Protein AF-A0A7X7QX34-F1 (afdb_monomer_lite)

Secondary structure (DSSP, 8-state):
----SSSSSHHHHHHHTT----SS-PPPPPTT--EEEEEPP-SS----EEEEEEE-SS-EEEEE--TT--HHHHHHHHHHHHHHHHHHHHH-GGG--SPPEEEE-SS-TTTSS--SS-EEETTEEEE-GGGTTSHHHHHHHHHHHH----HHHHHHHHHHHTT----HHHHHHHHHSGGGGGGGG--GGGG-HHHHTTHHHHHHHHHHHHHHHHHHHH-GGGTEE-SSS-EE---HHHHHHHHHHTT-------TTTTTTTT-EEEEETTEEEEEE-SSEEEEEE--SSTTSGGGSHHHHHHHHHHHHHHHHHHHHHHHTSTTGGGS---SSEEEEEEEEEES-EEEETTTTEEEEEETTHHHHHHHHHHHHH--B---TTTHHHHHHHHHHHHHHHHHHHHTTTS--B-TTT--B-TTHHHHHHHHHHTT-SHHHHHHHSSSHHHHHHHHHHHHHHTTB-

pLDDT: mean 79.92, std 19.84, range [29.34, 98.5]

Foldseek 3Di:
DDDDDPPPPVVVVVVVVPVPPDPDDDDDDPAPDKDKDWDDDDPQAPDIAIWIWHHHPQATETEGDDPPDDPVNSSVLVVLVVVLSVLLCVVPVQLQADHAYEYEDQARRHPRHHDDAWADDARYTYYYPVCSLPLRSSLRNSCNRRVFAQSLQSLQSSCVSNVPDADLLVLLVQVLPVVSLVLQLSDPCLCPCVANPPSNVVNSRCSNQLSCQCCVPPNPVCQWDPPPHTDGNDDQVSVQVSNVVSPHPDGRDDPSRCVCGPWHWDCDPPARIWIDDQAEIERHHADCDPLDQRPHPVSVSLLVVLLVQLVVVLLVLLVLEPCSVVWPPPSYAYEYEEQVDCDAWDEDLVNNYIYGYPPNSQQCSQLNNQSVRWPQQDDVVCNVVSVLLSNQRSQQSSCVRCVPRGPQASPPPRDGDDPVVVNVVVCVVVLNHPVSLCVVQVHDVSSSHCVVVVSVVSGID

Sequence (461 aa):
MKKKLILLLIPVLILSLLCGCNKGGEPASPLNVMYEAKHQRDEISSRIFNVFKMETENAFYEIENKEDIDAVSAESIINDIENIVKKIITYKKELFVTKPTIIITQYDIKTGLDFEEAYYKNNTVVAKFEMLDTYDLTSCIIGAVSGIVDHWLLYGIAGSVMEVSTDMNQLQTYYSNPDNLHTLDFFGMRFMNEFNGEDTSYAKQTAIALYKYIEDKYGFDSVVSLDPQIQINVTKDMKNEWLKSIGVSNIYDSKYDGLFTGYRFTKKDNYDITIISSFAEYKIMMQEDEKYLLSSIENLELFLYKNKMGFEELENILKKSKFYSQFMHKDKIVYEINESVNKGAVTRPDTGIVKLFSPALEHAHIHEAVHTYFVPYLTQENRIRSKCLSEGLACFLSNQVTASYTYITDAVSNKSYTPYYNIVYILNKNNYNGQAFKNTFGNSVEFEQYFLDYYVKHGGK

Radius of gyration: 26.44 Å; chains: 1; bounding box: 65×60×77 Å

Structure (mmCIF, N/CA/C/O backbone):
data_AF-A0A7X7QX34-F1
#
_entry.id   AF-A0A7X7QX34-F1
#
loop_
_atom_site.group_PDB
_atom_site.id
_atom_site.type_symbol
_atom_site.label_atom_id
_atom_site.label_alt_id
_atom_site.label_comp_id
_atom_site.label_asym_id
_atom_site.label_entity_id
_atom_site.label_seq_id
_atom_site.pdbx_PDB_ins_code
_atom_site.Cartn_x
_atom_site.Cartn_y
_atom_site.Cartn_z
_atom_site.occupancy
_atom_site.B_iso_or_equiv
_atom_site.auth_seq_id
_atom_site.auth_comp_id
_atom_site.auth_asym_id
_atom_site.auth_atom_id
_atom_site.pdbx_PDB_model_num
ATOM 1 N N . MET A 1 1 ? -32.833 -29.540 -29.403 1.00 38.47 1 MET A N 1
ATOM 2 C CA . MET A 1 1 ? -31.536 -29.845 -28.751 1.00 38.47 1 MET A CA 1
ATOM 3 C C . MET A 1 1 ? -31.261 -28.885 -27.587 1.00 38.47 1 MET A C 1
ATOM 5 O O . MET A 1 1 ? -30.339 -28.087 -27.637 1.00 38.47 1 MET A O 1
ATOM 9 N N . LYS A 1 2 ? -32.073 -28.946 -26.527 1.00 40.25 2 LYS A N 1
ATOM 10 C CA . LYS A 1 2 ? -31.894 -28.180 -25.284 1.00 40.25 2 LYS A CA 1
ATOM 11 C C . LYS A 1 2 ? -32.218 -29.125 -24.133 1.00 40.25 2 LYS A C 1
ATOM 13 O O . LYS A 1 2 ? -33.383 -29.463 -23.977 1.00 40.25 2 LYS A O 1
ATOM 18 N N . LYS A 1 3 ? -31.184 -29.616 -23.444 1.00 37.66 3 LYS A N 1
ATOM 19 C CA . LYS A 1 3 ? -31.181 -30.327 -22.143 1.00 37.66 3 LYS A CA 1
ATOM 20 C C . LYS A 1 3 ? -29.830 -31.040 -22.021 1.00 37.66 3 LYS A C 1
ATOM 22 O O . LYS A 1 3 ? -29.743 -32.209 -22.371 1.00 37.66 3 LYS A O 1
ATOM 27 N N . LYS A 1 4 ? -28.771 -30.316 -21.630 1.00 39.84 4 LYS A N 1
ATOM 28 C CA . LYS A 1 4 ? -27.480 -30.882 -21.165 1.00 39.84 4 LYS A CA 1
ATOM 29 C C . LYS A 1 4 ? -26.500 -29.815 -20.628 1.00 39.84 4 LYS A C 1
ATOM 31 O O . LYS A 1 4 ? -25.302 -29.934 -20.826 1.00 39.84 4 LYS A O 1
ATOM 36 N N . LEU A 1 5 ? -26.995 -28.775 -19.946 1.00 39.81 5 LEU A N 1
ATOM 37 C CA . LEU A 1 5 ? -26.126 -27.731 -19.366 1.00 39.81 5 LEU A CA 1
ATOM 38 C C . LEU A 1 5 ? -26.422 -27.388 -17.894 1.00 39.81 5 LEU A C 1
ATOM 40 O O . LEU A 1 5 ? -26.027 -26.332 -17.427 1.00 39.81 5 LEU A O 1
ATOM 44 N N . ILE A 1 6 ? -27.123 -28.262 -17.160 1.00 45.53 6 ILE A N 1
ATOM 45 C CA . ILE A 1 6 ? -27.480 -28.019 -15.744 1.00 45.53 6 ILE A CA 1
ATOM 46 C C . ILE A 1 6 ? -26.762 -28.984 -14.777 1.00 45.53 6 ILE A C 1
ATOM 48 O O . ILE A 1 6 ? -26.765 -28.763 -13.575 1.00 45.53 6 ILE A O 1
ATOM 52 N N . LEU A 1 7 ? -26.052 -30.012 -15.263 1.00 39.66 7 LEU A N 1
ATOM 53 C CA . LEU A 1 7 ? -25.443 -31.023 -14.379 1.00 39.66 7 LEU A CA 1
ATOM 54 C C . LEU A 1 7 ? -23.960 -30.807 -14.015 1.00 39.66 7 LEU A C 1
ATOM 56 O O . LEU A 1 7 ? -23.421 -31.597 -13.250 1.00 39.66 7 LEU A O 1
ATOM 60 N N . LEU A 1 8 ? -23.300 -29.763 -14.527 1.00 40.06 8 LEU A N 1
ATOM 61 C CA . LEU A 1 8 ? -21.870 -29.501 -14.268 1.00 40.06 8 LEU A CA 1
ATOM 62 C C . LEU A 1 8 ? -21.602 -28.337 -13.297 1.00 40.06 8 LEU A C 1
ATOM 64 O O . LEU A 1 8 ? -20.471 -28.170 -12.859 1.00 40.06 8 LEU A O 1
ATOM 68 N N . LEU A 1 9 ? -22.632 -27.578 -12.909 1.00 40.50 9 LEU A N 1
ATOM 69 C CA . LEU A 1 9 ? -22.509 -26.440 -11.982 1.00 40.50 9 LEU A CA 1
ATOM 70 C C . LEU A 1 9 ? -22.699 -26.817 -10.503 1.00 40.50 9 LEU A C 1
ATOM 72 O O . LEU A 1 9 ? -22.316 -26.055 -9.624 1.00 40.50 9 LEU A O 1
ATOM 76 N N . ILE A 1 10 ? -23.236 -28.004 -10.216 1.00 46.34 10 ILE A N 1
ATOM 77 C CA . ILE A 1 10 ? -23.514 -28.459 -8.844 1.00 46.34 10 ILE A CA 1
ATOM 78 C C . ILE A 1 10 ? -22.271 -29.064 -8.153 1.00 46.34 10 ILE A C 1
ATOM 80 O O . ILE A 1 10 ? -22.064 -28.767 -6.979 1.00 46.34 10 ILE A O 1
ATOM 84 N N . PRO A 1 11 ? -21.374 -29.822 -8.825 1.00 42.78 11 PRO A N 1
ATOM 85 C CA . PRO A 1 11 ? -20.165 -30.330 -8.166 1.00 42.78 11 PRO A CA 1
ATOM 86 C C . PRO A 1 11 ? -19.138 -29.231 -7.855 1.00 42.78 11 PRO A C 1
ATOM 88 O O . PRO A 1 11 ? -18.420 -29.333 -6.867 1.00 42.78 11 PRO A O 1
ATOM 91 N N . VAL A 1 12 ? -19.081 -28.166 -8.666 1.00 44.03 12 VAL A N 1
ATOM 92 C CA . VAL A 1 12 ? -18.116 -27.065 -8.488 1.00 44.03 12 VAL A CA 1
ATOM 93 C C . VAL A 1 12 ? -18.532 -26.133 -7.345 1.00 44.03 12 VAL A C 1
ATOM 95 O O . VAL A 1 12 ? -17.670 -25.719 -6.578 1.00 44.03 12 VAL A O 1
ATOM 98 N N . LEU A 1 13 ? -19.837 -25.895 -7.147 1.00 39.81 13 LEU A N 1
ATOM 99 C CA . LEU A 1 13 ? -20.329 -25.141 -5.986 1.00 39.81 13 LEU A CA 1
ATOM 100 C C . LEU A 1 13 ? -20.187 -25.918 -4.665 1.00 39.81 13 LEU A C 1
ATOM 102 O O . LEU A 1 13 ? -19.945 -25.319 -3.621 1.00 39.81 13 LEU A O 1
ATOM 106 N N . ILE A 1 14 ? -20.314 -27.250 -4.700 1.00 43.47 14 ILE A N 1
ATOM 107 C CA . ILE A 1 14 ? -20.160 -28.095 -3.506 1.00 43.47 14 ILE A CA 1
ATOM 108 C C . ILE A 1 14 ? -18.676 -28.265 -3.132 1.00 43.47 14 ILE A C 1
ATOM 110 O O . ILE A 1 14 ? -18.364 -28.333 -1.947 1.00 43.47 14 ILE A O 1
ATOM 114 N N . LEU A 1 15 ? -17.742 -28.246 -4.095 1.00 37.12 15 LEU A N 1
ATOM 115 C CA . LEU A 1 15 ? -16.306 -28.244 -3.780 1.00 37.12 15 LEU A CA 1
ATOM 116 C C . LEU A 1 15 ? -15.788 -26.889 -3.266 1.00 37.12 15 LEU A C 1
ATOM 118 O O . LEU A 1 15 ? -14.889 -26.885 -2.429 1.00 37.12 15 LEU A O 1
ATOM 122 N N . SER A 1 16 ? -16.363 -25.752 -3.676 1.00 39.91 16 SER A N 1
ATOM 123 C CA . SER A 1 16 ? -16.007 -24.442 -3.096 1.00 39.91 16 SER A CA 1
ATOM 124 C C . SER A 1 16 ? -16.563 -24.220 -1.684 1.00 39.91 16 SER A C 1
ATOM 126 O O . SER A 1 16 ? -16.083 -23.342 -0.979 1.00 39.91 16 SER A O 1
ATOM 128 N N . LEU A 1 17 ? -17.542 -25.025 -1.254 1.00 36.62 17 LEU A N 1
ATOM 129 C CA . LEU A 1 17 ? -18.106 -25.000 0.104 1.00 36.62 17 LEU A CA 1
ATOM 130 C C . LEU A 1 17 ? -17.448 -26.014 1.062 1.00 36.62 17 LEU A C 1
ATOM 132 O O . LEU A 1 17 ? -17.790 -26.037 2.240 1.00 36.62 17 LEU A O 1
ATOM 136 N N . LEU A 1 18 ? -16.516 -26.852 0.585 1.00 33.69 18 LEU A N 1
ATOM 137 C CA . LEU A 1 18 ? -15.912 -27.938 1.375 1.00 33.69 18 LEU A CA 1
ATOM 138 C C . LEU A 1 18 ? -14.374 -27.918 1.438 1.00 33.69 18 LEU A C 1
ATOM 140 O O . LEU A 1 18 ? -13.784 -28.773 2.098 1.00 33.69 18 LEU A O 1
ATOM 144 N N . CYS A 1 19 ? -13.704 -26.919 0.857 1.00 33.16 19 CYS A N 1
ATOM 145 C CA . CYS A 1 19 ? -12.294 -26.636 1.160 1.00 33.16 19 CYS A CA 1
ATOM 146 C C . CYS A 1 19 ? -12.177 -25.800 2.443 1.00 33.16 19 CYS A C 1
ATOM 148 O O . CYS A 1 19 ? -11.744 -24.655 2.438 1.00 33.16 19 CYS A O 1
ATOM 150 N N . GLY A 1 20 ? -12.593 -26.414 3.544 1.00 30.92 20 GLY A N 1
ATOM 151 C CA . GLY A 1 20 ? -12.465 -25.920 4.907 1.00 30.92 20 GLY A CA 1
ATOM 152 C C . GLY A 1 20 ? -12.480 -27.120 5.843 1.00 30.92 20 GLY A C 1
ATOM 153 O O . GLY A 1 20 ? -13.401 -27.292 6.634 1.00 30.92 20 GLY A O 1
ATOM 154 N N . CYS A 1 21 ? -11.504 -28.020 5.693 1.00 29.34 21 CYS A N 1
ATOM 155 C CA . CYS A 1 21 ? -11.304 -29.131 6.620 1.00 29.34 21 CYS A CA 1
ATOM 156 C C . CYS A 1 21 ? -10.822 -28.590 7.975 1.00 29.34 21 CYS A C 1
ATOM 158 O O . CYS A 1 21 ? -9.639 -28.679 8.299 1.00 29.34 21 CYS A O 1
ATOM 160 N N . ASN A 1 22 ? -11.748 -28.062 8.777 1.00 34.09 22 ASN A N 1
ATOM 161 C CA . ASN A 1 22 ? -11.534 -27.838 10.199 1.00 34.09 22 ASN A CA 1
ATOM 162 C C . ASN A 1 22 ? -11.416 -29.199 10.895 1.00 34.09 22 ASN A C 1
ATOM 164 O O . ASN A 1 22 ? -12.381 -29.953 11.034 1.00 34.09 22 ASN A O 1
ATOM 168 N N . LYS A 1 23 ? -10.202 -29.529 11.340 1.00 36.16 23 LYS A N 1
ATOM 169 C CA . LYS A 1 23 ? -9.989 -30.547 12.369 1.00 36.16 23 LYS A CA 1
ATOM 170 C C . LYS A 1 23 ? -10.391 -29.940 13.713 1.00 36.16 23 LYS A C 1
ATOM 172 O O . LYS A 1 23 ? -9.605 -29.220 14.311 1.00 36.16 23 LYS A O 1
ATOM 177 N N . GLY A 1 24 ? -11.591 -30.274 14.176 1.00 33.16 24 GLY A N 1
ATOM 178 C CA . GLY A 1 24 ? -12.101 -29.903 15.498 1.00 33.16 24 GLY A CA 1
ATOM 179 C C . GLY A 1 24 ? -13.473 -29.260 15.383 1.00 33.16 24 GLY A C 1
ATOM 180 O O . GLY A 1 24 ? -13.577 -28.067 15.138 1.00 33.16 24 GLY A O 1
ATOM 181 N N . GLY A 1 25 ? -14.527 -30.068 15.502 1.00 39.22 25 GLY A N 1
ATOM 182 C CA . GLY A 1 25 ? -15.899 -29.574 15.536 1.00 39.22 25 GLY A CA 1
ATOM 183 C C . GLY A 1 25 ? -16.165 -28.842 16.846 1.00 39.22 25 GLY A C 1
ATOM 184 O O . GLY A 1 25 ? -16.581 -29.466 17.819 1.00 39.22 25 GLY A O 1
ATOM 185 N N . GLU A 1 26 ? -15.919 -27.536 16.864 1.00 47.38 26 GLU A N 1
ATOM 186 C CA . GLU A 1 26 ? -16.597 -26.647 17.801 1.00 47.38 26 GLU A CA 1
ATOM 187 C C . GLU A 1 26 ? -18.067 -26.523 17.354 1.00 47.38 26 GLU A C 1
ATOM 189 O O . GLU A 1 26 ? -18.336 -26.398 16.152 1.00 47.38 26 GLU A O 1
ATOM 194 N N . PRO A 1 27 ? -19.047 -26.632 18.270 1.00 49.38 27 PRO A N 1
ATOM 195 C CA . PRO A 1 27 ? -20.436 -26.343 17.937 1.00 49.38 27 PRO A CA 1
ATOM 196 C C . PRO A 1 27 ? -20.546 -24.898 17.436 1.00 49.38 27 PRO A C 1
ATOM 198 O O . PRO A 1 27 ? -19.885 -24.011 17.970 1.00 49.38 27 PRO A O 1
ATOM 201 N N . ALA A 1 28 ? -21.386 -24.659 16.423 1.00 54.75 28 ALA A N 1
ATOM 202 C CA . ALA A 1 28 ? -21.699 -23.301 15.984 1.00 54.75 28 ALA A CA 1
ATOM 203 C C . ALA A 1 28 ? -22.184 -22.490 17.197 1.00 54.75 28 ALA A C 1
ATOM 205 O O . ALA A 1 28 ? -23.163 -22.877 17.844 1.00 54.75 28 ALA A O 1
ATOM 206 N N . SER A 1 29 ? -21.463 -21.420 17.537 1.00 59.16 29 SER A N 1
ATOM 207 C CA . SER A 1 29 ? -21.806 -20.592 18.690 1.00 59.16 29 SER A CA 1
ATOM 208 C C . SER A 1 29 ? -23.159 -19.916 18.460 1.00 59.16 29 SER A C 1
ATOM 210 O O . SER A 1 29 ? -23.398 -19.398 17.368 1.00 59.16 29 SER A O 1
ATOM 212 N N . PRO A 1 30 ? -24.054 -19.873 19.460 1.00 72.56 30 PRO A N 1
ATOM 213 C CA . PRO A 1 30 ? -25.232 -19.027 19.373 1.00 72.56 30 PRO A CA 1
ATOM 214 C C . PRO A 1 30 ? -24.822 -17.549 19.240 1.00 72.56 30 PRO A C 1
ATOM 216 O O . PRO A 1 30 ? -23.879 -17.096 19.892 1.00 72.56 30 PRO A O 1
ATOM 219 N N . LEU A 1 31 ? -25.532 -16.808 18.380 1.00 84.94 31 LEU A N 1
ATOM 220 C CA . LEU A 1 31 ? -25.328 -15.369 18.189 1.00 84.94 31 LEU A CA 1
ATOM 221 C C . LEU A 1 31 ? -25.527 -14.616 19.508 1.00 84.94 31 LEU A C 1
ATOM 223 O O . LEU A 1 31 ? -26.469 -14.902 20.249 1.00 84.94 31 LEU A O 1
ATOM 227 N N . ASN A 1 32 ? -24.680 -13.617 19.752 1.00 88.94 32 ASN A N 1
ATOM 228 C CA . ASN A 1 32 ? -24.682 -12.757 20.938 1.00 88.94 32 ASN A CA 1
ATOM 229 C C . ASN A 1 32 ? -24.543 -13.522 22.265 1.00 88.94 32 ASN A C 1
ATOM 231 O O . ASN A 1 32 ? -25.007 -13.059 23.304 1.00 88.94 32 ASN A O 1
ATOM 235 N N . VAL A 1 33 ? -23.926 -14.705 22.240 1.00 91.25 33 VAL A N 1
ATOM 236 C CA . VAL A 1 33 ? -23.573 -15.448 23.451 1.00 91.25 33 VAL A CA 1
ATOM 237 C C . VAL A 1 33 ? -22.061 -15.483 23.568 1.00 91.25 33 VAL A C 1
ATOM 239 O O . VAL A 1 33 ? -21.367 -15.966 22.675 1.00 91.25 33 VAL A O 1
ATOM 242 N N . MET A 1 34 ? -21.564 -14.962 24.683 1.00 93.31 34 MET A N 1
ATOM 243 C CA . MET A 1 34 ? -20.150 -14.994 25.017 1.00 93.31 34 MET A CA 1
ATOM 244 C C . MET A 1 34 ? -19.772 -16.336 25.638 1.00 93.31 34 MET A C 1
ATOM 246 O O . MET A 1 34 ? -20.504 -16.880 26.468 1.00 93.31 34 MET A O 1
ATOM 250 N N . TYR A 1 35 ? -18.608 -16.854 25.266 1.00 93.94 35 TYR A N 1
ATOM 251 C CA . TYR A 1 35 ? -18.058 -18.079 25.834 1.00 93.94 35 TYR A CA 1
ATOM 252 C C . TYR A 1 35 ? -16.533 -18.033 25.866 1.00 93.94 35 TYR A C 1
ATOM 254 O O . TYR A 1 35 ? -15.893 -17.344 25.073 1.00 93.94 35 TYR A O 1
ATOM 262 N N . GLU A 1 36 ? -15.944 -18.784 26.792 1.00 94.25 36 GLU A N 1
ATOM 263 C CA . GLU A 1 36 ? -14.497 -18.959 26.859 1.00 94.25 36 GLU A CA 1
ATOM 264 C C . GLU A 1 36 ? -14.035 -20.051 25.895 1.00 94.25 36 GLU A C 1
ATOM 266 O O . GLU A 1 36 ? -14.638 -21.123 25.791 1.00 94.25 36 GLU A O 1
ATOM 271 N N . ALA A 1 37 ? -12.925 -19.791 25.214 1.00 95.00 37 ALA A N 1
ATOM 272 C CA . ALA A 1 37 ? -12.271 -20.731 24.322 1.00 95.00 37 ALA A CA 1
ATOM 273 C C . ALA A 1 37 ? -10.750 -20.525 24.344 1.00 95.00 37 ALA A C 1
ATOM 275 O O . ALA A 1 37 ? -10.200 -19.722 25.102 1.00 95.00 37 ALA A O 1
ATOM 276 N N . LYS A 1 38 ? -10.049 -21.265 23.485 1.00 93.94 38 LYS A N 1
ATOM 277 C CA . LYS A 1 38 ? -8.634 -21.030 23.195 1.00 93.94 38 LYS A CA 1
ATOM 278 C C . LYS A 1 38 ? -8.467 -20.674 21.734 1.00 93.94 38 LYS A C 1
ATOM 280 O O . LYS A 1 38 ? -8.889 -21.441 20.870 1.00 93.94 38 LYS A O 1
ATOM 285 N N . HIS A 1 39 ? -7.789 -19.567 21.473 1.00 93.62 39 HIS A N 1
ATOM 286 C CA . HIS A 1 39 ? -7.254 -19.298 20.152 1.00 93.62 39 HIS A CA 1
ATOM 287 C C . HIS A 1 39 ? -6.170 -20.341 19.843 1.00 93.62 39 HIS A C 1
ATOM 289 O O . HIS A 1 39 ? -5.301 -20.611 20.679 1.00 93.62 39 HIS A O 1
ATOM 295 N N . GLN A 1 40 ? -6.253 -20.974 18.674 1.00 92.50 40 GLN A N 1
ATOM 296 C CA . GLN A 1 40 ? -5.312 -22.006 18.234 1.00 92.50 40 GLN A CA 1
ATOM 297 C C . GLN A 1 40 ? -4.311 -21.422 17.243 1.00 92.50 40 GLN A C 1
ATOM 299 O O . GLN A 1 40 ? -4.581 -20.417 16.602 1.00 92.50 40 GLN A O 1
ATOM 304 N N . ARG A 1 41 ? -3.173 -22.099 17.068 1.00 90.75 41 ARG A N 1
ATOM 305 C CA . ARG A 1 41 ? -2.251 -21.754 15.981 1.00 90.75 41 ARG A CA 1
ATOM 306 C C . ARG A 1 41 ? -2.920 -21.974 14.633 1.00 90.75 41 ARG A C 1
ATOM 308 O O . ARG A 1 41 ? -3.487 -23.043 14.400 1.00 90.75 41 ARG A O 1
ATOM 315 N N . ASP A 1 42 ? -2.749 -21.016 13.738 1.00 88.38 42 ASP A N 1
ATOM 316 C CA . ASP A 1 42 ? -3.284 -21.054 12.384 1.00 88.38 42 ASP A CA 1
ATOM 317 C C . ASP A 1 42 ? -2.356 -20.310 11.398 1.00 88.38 42 ASP A C 1
ATOM 319 O O . ASP A 1 42 ? -1.163 -20.128 11.645 1.00 88.38 42 ASP A O 1
ATOM 323 N N . GLU A 1 43 ? -2.875 -19.934 10.227 1.00 84.62 43 GLU A N 1
ATOM 324 C CA . GLU A 1 43 ? -2.104 -19.243 9.184 1.00 84.62 43 GLU A CA 1
ATOM 325 C C . GLU A 1 43 ? -1.801 -17.764 9.494 1.00 84.62 43 GLU A C 1
ATOM 327 O O . GLU A 1 43 ? -1.007 -17.122 8.786 1.00 84.62 43 GLU A O 1
ATOM 332 N N . ILE A 1 44 ? -2.456 -17.188 10.502 1.00 84.88 44 ILE A N 1
ATOM 333 C CA . ILE A 1 44 ? -2.298 -15.788 10.910 1.00 84.88 44 ILE A CA 1
ATOM 334 C C . ILE A 1 44 ? -1.655 -15.655 12.297 1.00 84.88 44 ILE A C 1
ATOM 336 O O . ILE A 1 44 ? -1.012 -14.641 12.555 1.00 84.88 44 ILE A O 1
ATOM 340 N N . SER A 1 45 ? -1.746 -16.689 13.132 1.00 89.81 45 SER A N 1
ATOM 341 C CA . SER A 1 45 ? -1.319 -16.710 14.526 1.00 89.81 45 SER A CA 1
ATOM 342 C C . SER A 1 45 ? -0.372 -17.869 14.825 1.00 89.81 45 SER A C 1
ATOM 344 O O . SER A 1 45 ? -0.643 -19.035 14.530 1.00 89.81 45 SER A O 1
ATOM 346 N N . SER A 1 46 ? 0.744 -17.562 15.486 1.00 91.00 46 SER A N 1
ATOM 347 C CA . SER A 1 46 ? 1.685 -18.564 16.007 1.00 91.00 46 SER A CA 1
ATOM 348 C C . SER A 1 46 ? 1.471 -18.856 17.501 1.00 91.00 46 SER A C 1
ATOM 350 O O . SER A 1 46 ? 2.091 -19.776 18.062 1.00 91.00 46 SER A O 1
ATOM 352 N N . ARG A 1 47 ? 0.584 -18.098 18.157 1.00 91.50 47 ARG A N 1
ATOM 353 C CA . ARG A 1 47 ? 0.320 -18.161 19.597 1.00 91.50 47 ARG A CA 1
ATOM 354 C C . ARG A 1 47 ? -0.904 -19.013 19.915 1.00 91.50 47 ARG A C 1
ATOM 356 O O . ARG A 1 47 ? -1.796 -19.205 19.100 1.00 91.50 47 ARG A O 1
ATOM 363 N N . ILE A 1 48 ? -0.926 -19.524 21.143 1.00 92.94 48 ILE A N 1
ATOM 364 C CA . ILE A 1 48 ? -2.101 -20.140 21.763 1.00 92.94 48 ILE A CA 1
ATOM 365 C C . ILE A 1 48 ? -2.380 -19.329 23.020 1.00 92.94 48 ILE A C 1
ATOM 367 O O . ILE A 1 48 ? -1.483 -19.180 23.849 1.00 92.94 48 ILE A O 1
ATOM 371 N N . PHE A 1 49 ? -3.594 -18.811 23.160 1.00 94.81 49 PHE A N 1
ATOM 372 C CA . PHE A 1 49 ? -4.004 -18.009 24.311 1.00 94.81 49 PHE A CA 1
ATOM 373 C C . PHE A 1 49 ? -5.498 -18.197 24.585 1.00 94.81 49 PHE A C 1
ATOM 375 O O . PHE A 1 49 ? -6.257 -18.625 23.712 1.00 94.81 49 PHE A O 1
ATOM 382 N N . ASN A 1 50 ? -5.904 -17.958 25.831 1.00 95.81 50 ASN A N 1
ATOM 383 C CA . ASN A 1 50 ? -7.309 -18.027 26.221 1.00 95.81 50 ASN A CA 1
ATOM 384 C C . ASN A 1 50 ? -8.031 -16.787 25.692 1.00 95.81 50 ASN A C 1
ATOM 386 O O . ASN A 1 50 ? -7.465 -15.696 25.708 1.00 95.81 50 ASN A O 1
ATOM 390 N N . VAL A 1 51 ? -9.271 -16.952 25.245 1.00 97.00 51 VAL A N 1
ATOM 391 C CA . VAL A 1 51 ? -10.076 -15.862 24.685 1.00 97.00 51 VAL A CA 1
ATOM 392 C C . VAL A 1 51 ? -11.525 -15.957 25.141 1.00 97.00 51 VAL A C 1
ATOM 394 O O . VAL A 1 51 ? -12.056 -17.057 25.303 1.00 97.00 51 VAL A O 1
ATOM 397 N N . PHE A 1 52 ? -12.177 -14.809 25.280 1.00 97.56 52 PHE A N 1
ATOM 398 C CA . PHE A 1 52 ? -13.628 -14.705 25.195 1.00 97.56 52 PHE A CA 1
ATOM 399 C C . PHE A 1 52 ? -14.016 -14.563 23.727 1.00 97.56 52 PHE A C 1
ATOM 401 O O . PHE A 1 52 ? -13.485 -13.698 23.029 1.00 97.56 52 PHE A O 1
ATOM 408 N N . LYS A 1 53 ? -14.926 -15.412 23.251 1.00 96.75 53 LYS A N 1
ATOM 409 C CA . LYS A 1 53 ? -15.464 -15.351 21.893 1.00 96.75 53 LYS A CA 1
ATOM 410 C C . LYS A 1 53 ? -16.922 -14.926 21.904 1.00 96.75 53 LYS A C 1
ATOM 412 O O . LYS A 1 53 ? -17.687 -15.345 22.772 1.00 96.75 53 LYS A O 1
ATOM 417 N N . MET A 1 54 ? -17.308 -14.139 20.907 1.00 96.19 54 MET A N 1
ATOM 418 C CA . MET A 1 54 ? -18.700 -13.800 20.614 1.00 96.19 54 MET A CA 1
ATOM 419 C C . MET A 1 54 ? -18.872 -13.636 19.105 1.00 96.19 54 MET A C 1
ATOM 421 O O . MET A 1 54 ? -18.000 -13.103 18.425 1.00 96.19 54 MET A O 1
ATOM 425 N N . GLU A 1 55 ? -20.007 -14.075 18.573 1.00 96.50 55 GLU A N 1
ATOM 426 C CA . GLU A 1 55 ? -20.412 -13.774 17.201 1.00 96.50 55 GLU A CA 1
ATOM 427 C C . GLU A 1 55 ? -21.657 -12.885 17.228 1.00 96.50 55 GLU A C 1
ATOM 429 O O . GLU A 1 55 ? -22.652 -13.240 17.861 1.00 96.50 55 GLU A O 1
ATOM 434 N N . THR A 1 56 ? -21.620 -11.751 16.531 1.00 95.62 56 THR A N 1
ATOM 435 C CA . THR A 1 56 ? -22.788 -10.885 16.298 1.00 95.62 56 THR A CA 1
ATOM 436 C C . THR A 1 56 ? -23.278 -11.057 14.861 1.00 95.62 56 THR A C 1
ATOM 438 O O . THR A 1 56 ? -22.744 -11.862 14.098 1.00 95.62 56 THR A O 1
ATOM 441 N N . GLU A 1 57 ? -24.294 -10.303 14.440 1.00 93.94 57 GLU A N 1
ATOM 442 C CA . GLU A 1 57 ? -24.658 -10.241 13.017 1.00 93.94 57 GLU A CA 1
ATOM 443 C C . GLU A 1 57 ? -23.496 -9.706 12.160 1.00 93.94 57 GLU A C 1
ATOM 445 O O . GLU A 1 57 ? -23.270 -10.192 11.050 1.00 93.94 57 GLU A O 1
ATOM 450 N N . ASN A 1 58 ? -22.711 -8.774 12.710 1.00 96.19 58 ASN A N 1
ATOM 451 C CA . ASN A 1 58 ? -21.777 -7.959 11.946 1.00 96.19 58 ASN A CA 1
ATOM 452 C C . ASN A 1 58 ? -20.311 -8.376 12.077 1.00 96.19 58 ASN A C 1
ATOM 454 O O . ASN A 1 58 ? -19.535 -7.992 11.211 1.00 96.19 58 ASN A O 1
ATOM 458 N N . ALA A 1 59 ? -19.903 -9.157 13.083 1.00 97.50 59 ALA A N 1
ATOM 459 C CA . ALA A 1 59 ? -18.515 -9.615 13.205 1.00 97.50 59 ALA A CA 1
ATOM 460 C C . ALA A 1 59 ? -18.351 -10.861 14.095 1.00 97.50 59 ALA A C 1
ATOM 462 O O . ALA A 1 59 ? -19.269 -11.286 14.801 1.00 97.50 59 ALA A O 1
ATOM 463 N N . PHE A 1 60 ? -17.159 -11.455 14.027 1.00 97.50 60 PHE A N 1
ATOM 464 C CA . PHE A 1 60 ? -16.652 -12.423 14.999 1.00 97.50 60 PHE A CA 1
ATOM 465 C C . PHE A 1 60 ? -15.644 -11.728 15.909 1.00 97.50 60 PHE A C 1
ATOM 467 O O . PHE A 1 60 ? -14.763 -11.029 15.416 1.00 97.50 60 PHE A O 1
ATOM 474 N N . TYR A 1 61 ? -15.736 -11.948 17.213 1.00 98.12 61 TYR A N 1
ATOM 475 C CA . TYR A 1 61 ? -14.887 -11.299 18.204 1.00 98.12 61 TYR A CA 1
ATOM 476 C C . TYR A 1 61 ? -14.094 -12.324 18.997 1.00 98.12 61 TYR A C 1
ATOM 478 O O . TYR A 1 61 ? -14.653 -13.329 19.438 1.00 98.12 61 TYR A O 1
ATOM 486 N N . GLU A 1 62 ? -12.817 -12.032 19.225 1.00 97.31 62 GLU A N 1
ATOM 487 C CA . GLU A 1 62 ? -11.955 -12.766 20.147 1.00 97.31 62 GLU A CA 1
ATOM 488 C C . GLU A 1 62 ? -11.198 -11.772 21.039 1.00 97.31 62 GLU A C 1
ATOM 490 O O . GLU A 1 62 ? -10.373 -11.002 20.557 1.00 97.31 62 GLU A O 1
ATOM 495 N N . ILE A 1 63 ? -11.469 -11.779 22.343 1.00 97.88 63 ILE A N 1
ATOM 496 C CA . ILE A 1 63 ? -10.802 -10.912 23.325 1.00 97.88 63 ILE A CA 1
ATOM 497 C C . ILE A 1 63 ? -9.886 -11.778 24.186 1.00 97.88 63 ILE A C 1
ATOM 499 O O . ILE A 1 63 ? -10.370 -12.697 24.845 1.00 97.88 63 ILE A O 1
ATOM 503 N N . GLU A 1 64 ? -8.576 -11.521 24.188 1.00 96.56 64 GLU A N 1
ATOM 504 C CA . GLU A 1 64 ? -7.620 -12.259 25.021 1.00 96.56 64 GLU A CA 1
ATOM 505 C C . GLU A 1 64 ? -8.006 -12.158 26.503 1.00 96.56 64 GLU A C 1
ATOM 507 O O . GLU A 1 64 ? -8.133 -11.074 27.070 1.00 96.56 64 GLU A O 1
ATOM 512 N N . ASN A 1 65 ? -8.188 -13.317 27.134 1.00 93.75 65 ASN A N 1
ATOM 513 C CA . ASN A 1 65 ? -8.461 -13.429 28.559 1.00 93.75 65 ASN A CA 1
ATOM 514 C C . ASN A 1 65 ? -7.131 -13.274 29.315 1.00 93.75 65 ASN A C 1
ATOM 516 O O . ASN A 1 65 ? -6.343 -14.223 29.414 1.00 93.75 65 ASN A O 1
ATOM 520 N N . LYS A 1 66 ? -6.878 -12.052 29.796 1.00 90.00 66 LYS A N 1
ATOM 521 C CA . LYS A 1 66 ? -5.754 -11.689 30.670 1.00 90.00 66 LYS A CA 1
ATOM 522 C C . LYS A 1 66 ? -6.256 -11.312 32.067 1.00 90.00 66 LYS A C 1
ATOM 524 O O . LYS A 1 66 ? -7.446 -11.108 32.255 1.00 90.00 66 LYS A O 1
ATOM 529 N N . GLU A 1 67 ? -5.338 -11.192 33.026 1.00 84.75 67 GLU A N 1
ATOM 530 C CA . GLU A 1 67 ? -5.633 -11.058 34.467 1.00 84.75 67 GLU A CA 1
ATOM 531 C C . GLU A 1 67 ? -6.665 -9.963 34.816 1.00 84.75 67 GLU A C 1
ATOM 533 O O . GLU A 1 67 ? -7.481 -10.171 35.710 1.00 84.75 67 GLU A O 1
ATOM 538 N N . ASP A 1 68 ? -6.696 -8.863 34.055 1.00 87.00 68 ASP A N 1
ATOM 539 C CA . ASP A 1 68 ? -7.598 -7.719 34.271 1.00 87.00 68 ASP A CA 1
ATOM 540 C C . ASP A 1 68 ? -8.844 -7.695 33.361 1.00 87.00 68 ASP A C 1
ATOM 542 O O . ASP A 1 68 ? -9.573 -6.705 33.344 1.00 87.00 68 ASP A O 1
ATOM 546 N N . ILE A 1 69 ? -9.079 -8.737 32.558 1.00 93.12 69 ILE A N 1
ATOM 547 C CA . ILE A 1 69 ? -10.207 -8.805 31.620 1.00 93.12 69 ILE A CA 1
ATOM 548 C C . ILE A 1 69 ? -11.092 -9.987 31.994 1.00 93.12 69 ILE A C 1
ATOM 550 O O . ILE A 1 69 ? -10.771 -11.140 31.716 1.00 93.12 69 ILE A O 1
ATOM 554 N N . ASP A 1 70 ? -12.233 -9.684 32.605 1.00 93.38 70 ASP A N 1
ATOM 555 C CA . ASP A 1 70 ? -13.303 -10.646 32.837 1.00 93.38 70 ASP A CA 1
ATOM 556 C C . ASP A 1 70 ? -14.326 -10.645 31.689 1.00 93.38 70 ASP A C 1
ATOM 558 O O . ASP A 1 70 ? -14.243 -9.863 30.738 1.00 93.38 70 ASP A O 1
ATOM 562 N N . ALA A 1 71 ? -15.316 -11.536 31.776 1.00 92.94 71 ALA A N 1
ATOM 563 C CA . ALA A 1 71 ? -16.363 -11.656 30.766 1.00 92.94 71 ALA A CA 1
ATOM 564 C C . ALA A 1 71 ? -17.146 -10.339 30.584 1.00 92.94 71 ALA A C 1
ATOM 566 O O . ALA A 1 71 ? -17.419 -9.935 29.460 1.00 92.94 71 ALA A O 1
ATOM 567 N N . VAL A 1 72 ? -17.464 -9.631 31.673 1.00 94.44 72 VAL A N 1
ATOM 568 C CA . VAL A 1 72 ? -18.215 -8.363 31.613 1.00 94.44 72 VAL A CA 1
ATOM 569 C C . VAL A 1 72 ? -17.411 -7.289 30.877 1.00 94.44 72 VAL A C 1
ATOM 571 O O . VAL A 1 72 ? -17.947 -6.585 30.022 1.00 94.44 72 VAL A O 1
ATOM 574 N N . SER A 1 73 ? -16.113 -7.193 31.163 1.00 95.31 73 SER A N 1
ATOM 575 C CA . SER A 1 73 ? -15.201 -6.269 30.488 1.00 95.31 73 SER A CA 1
ATOM 576 C C . SER A 1 73 ? -15.043 -6.627 29.011 1.00 95.31 73 SER A C 1
ATOM 578 O O . SER A 1 73 ? -15.107 -5.745 28.155 1.00 95.31 73 SER A O 1
ATOM 580 N N . ALA A 1 74 ? -14.908 -7.917 28.687 1.00 96.56 74 ALA A N 1
ATOM 581 C CA . ALA A 1 74 ? -14.841 -8.385 27.307 1.00 96.56 74 ALA A CA 1
ATOM 582 C C . ALA A 1 74 ? -16.125 -8.066 26.521 1.00 96.56 74 ALA A C 1
ATOM 584 O O . ALA A 1 74 ? -16.045 -7.607 25.383 1.00 96.56 74 ALA A O 1
ATOM 585 N N . GLU A 1 75 ? -17.302 -8.244 27.125 1.00 96.00 75 GLU A N 1
ATOM 586 C CA . GLU A 1 75 ? -18.585 -7.879 26.517 1.00 96.00 75 GLU A CA 1
ATOM 587 C C . GLU A 1 75 ? -18.703 -6.368 26.279 1.00 96.00 75 GLU A C 1
ATOM 589 O O . GLU A 1 75 ? -19.172 -5.956 25.218 1.00 96.00 75 GLU A O 1
ATOM 594 N N . SER A 1 76 ? -18.233 -5.532 27.213 1.00 95.94 76 SER A N 1
ATOM 595 C CA . SER A 1 76 ? -18.172 -4.077 27.009 1.00 95.94 76 SER A CA 1
ATOM 596 C C . SER A 1 76 ? -17.301 -3.718 25.804 1.00 95.94 76 SER A C 1
ATOM 598 O O . SER A 1 76 ? -17.760 -3.004 24.918 1.00 95.94 76 SER A O 1
ATOM 600 N N . ILE A 1 77 ? -16.091 -4.283 25.722 1.00 96.94 77 ILE A N 1
ATOM 601 C CA . ILE A 1 77 ? -15.167 -4.066 24.598 1.00 96.94 77 ILE A CA 1
ATOM 602 C C . ILE A 1 77 ? -15.813 -4.488 23.272 1.00 96.94 77 ILE A C 1
ATOM 604 O O . ILE A 1 77 ? -15.746 -3.759 22.284 1.00 96.94 77 ILE A O 1
ATOM 608 N N . ILE A 1 78 ? -16.469 -5.653 23.239 1.00 97.12 78 ILE A N 1
ATOM 609 C CA . ILE A 1 78 ? -17.174 -6.132 22.044 1.00 97.12 78 ILE A CA 1
ATOM 610 C C . ILE A 1 78 ? -18.278 -5.154 21.635 1.00 97.12 78 ILE A C 1
ATOM 612 O O . ILE A 1 78 ? -18.388 -4.831 20.453 1.00 97.12 78 ILE A O 1
ATOM 616 N N . ASN A 1 79 ? -19.069 -4.654 22.585 1.00 96.00 79 ASN A N 1
ATOM 617 C CA . ASN A 1 79 ? -20.132 -3.689 22.306 1.00 96.00 79 ASN A CA 1
ATOM 618 C C . ASN A 1 79 ? -19.588 -2.370 21.740 1.00 96.00 79 ASN A C 1
ATOM 620 O O . ASN A 1 79 ? -20.179 -1.823 20.804 1.00 96.00 79 ASN A O 1
ATOM 624 N N . ASP A 1 80 ? -18.461 -1.881 22.255 1.00 95.81 80 ASP A N 1
ATOM 625 C CA . ASP A 1 80 ? -17.813 -0.666 21.757 1.00 95.81 80 ASP A CA 1
ATOM 626 C C . ASP A 1 80 ? -17.334 -0.847 20.308 1.00 95.81 80 ASP A C 1
ATOM 628 O O . ASP A 1 80 ? -17.643 -0.028 19.437 1.00 95.81 80 ASP A O 1
ATOM 632 N N . ILE A 1 81 ? -16.692 -1.978 20.000 1.00 97.12 81 ILE A N 1
ATOM 633 C CA . ILE A 1 81 ? -16.248 -2.293 18.634 1.00 97.12 81 ILE A CA 1
ATOM 634 C C . ILE A 1 81 ? -17.444 -2.533 17.697 1.00 97.12 81 ILE A C 1
ATOM 636 O O . ILE A 1 81 ? -17.454 -2.058 16.562 1.00 97.12 81 ILE A O 1
ATOM 640 N N . GLU A 1 82 ? -18.480 -3.244 18.139 1.00 96.50 82 GLU A N 1
ATOM 641 C CA . GLU A 1 82 ? -19.718 -3.457 17.376 1.00 96.50 82 GLU A CA 1
ATOM 642 C C . GLU A 1 82 ? -20.397 -2.123 17.027 1.00 96.50 82 GLU A C 1
ATOM 644 O O . GLU A 1 82 ? -20.932 -1.967 15.928 1.00 96.50 82 GLU A O 1
ATOM 649 N N . ASN A 1 83 ? -20.333 -1.123 17.911 1.00 95.94 83 ASN A N 1
ATOM 650 C CA . ASN A 1 83 ? -20.806 0.223 17.600 1.00 95.94 83 ASN A CA 1
ATOM 651 C C . ASN A 1 83 ? -19.979 0.885 16.487 1.00 95.94 83 ASN A C 1
ATOM 653 O O . ASN A 1 83 ? -20.565 1.538 15.621 1.00 95.94 83 ASN A O 1
ATOM 657 N N . ILE A 1 84 ? -18.656 0.685 16.447 1.00 96.12 84 ILE A N 1
ATOM 658 C CA . ILE A 1 84 ? -17.806 1.144 15.331 1.00 96.12 84 ILE A CA 1
ATOM 659 C C . ILE A 1 84 ? -18.235 0.464 14.023 1.00 96.12 84 ILE A C 1
ATOM 661 O O . ILE A 1 84 ? -18.472 1.145 13.024 1.00 96.12 84 ILE A O 1
ATOM 665 N N . VAL A 1 85 ? -18.424 -0.860 14.026 1.00 97.00 85 VAL A N 1
ATOM 666 C CA . VAL A 1 85 ? -18.865 -1.610 12.833 1.00 97.00 85 VAL A CA 1
ATOM 667 C C . VAL A 1 85 ? -20.226 -1.104 12.335 1.00 97.00 85 VAL A C 1
ATOM 669 O O . VAL A 1 85 ? -20.399 -0.848 11.141 1.00 97.00 85 VAL A O 1
ATOM 672 N N . LYS A 1 86 ? -21.182 -0.863 13.240 1.00 96.75 86 LYS A N 1
ATOM 673 C CA . LYS A 1 86 ? -22.489 -0.274 12.899 1.00 96.75 86 LYS A CA 1
ATOM 674 C C . LYS A 1 86 ? -22.370 1.132 12.314 1.00 96.75 86 LYS A C 1
ATOM 676 O O . LYS A 1 86 ? -23.109 1.451 11.379 1.00 96.75 86 LYS A O 1
ATOM 681 N N . LYS A 1 87 ? -21.459 1.969 12.824 1.00 96.69 87 LYS A N 1
ATOM 682 C CA . LYS A 1 87 ? -21.188 3.296 12.247 1.00 96.69 87 LYS A CA 1
ATOM 683 C C . LYS A 1 87 ? -20.656 3.182 10.819 1.00 96.69 87 LYS A C 1
ATOM 685 O O . LYS A 1 87 ? -21.154 3.895 9.958 1.00 96.69 87 LYS A O 1
ATOM 690 N N . ILE A 1 88 ? -19.744 2.246 10.539 1.00 96.25 88 ILE A N 1
ATOM 691 C CA . ILE A 1 88 ? -19.237 1.990 9.175 1.00 96.25 88 ILE A CA 1
ATOM 692 C C . ILE A 1 88 ? -20.382 1.592 8.231 1.00 96.25 88 ILE A C 1
ATOM 694 O O . ILE A 1 88 ? -20.526 2.166 7.153 1.00 96.25 88 ILE A O 1
ATOM 698 N N . ILE A 1 89 ? -21.240 0.654 8.652 1.00 96.50 89 ILE A N 1
ATOM 699 C CA . ILE A 1 89 ? -22.401 0.209 7.860 1.00 96.50 89 ILE A CA 1
ATOM 700 C C . ILE A 1 89 ? -23.380 1.366 7.611 1.00 96.50 89 ILE A C 1
ATOM 702 O O . ILE A 1 89 ? -23.920 1.495 6.513 1.00 96.50 89 ILE A O 1
ATOM 706 N N . THR A 1 90 ? -23.612 2.204 8.625 1.00 96.75 90 THR A N 1
ATOM 707 C CA . THR A 1 90 ? -24.506 3.370 8.536 1.00 96.75 90 THR A CA 1
ATOM 708 C C . THR A 1 90 ? -23.937 4.444 7.615 1.00 96.75 90 THR A C 1
ATOM 710 O O . THR A 1 90 ? -24.684 5.056 6.858 1.00 96.75 90 THR A O 1
ATOM 713 N N . TYR A 1 91 ? -22.622 4.651 7.669 1.00 95.62 91 TYR A N 1
ATOM 714 C CA . TYR A 1 91 ? -21.903 5.608 6.843 1.00 95.62 91 TYR A CA 1
ATOM 715 C C . TYR A 1 91 ? -21.998 5.250 5.353 1.00 95.62 91 TYR A C 1
ATOM 717 O O . TYR A 1 91 ? -22.402 6.083 4.543 1.00 95.62 91 TYR A O 1
ATOM 725 N N . LYS A 1 92 ? -21.692 3.996 4.985 1.00 94.06 92 LYS A N 1
ATOM 726 C CA . LYS A 1 92 ? -21.848 3.495 3.611 1.00 94.06 92 LYS A CA 1
ATOM 727 C C . LYS A 1 92 ? -21.963 1.969 3.606 1.00 94.06 92 LYS A C 1
ATOM 729 O O . LYS A 1 92 ? -20.968 1.258 3.742 1.00 94.06 92 LYS A O 1
ATOM 734 N N . LYS A 1 93 ? -23.180 1.452 3.415 1.00 94.00 93 LYS A N 1
ATOM 735 C CA . LYS A 1 93 ? -23.475 0.008 3.480 1.00 94.00 93 LYS A CA 1
ATOM 736 C C . LYS A 1 93 ? -22.664 -0.813 2.474 1.00 94.00 93 LYS A C 1
ATOM 738 O O . LYS A 1 93 ? -22.315 -1.953 2.761 1.00 94.00 93 LYS A O 1
ATOM 743 N N . GLU A 1 94 ? -22.354 -0.243 1.314 1.00 92.50 94 GLU A N 1
ATOM 744 C CA . GLU A 1 94 ? -21.587 -0.883 0.243 1.00 92.50 94 GLU A CA 1
ATOM 745 C C . GLU A 1 94 ? -20.142 -1.212 0.648 1.00 92.50 94 GLU A C 1
ATOM 747 O O . GLU A 1 94 ? -19.522 -2.071 0.025 1.00 92.50 94 GLU A O 1
ATOM 752 N N . LEU A 1 95 ? -19.611 -0.585 1.706 1.00 93.12 95 LEU A N 1
ATOM 753 C CA . LEU A 1 95 ? -18.314 -0.955 2.275 1.00 93.12 95 LEU A CA 1
ATOM 754 C C . LEU A 1 95 ? -18.352 -2.317 2.976 1.00 93.12 95 LEU A C 1
ATOM 756 O O . LEU A 1 95 ? -17.307 -2.933 3.144 1.00 93.12 95 LEU A O 1
ATOM 760 N N . PHE A 1 96 ? -19.518 -2.795 3.412 1.00 94.56 96 PHE A N 1
ATOM 761 C CA . PHE A 1 96 ? -19.630 -4.039 4.167 1.00 94.56 96 PHE A CA 1
ATOM 762 C C . PHE A 1 96 ? -19.809 -5.236 3.224 1.00 94.56 96 PHE A C 1
ATOM 764 O O . PHE A 1 96 ? -20.919 -5.707 2.975 1.00 94.56 96 PHE A O 1
ATOM 771 N N . VAL A 1 97 ? -18.693 -5.718 2.673 1.00 92.75 97 VAL A N 1
ATOM 772 C CA . VAL A 1 97 ? -18.647 -6.846 1.727 1.00 92.75 97 VAL A CA 1
ATOM 773 C C . VAL A 1 97 ? -18.406 -8.170 2.450 1.00 92.75 97 VAL A C 1
ATOM 775 O O . VAL A 1 97 ? -18.945 -9.205 2.057 1.00 92.75 97 VAL A O 1
ATOM 778 N N . THR A 1 98 ? -17.605 -8.144 3.518 1.00 93.69 98 THR A N 1
ATOM 779 C CA . THR A 1 98 ? -17.196 -9.343 4.260 1.00 93.69 98 THR A CA 1
ATOM 780 C C . THR A 1 98 ? -17.399 -9.151 5.757 1.00 93.69 98 THR A C 1
ATOM 782 O O . THR A 1 98 ? -17.067 -8.102 6.301 1.00 93.69 98 THR A O 1
ATOM 785 N N . LYS A 1 99 ? -17.890 -10.192 6.439 1.00 95.62 99 LYS A N 1
ATOM 786 C CA . LYS A 1 99 ? -17.947 -10.235 7.905 1.00 95.62 99 LYS A CA 1
ATOM 787 C C . LYS A 1 99 ? -16.517 -10.378 8.466 1.00 95.62 99 LYS A C 1
ATOM 789 O O . LYS A 1 99 ? -15.847 -11.360 8.117 1.00 95.62 99 LYS A O 1
ATOM 794 N N . PRO A 1 100 ? -16.022 -9.431 9.283 1.00 97.38 100 PRO A N 1
ATOM 795 C CA . PRO A 1 100 ? -14.666 -9.467 9.800 1.00 97.38 100 PRO A CA 1
ATOM 796 C C . PRO A 1 100 ? -14.561 -10.345 11.054 1.00 97.38 100 PRO A C 1
ATOM 798 O O . PRO A 1 100 ? -15.539 -10.549 11.779 1.00 97.38 100 PRO A O 1
ATOM 801 N N . THR A 1 101 ? -13.346 -10.812 11.326 1.00 97.31 101 THR A N 1
ATOM 802 C CA . THR A 1 101 ? -12.932 -11.332 12.635 1.00 97.31 101 THR A CA 1
ATOM 803 C C . THR A 1 101 ? -12.091 -10.266 13.322 1.00 97.31 101 THR A C 1
ATOM 805 O O . THR A 1 101 ? -11.173 -9.736 12.708 1.00 97.31 101 THR A O 1
ATOM 808 N N . ILE A 1 102 ? -12.377 -9.935 14.576 1.00 98.12 102 ILE A N 1
ATOM 809 C CA . ILE A 1 102 ? -11.682 -8.890 15.328 1.00 98.12 102 ILE A CA 1
ATOM 810 C C . ILE A 1 102 ? -11.073 -9.515 16.577 1.00 98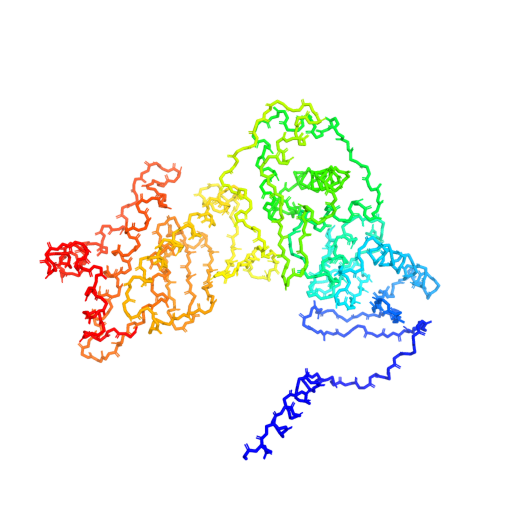.12 102 ILE A C 1
ATOM 812 O O . ILE A 1 102 ? -11.788 -10.030 17.436 1.00 98.12 102 ILE A O 1
ATOM 816 N N . ILE A 1 103 ? -9.746 -9.471 16.657 1.00 97.38 103 ILE A N 1
ATOM 817 C CA . ILE A 1 103 ? -8.957 -10.048 17.740 1.00 97.38 103 ILE A CA 1
ATOM 818 C C . ILE A 1 103 ? -8.328 -8.916 18.553 1.00 97.38 103 ILE A C 1
ATOM 820 O O . ILE A 1 103 ? -7.517 -8.149 18.030 1.00 97.38 103 ILE A O 1
ATOM 824 N N . ILE A 1 104 ? -8.669 -8.837 19.838 1.00 97.38 104 ILE A N 1
ATOM 825 C CA . ILE A 1 104 ? -8.060 -7.907 20.793 1.00 97.38 104 ILE A CA 1
ATOM 826 C C . ILE A 1 104 ? -7.109 -8.684 21.703 1.00 97.38 104 ILE A C 1
ATOM 828 O O . ILE A 1 104 ? -7.518 -9.623 22.383 1.00 97.38 104 ILE A O 1
ATOM 832 N N . THR A 1 105 ? -5.830 -8.317 21.694 1.00 95.62 105 THR A N 1
ATOM 833 C CA . THR A 1 105 ? -4.733 -9.082 22.316 1.00 95.62 105 THR A CA 1
ATOM 834 C C . THR A 1 105 ? -3.680 -8.147 22.905 1.00 95.62 105 THR A C 1
ATOM 836 O O . THR A 1 105 ? -3.498 -7.028 22.438 1.00 95.62 105 THR A O 1
ATOM 839 N N . GLN A 1 106 ? -2.953 -8.589 23.927 1.00 92.81 106 GLN A N 1
ATOM 840 C CA . GLN A 1 106 ? -1.853 -7.833 24.527 1.00 92.81 106 GLN A CA 1
ATOM 841 C C . GLN A 1 106 ? -0.616 -7.806 23.621 1.00 92.81 106 GLN A C 1
ATOM 843 O O . GLN A 1 106 ? 0.047 -6.779 23.502 1.00 92.81 106 GLN A O 1
ATOM 848 N N . TYR A 1 107 ? -0.312 -8.939 22.988 1.00 93.31 107 TYR A N 1
ATOM 849 C CA . TYR A 1 107 ? 0.864 -9.114 22.135 1.00 93.31 107 TYR A CA 1
ATOM 850 C C . TYR A 1 107 ? 0.464 -9.499 20.718 1.00 93.31 107 TYR A C 1
ATOM 852 O O . TYR A 1 107 ? -0.629 -10.016 20.477 1.00 93.31 107 TYR A O 1
ATOM 860 N N . ASP A 1 108 ? 1.368 -9.288 19.775 1.00 92.00 108 ASP A N 1
ATOM 861 C CA . ASP A 1 108 ? 1.163 -9.639 18.380 1.00 92.00 108 ASP A CA 1
ATOM 862 C C . ASP A 1 108 ? 0.902 -11.146 18.248 1.00 92.00 108 ASP A C 1
ATOM 864 O O . ASP A 1 108 ? 1.626 -11.969 18.819 1.00 92.00 108 ASP A O 1
ATOM 868 N N . ILE A 1 109 ? -0.146 -11.535 17.515 1.00 91.75 109 ILE A N 1
ATOM 869 C CA . ILE A 1 109 ? -0.558 -12.947 17.415 1.00 91.75 109 ILE A CA 1
ATOM 870 C C . ILE A 1 109 ? 0.470 -13.817 16.675 1.00 91.75 109 ILE A C 1
ATOM 872 O O . ILE A 1 109 ? 0.509 -15.035 16.864 1.00 91.75 109 ILE A O 1
ATOM 876 N N . LYS A 1 110 ? 1.341 -13.207 15.863 1.00 88.19 110 LYS A N 1
ATOM 877 C CA . LYS A 1 110 ? 2.317 -13.902 15.023 1.00 88.19 110 LYS A CA 1
ATOM 878 C C . LYS A 1 110 ? 3.690 -14.038 15.680 1.00 88.19 110 LYS A C 1
ATOM 880 O O . LYS A 1 110 ? 4.348 -15.059 15.487 1.00 88.19 110 LYS A O 1
ATOM 885 N N . THR A 1 111 ? 4.131 -13.053 16.447 1.00 87.19 111 THR A N 1
ATOM 886 C CA . THR A 1 111 ? 5.482 -12.991 17.027 1.00 87.19 111 THR A CA 1
ATOM 887 C C . THR A 1 111 ? 5.483 -13.159 18.544 1.00 87.19 111 THR A C 1
ATOM 889 O O . THR A 1 111 ? 6.483 -13.606 19.100 1.00 87.19 111 THR A O 1
ATOM 892 N N . GLY A 1 112 ? 4.375 -12.841 19.222 1.00 89.38 112 GLY A N 1
ATOM 893 C CA . GLY A 1 112 ? 4.320 -12.774 20.686 1.00 89.38 112 GLY A CA 1
ATOM 894 C C . GLY A 1 112 ? 5.099 -11.617 21.289 1.00 89.38 112 GLY A C 1
ATOM 895 O O . GLY A 1 112 ? 5.329 -11.623 22.495 1.00 89.38 112 GLY A O 1
ATOM 896 N N . LEU A 1 113 ? 5.487 -10.645 20.466 1.00 90.38 113 LEU A N 1
ATOM 897 C CA . LEU A 1 113 ? 6.115 -9.408 20.899 1.00 90.38 113 LEU A CA 1
ATOM 898 C C . LEU A 1 113 ? 5.089 -8.282 20.975 1.00 90.38 113 LEU A C 1
ATOM 900 O O . LEU A 1 113 ? 3.948 -8.404 20.524 1.00 90.38 113 LEU A O 1
ATOM 904 N N . ASP A 1 114 ? 5.511 -7.181 21.578 1.00 89.75 114 ASP A N 1
ATOM 905 C CA . ASP A 1 114 ? 4.739 -5.952 21.568 1.00 89.75 114 ASP A CA 1
ATOM 906 C C . ASP A 1 114 ? 4.651 -5.371 20.144 1.00 89.75 114 ASP A C 1
ATOM 908 O O . ASP A 1 114 ? 5.573 -5.547 19.347 1.00 89.75 114 ASP A O 1
ATOM 912 N N . PHE A 1 115 ? 3.539 -4.714 19.808 1.00 87.75 115 PHE A N 1
ATOM 913 C CA . PHE A 1 115 ? 3.321 -4.120 18.483 1.00 87.75 115 PHE A CA 1
ATOM 914 C C . PHE A 1 115 ? 2.632 -2.757 18.578 1.00 87.75 115 PHE A C 1
ATOM 916 O O . PHE A 1 115 ? 1.775 -2.544 19.432 1.00 87.75 115 PHE A O 1
ATOM 923 N N . GLU A 1 116 ? 3.027 -1.818 17.726 1.00 83.94 116 GLU A N 1
ATOM 924 C CA . GLU A 1 116 ? 2.679 -0.400 17.904 1.00 83.94 116 GLU A CA 1
ATOM 925 C C . GLU A 1 116 ? 1.366 0.014 17.238 1.00 83.94 116 GLU A C 1
ATOM 927 O O . GLU A 1 116 ? 0.752 0.986 17.662 1.00 83.94 116 GLU A O 1
ATOM 932 N N . GLU A 1 117 ? 0.919 -0.717 16.215 1.00 86.69 117 GLU A N 1
ATOM 933 C CA . GLU A 1 117 ? -0.224 -0.327 15.387 1.00 86.69 117 GLU A CA 1
ATOM 934 C C . GLU A 1 117 ? -1.164 -1.512 15.161 1.00 86.69 117 GLU A C 1
ATOM 936 O O . GLU A 1 117 ? -0.720 -2.645 14.953 1.00 86.69 117 GLU A O 1
ATOM 941 N N . ALA A 1 118 ? -2.472 -1.249 15.165 1.00 92.81 118 ALA A N 1
ATOM 942 C CA . ALA A 1 118 ? -3.450 -2.228 14.713 1.00 92.81 118 ALA A CA 1
ATOM 943 C C . ALA A 1 118 ? -3.161 -2.616 13.256 1.00 92.81 118 ALA A C 1
ATOM 945 O O . ALA A 1 118 ? -2.687 -1.806 12.459 1.00 92.81 118 ALA A O 1
ATOM 946 N N . TYR A 1 119 ? -3.461 -3.859 12.896 1.00 91.50 119 TYR A N 1
ATOM 947 C CA . TYR A 1 119 ? -3.318 -4.325 11.524 1.00 91.50 119 TYR A CA 1
ATOM 948 C C . TYR A 1 119 ? -4.452 -5.264 11.147 1.00 91.50 119 TYR A C 1
ATOM 950 O O . TYR A 1 119 ? -5.163 -5.802 11.996 1.00 91.50 119 TYR A O 1
ATOM 958 N N . TYR A 1 120 ? -4.603 -5.505 9.849 1.00 91.88 120 TYR A N 1
ATOM 959 C CA . TYR A 1 120 ? -5.506 -6.529 9.356 1.00 91.88 120 TYR A CA 1
ATOM 960 C C . TYR A 1 120 ? -4.827 -7.406 8.306 1.00 91.88 120 TYR A C 1
ATOM 962 O O . TYR A 1 120 ? -3.931 -6.987 7.571 1.00 91.88 120 TYR A O 1
ATOM 970 N N . LYS A 1 121 ? -5.260 -8.662 8.243 1.00 88.94 121 LYS A N 1
ATOM 971 C CA . LYS A 1 121 ? -4.872 -9.630 7.221 1.00 88.94 121 LYS A CA 1
ATOM 972 C C . LYS A 1 121 ? -6.135 -10.319 6.730 1.00 88.94 121 LYS A C 1
ATOM 974 O O . LYS A 1 121 ? -6.827 -10.984 7.497 1.00 88.94 121 LYS A O 1
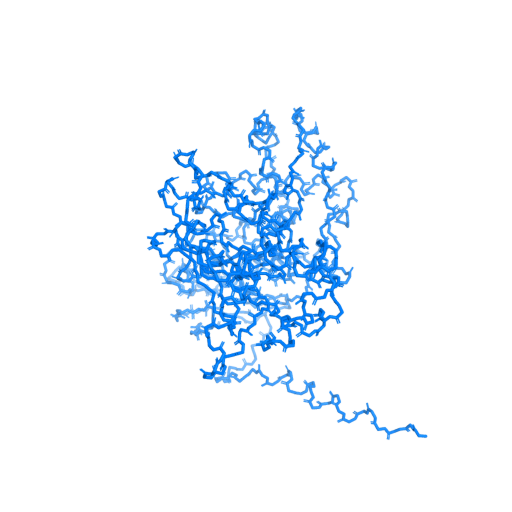ATOM 979 N N . ASN A 1 122 ? -6.419 -10.177 5.437 1.00 88.31 122 ASN A N 1
ATOM 980 C CA . ASN A 1 122 ? -7.696 -10.581 4.843 1.00 88.31 122 ASN A CA 1
ATOM 981 C C . ASN A 1 122 ? -8.862 -9.881 5.564 1.00 88.31 122 ASN A C 1
ATOM 983 O O . ASN A 1 122 ? -8.879 -8.660 5.625 1.00 88.31 122 ASN A O 1
ATOM 987 N N . ASN A 1 123 ? -9.804 -10.631 6.127 1.00 93.50 123 ASN A N 1
ATOM 988 C CA . ASN A 1 123 ? -10.911 -10.104 6.921 1.00 93.50 123 ASN A CA 1
ATOM 989 C C . ASN A 1 123 ? -10.644 -10.157 8.440 1.00 93.50 123 ASN A C 1
ATOM 991 O O . ASN A 1 123 ? -11.578 -9.970 9.214 1.00 93.50 123 ASN A O 1
ATOM 995 N N . THR A 1 124 ? -9.418 -10.459 8.887 1.00 95.56 124 THR A N 1
ATOM 996 C CA . THR A 1 124 ? -9.084 -10.513 10.320 1.00 95.56 124 THR A CA 1
ATOM 997 C C . THR A 1 124 ? -8.324 -9.270 10.758 1.00 95.56 124 THR A C 1
ATOM 999 O O . THR A 1 124 ? -7.263 -8.983 10.210 1.00 95.56 124 THR A O 1
ATOM 1002 N N . VAL A 1 125 ? -8.849 -8.567 11.755 1.00 97.06 125 VAL A N 1
ATOM 1003 C CA . VAL A 1 125 ? -8.252 -7.406 12.419 1.00 97.06 125 VAL A CA 1
ATOM 1004 C C . VAL A 1 125 ? -7.601 -7.855 13.722 1.00 97.06 125 VAL A C 1
ATOM 1006 O O . VAL A 1 125 ? -8.177 -8.654 14.458 1.00 97.06 125 VAL A O 1
ATOM 1009 N N . VAL A 1 126 ? -6.421 -7.322 14.015 1.00 95.88 126 VAL A N 1
ATOM 1010 C CA . VAL A 1 126 ? -5.685 -7.549 15.258 1.00 95.88 126 VAL A CA 1
ATOM 1011 C C . VAL A 1 126 ? -5.321 -6.195 15.853 1.00 95.88 126 VAL A C 1
ATOM 1013 O O . VAL A 1 126 ? -4.715 -5.361 15.180 1.00 95.88 126 VAL A O 1
ATOM 1016 N N . ALA A 1 127 ? -5.686 -5.974 17.112 1.00 96.44 127 ALA A N 1
ATOM 1017 C CA . ALA A 1 127 ? -5.401 -4.732 17.821 1.00 96.44 127 ALA A CA 1
ATOM 1018 C C . ALA A 1 127 ? -5.126 -4.976 19.308 1.00 96.44 127 ALA A C 1
ATOM 1020 O O . ALA A 1 127 ? -5.473 -6.023 19.861 1.00 96.44 127 ALA A O 1
ATOM 1021 N N . LYS A 1 128 ? -4.502 -3.992 19.961 1.00 94.81 128 LYS A N 1
ATOM 1022 C CA . LYS A 1 128 ? -4.345 -3.976 21.416 1.00 94.81 128 LYS A CA 1
ATOM 1023 C C . LYS A 1 128 ? -5.547 -3.362 22.116 1.00 94.81 128 LYS A C 1
ATOM 1025 O O . LYS A 1 128 ? -6.273 -2.555 21.544 1.00 94.81 128 LYS A O 1
ATOM 1030 N N . PHE A 1 129 ? -5.673 -3.668 23.404 1.00 93.25 129 PHE A N 1
ATOM 1031 C CA . PHE A 1 129 ? -6.636 -3.026 24.304 1.00 93.25 129 PHE A CA 1
ATOM 1032 C C . PHE A 1 129 ? -6.509 -1.492 24.329 1.00 93.25 129 PHE A C 1
ATOM 1034 O O . PHE A 1 129 ? -7.505 -0.794 24.448 1.00 93.25 129 PHE A O 1
ATOM 1041 N N . GLU A 1 130 ? -5.301 -0.956 24.166 1.00 92.00 130 GLU A N 1
ATOM 1042 C CA . GLU A 1 130 ? -5.033 0.493 24.148 1.00 92.00 130 GLU A CA 1
ATOM 1043 C C . GLU A 1 130 ? -5.490 1.181 22.848 1.00 92.00 130 GLU A C 1
ATOM 1045 O O . GLU A 1 130 ? -5.496 2.405 22.764 1.00 92.00 130 GLU A O 1
ATOM 1050 N N . MET A 1 131 ? -5.869 0.407 21.825 1.00 92.62 131 MET A N 1
ATOM 1051 C CA . MET A 1 131 ? -6.198 0.904 20.484 1.00 92.62 131 MET A CA 1
ATOM 1052 C C . MET A 1 131 ? -7.708 0.983 20.218 1.00 92.62 131 MET A C 1
ATOM 1054 O O . MET A 1 131 ? -8.109 1.275 19.096 1.00 92.62 131 MET A O 1
ATOM 1058 N N . LEU A 1 132 ? -8.557 0.700 21.212 1.00 89.50 132 LEU A N 1
ATOM 1059 C CA . LEU A 1 132 ? -10.008 0.577 21.012 1.00 89.50 132 LEU A CA 1
ATOM 1060 C C . LEU A 1 132 ? -10.670 1.871 20.518 1.00 89.50 132 LEU A C 1
ATOM 1062 O O . LEU A 1 132 ? -11.573 1.817 19.688 1.00 89.50 132 LEU A O 1
ATOM 1066 N N . ASP A 1 133 ? -10.160 3.021 20.958 1.00 82.50 133 ASP A N 1
ATOM 1067 C CA . ASP A 1 133 ? -10.700 4.339 20.605 1.00 82.50 133 ASP A CA 1
ATOM 1068 C C . ASP A 1 133 ? -9.909 5.037 19.487 1.00 82.50 133 ASP A C 1
ATOM 1070 O O . ASP A 1 133 ? -10.085 6.233 19.239 1.00 82.50 133 ASP A O 1
ATOM 1074 N N . THR A 1 134 ? -9.008 4.324 18.804 1.00 87.00 134 THR A N 1
ATOM 1075 C CA . THR A 1 134 ? -8.171 4.924 17.760 1.00 87.00 134 THR A CA 1
ATOM 1076 C C . THR A 1 134 ? -8.797 4.776 16.377 1.00 87.00 134 THR A C 1
ATOM 1078 O O . THR A 1 134 ? -9.456 3.789 16.029 1.00 87.00 134 THR A O 1
ATOM 1081 N N . TYR A 1 135 ? -8.539 5.763 15.518 1.00 88.50 135 TYR A N 1
ATOM 1082 C CA . TYR A 1 135 ? -8.899 5.659 14.107 1.00 88.50 135 TYR A CA 1
ATOM 1083 C C . TYR A 1 135 ? -8.046 4.607 13.367 1.00 88.50 135 TYR A C 1
ATOM 1085 O O . TYR A 1 135 ? -8.442 4.183 12.285 1.00 88.50 135 TYR A O 1
ATOM 1093 N N . ASP A 1 136 ? -6.929 4.137 13.947 1.00 90.12 136 ASP A N 1
ATOM 1094 C CA . ASP A 1 136 ? -6.146 3.002 13.430 1.00 90.12 136 ASP A CA 1
ATOM 1095 C C . ASP A 1 136 ? -6.936 1.684 13.504 1.00 90.12 136 ASP A C 1
ATOM 1097 O O . ASP A 1 136 ? -6.962 0.923 12.536 1.00 90.12 136 ASP A O 1
ATOM 1101 N N . LEU A 1 137 ? -7.642 1.416 14.612 1.00 95.38 137 LEU A N 1
ATOM 1102 C CA . LEU A 1 137 ? -8.536 0.255 14.685 1.00 95.38 137 LEU A CA 1
ATOM 1103 C C . LEU A 1 137 ? -9.661 0.381 13.652 1.00 95.38 137 LEU A C 1
ATOM 1105 O O . LEU A 1 137 ? -9.946 -0.563 12.913 1.00 95.38 137 LEU A O 1
ATOM 1109 N N . THR A 1 138 ? -10.276 1.562 13.567 1.00 96.75 138 THR A N 1
ATOM 1110 C CA . THR A 1 138 ? -11.377 1.808 12.626 1.00 96.75 138 THR A CA 1
ATOM 1111 C C . THR A 1 138 ? -10.929 1.626 11.171 1.00 96.75 138 THR A C 1
ATOM 1113 O O . THR A 1 138 ? -11.636 0.982 10.396 1.00 96.75 138 THR A O 1
ATOM 1116 N N . SER A 1 139 ? -9.742 2.117 10.795 1.00 96.75 139 SER A N 1
ATOM 1117 C CA . SER A 1 139 ? -9.194 1.953 9.442 1.00 96.75 139 SER A CA 1
ATOM 1118 C C . SER A 1 139 ? -8.922 0.480 9.109 1.00 96.75 139 SER A C 1
ATOM 1120 O O . SER A 1 139 ? -9.235 0.033 8.001 1.00 96.75 139 SER A O 1
ATOM 1122 N N . CYS A 1 140 ? -8.444 -0.309 10.079 1.00 96.50 140 CYS A N 1
ATOM 1123 C CA . CYS A 1 140 ? -8.261 -1.752 9.922 1.00 96.50 140 CYS A CA 1
ATOM 1124 C C . CYS A 1 140 ? -9.590 -2.498 9.748 1.00 96.50 140 CYS A C 1
ATOM 1126 O O . CYS A 1 140 ? -9.683 -3.385 8.897 1.00 96.50 140 CYS A O 1
ATOM 1128 N N . ILE A 1 141 ? -10.630 -2.124 10.502 1.00 97.62 141 ILE A N 1
ATOM 1129 C CA . ILE A 1 141 ? -11.978 -2.686 10.333 1.00 97.62 141 ILE A CA 1
ATOM 1130 C C . ILE A 1 141 ? -12.511 -2.357 8.936 1.00 97.62 141 ILE A C 1
ATOM 1132 O O . ILE A 1 141 ? -12.975 -3.264 8.249 1.00 97.62 141 ILE A O 1
ATOM 1136 N N . ILE A 1 142 ? -12.386 -1.106 8.472 1.00 96.94 142 ILE A N 1
ATOM 1137 C CA . ILE A 1 142 ? -12.797 -0.708 7.114 1.00 96.94 142 ILE A CA 1
ATOM 1138 C C . ILE A 1 142 ? -12.083 -1.561 6.059 1.00 96.94 142 ILE A C 1
ATOM 1140 O O . ILE A 1 142 ? -12.736 -2.067 5.145 1.00 96.94 142 ILE A O 1
ATOM 1144 N N . GLY A 1 143 ? -10.771 -1.774 6.192 1.00 95.69 143 GLY A N 1
ATOM 1145 C CA . GLY A 1 143 ? -10.005 -2.630 5.281 1.00 95.69 143 GLY A CA 1
ATOM 1146 C C . GLY A 1 143 ? -10.520 -4.071 5.259 1.00 95.69 143 GLY A C 1
ATOM 1147 O O . GLY A 1 143 ? -10.779 -4.625 4.187 1.00 95.69 143 GLY A O 1
ATOM 1148 N N . ALA A 1 144 ? -10.758 -4.647 6.439 1.00 96.12 144 ALA A N 1
ATOM 1149 C CA . ALA A 1 144 ? -11.242 -6.016 6.596 1.00 96.12 144 ALA A CA 1
ATOM 1150 C C . ALA A 1 144 ? -12.659 -6.244 6.036 1.00 96.12 144 ALA A C 1
ATOM 1152 O O . ALA A 1 144 ? -12.940 -7.340 5.544 1.00 96.12 144 ALA A O 1
ATOM 1153 N N . VAL A 1 145 ? -13.543 -5.239 6.092 1.00 95.69 145 VAL A N 1
ATOM 1154 C CA . VAL A 1 145 ? -14.926 -5.369 5.595 1.00 95.69 145 VAL A CA 1
ATOM 1155 C C . VAL A 1 145 ? -15.082 -5.024 4.116 1.00 95.69 145 VAL A C 1
ATOM 1157 O O . VAL A 1 145 ? -15.929 -5.629 3.458 1.00 95.69 145 VAL A O 1
ATOM 1160 N N . SER A 1 146 ? -14.272 -4.099 3.586 1.00 93.44 146 SER A N 1
ATOM 1161 C CA . SER A 1 146 ? -14.455 -3.526 2.238 1.00 93.44 146 SER A CA 1
ATOM 1162 C C . SER A 1 146 ? -13.525 -4.085 1.168 1.00 93.44 146 SER A C 1
ATOM 1164 O O . SER A 1 146 ? -13.850 -4.033 -0.017 1.00 93.44 146 SER A O 1
ATOM 1166 N N . GLY A 1 147 ? -12.356 -4.604 1.554 1.00 88.94 147 GLY A N 1
ATOM 1167 C CA . GLY A 1 147 ? -11.311 -4.991 0.606 1.00 88.94 147 GLY A CA 1
ATOM 1168 C C . GLY A 1 147 ? -10.539 -3.815 -0.010 1.00 88.94 147 GLY A C 1
ATOM 1169 O O . GLY A 1 147 ? -9.712 -4.047 -0.897 1.00 88.94 147 GLY A O 1
ATOM 1170 N N . ILE A 1 148 ? -10.770 -2.578 0.450 1.00 92.81 148 ILE A N 1
ATOM 1171 C CA . ILE A 1 148 ? -9.921 -1.418 0.143 1.00 92.81 148 ILE A CA 1
ATOM 1172 C C . ILE A 1 148 ? -8.523 -1.658 0.722 1.00 92.81 148 ILE A C 1
ATOM 1174 O O . ILE A 1 148 ? -8.384 -2.113 1.855 1.00 92.81 148 ILE A O 1
ATOM 1178 N N . VAL A 1 149 ? -7.484 -1.329 -0.050 1.00 91.44 149 VAL A N 1
ATOM 1179 C CA . VAL A 1 149 ? -6.080 -1.535 0.355 1.00 91.44 149 VAL A CA 1
ATOM 1180 C C . VAL A 1 149 ? -5.247 -0.259 0.418 1.00 91.44 149 VAL A C 1
ATOM 1182 O O . VAL A 1 149 ? -4.159 -0.263 0.990 1.00 91.44 149 VAL A O 1
ATOM 1185 N N . ASP A 1 150 ? -5.749 0.836 -0.147 1.00 94.25 150 ASP A N 1
ATOM 1186 C CA . ASP A 1 150 ? -5.087 2.133 -0.126 1.00 94.25 150 ASP A CA 1
ATOM 1187 C C . ASP A 1 150 ? -5.211 2.773 1.263 1.00 94.25 150 ASP A C 1
ATOM 1189 O O . ASP A 1 150 ? -6.295 3.179 1.681 1.00 94.25 150 ASP A O 1
ATOM 1193 N N . HIS A 1 151 ? -4.085 2.877 1.975 1.00 94.25 151 HIS A N 1
ATOM 1194 C CA . HIS A 1 151 ? -4.030 3.348 3.364 1.00 94.25 151 HIS A CA 1
ATOM 1195 C C . HIS A 1 151 ? -4.690 4.716 3.545 1.00 94.25 151 HIS A C 1
ATOM 1197 O O . HIS A 1 151 ? -5.492 4.894 4.457 1.00 94.25 151 HIS A O 1
ATOM 1203 N N . TRP A 1 152 ? -4.413 5.669 2.652 1.00 95.88 152 TRP A N 1
ATOM 1204 C CA . TRP A 1 152 ? -4.995 7.008 2.737 1.00 95.88 152 TRP A CA 1
ATOM 1205 C C . TRP A 1 152 ? -6.533 6.979 2.661 1.00 95.88 152 TRP A C 1
ATOM 1207 O O . TRP A 1 152 ? -7.194 7.743 3.356 1.00 95.88 152 TRP A O 1
ATOM 1217 N N . LEU A 1 153 ? -7.116 6.070 1.873 1.00 96.31 153 LEU A N 1
ATOM 1218 C CA . LEU A 1 153 ? -8.566 5.937 1.765 1.00 96.31 153 LEU A CA 1
ATOM 1219 C C . LEU A 1 153 ? -9.149 5.292 3.029 1.00 96.31 153 LEU A C 1
ATOM 1221 O O . LEU A 1 153 ? -10.165 5.758 3.538 1.00 96.31 153 LEU A O 1
ATOM 1225 N N . LEU A 1 154 ? -8.477 4.271 3.573 1.00 96.44 154 LEU A N 1
ATOM 1226 C CA . LEU A 1 154 ? -8.859 3.647 4.845 1.00 96.44 154 LEU A CA 1
ATOM 1227 C C . LEU A 1 154 ? -8.866 4.666 5.990 1.00 96.44 154 LEU A C 1
ATOM 1229 O O . LEU A 1 154 ? -9.837 4.742 6.739 1.00 96.44 154 LEU A O 1
ATOM 1233 N N . TYR A 1 155 ? -7.809 5.473 6.098 1.00 97.12 155 TYR A N 1
ATOM 1234 C CA . TYR A 1 155 ? -7.703 6.533 7.099 1.00 97.12 155 TYR A CA 1
ATOM 1235 C C . TYR A 1 155 ? -8.701 7.668 6.864 1.00 97.12 155 TYR A C 1
ATOM 1237 O O . TYR A 1 155 ? -9.301 8.147 7.822 1.00 97.12 155 TYR A O 1
ATOM 1245 N N . GLY A 1 156 ? -8.925 8.059 5.608 1.00 97.31 156 GLY A N 1
ATOM 1246 C CA . GLY A 1 156 ? -9.928 9.052 5.230 1.00 97.31 156 GLY A CA 1
ATOM 1247 C C . GLY A 1 156 ? -11.336 8.666 5.685 1.00 97.31 156 GLY A C 1
ATOM 1248 O O . GLY A 1 156 ? -11.970 9.405 6.437 1.00 97.31 156 GLY A O 1
ATOM 1249 N N . ILE A 1 157 ? -11.781 7.461 5.308 1.00 97.19 157 ILE A N 1
ATOM 1250 C CA . ILE A 1 157 ? -13.086 6.918 5.709 1.00 97.19 157 ILE A CA 1
ATOM 1251 C C . ILE A 1 157 ? -13.161 6.773 7.233 1.00 97.19 157 ILE A C 1
ATOM 1253 O O . ILE A 1 157 ? -14.165 7.159 7.828 1.00 97.19 157 ILE A O 1
ATOM 1257 N N . ALA A 1 158 ? -12.109 6.257 7.881 1.00 97.25 158 ALA A N 1
ATOM 1258 C CA . ALA A 1 158 ? -12.070 6.118 9.337 1.00 97.25 158 ALA A CA 1
ATOM 1259 C C . ALA A 1 158 ? -12.261 7.467 10.042 1.00 97.25 158 ALA A C 1
ATOM 1261 O O . ALA A 1 158 ? -13.036 7.557 10.992 1.00 97.25 158 ALA A O 1
ATOM 1262 N N . GLY A 1 159 ? -11.602 8.518 9.545 1.00 96.44 159 GLY A N 1
ATOM 1263 C CA . GLY A 1 159 ? -11.749 9.880 10.045 1.00 96.44 159 GLY A CA 1
ATOM 1264 C C . GLY A 1 159 ? -13.177 10.409 9.923 1.00 96.44 159 GLY A C 1
ATOM 1265 O O . GLY A 1 159 ? -13.691 10.961 10.893 1.00 96.44 159 GLY A O 1
ATOM 1266 N N . SER A 1 160 ? -13.843 10.192 8.782 1.00 95.50 160 SER A N 1
ATOM 1267 C CA . SER A 1 160 ? -15.252 10.575 8.600 1.00 95.50 160 SER A CA 1
ATOM 1268 C C . SER A 1 160 ? -16.204 9.765 9.493 1.00 95.50 160 SER A C 1
ATOM 1270 O O . SER A 1 160 ? -17.074 10.349 10.133 1.00 95.50 160 SER A O 1
ATOM 1272 N N . VAL A 1 161 ? -16.020 8.443 9.606 1.00 95.44 161 VAL A N 1
ATOM 1273 C CA . VAL A 1 161 ? -16.839 7.549 10.457 1.00 95.44 161 VAL A CA 1
ATOM 1274 C C . VAL A 1 161 ? -16.735 7.909 11.943 1.00 95.44 161 VAL A C 1
ATOM 1276 O O . VAL A 1 161 ? -17.715 7.802 12.684 1.00 95.44 161 VAL A O 1
ATOM 1279 N N . MET A 1 162 ? -15.544 8.314 12.382 1.00 93.81 162 MET A N 1
ATOM 1280 C CA . MET A 1 162 ? -15.251 8.664 13.773 1.00 93.81 162 MET A CA 1
ATOM 1281 C C . MET A 1 162 ? -15.383 10.164 14.064 1.00 93.81 162 MET A C 1
ATOM 1283 O O . MET A 1 162 ? -15.146 10.571 15.197 1.00 93.81 162 MET A O 1
ATOM 1287 N N . GLU A 1 163 ? -15.759 10.975 13.070 1.00 93.19 163 GLU A N 1
ATOM 1288 C CA . GLU A 1 163 ? -15.877 12.437 13.174 1.00 93.19 163 GLU A CA 1
ATOM 1289 C C . GLU A 1 163 ? -14.595 13.116 13.705 1.00 93.19 163 GLU A C 1
ATOM 1291 O O . GLU A 1 163 ? -14.638 14.073 14.480 1.00 93.19 163 GLU A O 1
ATOM 1296 N N . VAL A 1 164 ? -13.427 12.623 13.280 1.00 93.06 164 VAL A N 1
ATOM 1297 C CA . VAL A 1 164 ? -12.121 13.132 13.721 1.00 93.06 164 VAL A CA 1
ATOM 1298 C C . VAL A 1 164 ? -11.876 14.529 13.153 1.00 93.06 164 VAL A C 1
ATOM 1300 O O . VAL A 1 164 ? -11.916 14.747 11.939 1.00 93.06 164 VAL A O 1
ATOM 1303 N N . SER A 1 165 ? -11.557 15.482 14.028 1.00 88.69 165 SER A N 1
ATOM 1304 C CA . SER A 1 165 ? -11.074 16.803 13.633 1.00 88.69 165 SER A CA 1
ATOM 1305 C C . SER A 1 165 ? -9.557 16.791 13.426 1.00 88.69 165 SER A C 1
ATOM 1307 O O . SER A 1 165 ? -8.808 16.147 14.156 1.00 88.69 165 SER A O 1
ATOM 1309 N N . THR A 1 166 ? -9.097 17.515 12.409 1.00 93.31 166 THR A N 1
ATOM 1310 C CA . THR A 1 166 ? -7.675 17.676 12.069 1.00 93.31 166 THR A CA 1
ATOM 1311 C C . THR A 1 166 ? -7.272 19.141 12.217 1.00 93.31 166 THR A C 1
ATOM 1313 O O . THR A 1 166 ? -8.076 20.042 11.959 1.00 93.31 166 THR A O 1
ATOM 1316 N N . ASP A 1 167 ? -6.036 19.401 12.651 1.00 94.69 167 ASP A N 1
ATOM 1317 C CA . ASP A 1 167 ? -5.532 20.768 12.805 1.00 94.69 167 ASP A CA 1
ATOM 1318 C C . ASP A 1 167 ? -5.111 21.340 11.442 1.00 94.69 167 ASP A C 1
ATOM 1320 O O . ASP A 1 167 ? -4.006 21.112 10.942 1.00 94.69 167 ASP A O 1
ATOM 1324 N N . MET A 1 168 ? -6.012 22.113 10.829 1.00 96.19 168 MET A N 1
ATOM 1325 C CA . MET A 1 168 ? -5.760 22.754 9.535 1.00 96.19 168 MET A CA 1
ATOM 1326 C C . MET A 1 168 ? -4.574 23.726 9.564 1.00 96.19 168 MET A C 1
ATOM 1328 O O . MET A 1 168 ? -3.901 23.865 8.546 1.00 96.19 168 MET A O 1
ATOM 1332 N N . ASN A 1 169 ? -4.283 24.376 10.697 1.00 97.25 169 ASN A N 1
ATOM 1333 C CA . ASN A 1 169 ? -3.145 25.297 10.797 1.00 97.25 169 ASN A CA 1
ATOM 1334 C C . ASN A 1 169 ? -1.823 24.523 10.821 1.00 97.25 169 ASN A C 1
ATOM 1336 O O . ASN A 1 169 ? -0.828 24.963 10.233 1.00 97.25 169 ASN A O 1
ATOM 1340 N N . GLN A 1 170 ? -1.816 23.355 11.469 1.00 96.81 170 GLN A N 1
ATOM 1341 C CA . GLN A 1 170 ? -0.665 22.461 11.453 1.00 96.81 170 GLN A CA 1
ATOM 1342 C C . GLN A 1 170 ? -0.395 21.959 10.027 1.00 96.81 170 GLN A C 1
ATOM 1344 O O . GLN A 1 170 ? 0.737 22.050 9.551 1.00 96.81 170 GLN A O 1
ATOM 1349 N N . LEU A 1 171 ? -1.433 21.511 9.310 1.00 97.62 171 LEU A N 1
ATOM 1350 C CA . LEU A 1 171 ? -1.304 21.063 7.919 1.00 97.62 171 LEU A CA 1
ATOM 1351 C C . LEU A 1 171 ? -0.911 22.202 6.968 1.00 97.62 171 LEU A C 1
ATOM 1353 O O . LEU A 1 171 ? -0.047 22.008 6.116 1.00 97.62 171 LEU A O 1
ATOM 1357 N N . GLN A 1 172 ? -1.471 23.404 7.133 1.00 98.31 172 GLN A N 1
ATOM 1358 C CA . GLN A 1 172 ? -1.053 24.584 6.371 1.00 98.31 172 GLN A CA 1
ATOM 1359 C C . GLN A 1 172 ? 0.443 24.855 6.558 1.00 98.31 172 GLN A C 1
ATOM 1361 O O . GLN A 1 172 ? 1.163 25.078 5.583 1.00 98.31 172 GLN A O 1
ATOM 1366 N N . THR A 1 173 ? 0.916 24.827 7.806 1.00 97.81 173 THR A N 1
ATOM 1367 C CA . THR A 1 173 ? 2.332 25.032 8.132 1.00 97.81 173 THR A CA 1
ATOM 1368 C C . THR A 1 173 ? 3.201 23.958 7.485 1.00 97.81 173 THR A C 1
ATOM 1370 O O . THR A 1 173 ? 4.186 24.285 6.825 1.00 97.81 173 THR A O 1
ATOM 1373 N N . TYR A 1 174 ? 2.799 22.691 7.600 1.00 97.19 174 TYR A N 1
ATOM 1374 C CA . TYR A 1 174 ? 3.509 21.555 7.019 1.00 97.19 174 TYR A CA 1
ATOM 1375 C C . TYR A 1 174 ? 3.640 21.679 5.493 1.00 97.19 174 TYR A C 1
ATOM 1377 O O . TYR A 1 174 ? 4.748 21.611 4.968 1.00 97.19 174 TYR A O 1
ATOM 1385 N N . TYR A 1 175 ? 2.545 21.954 4.780 1.00 97.88 175 TYR A N 1
ATOM 1386 C CA . TYR A 1 175 ? 2.527 22.056 3.314 1.00 97.88 175 TYR A CA 1
ATOM 1387 C C . TYR A 1 175 ? 3.014 23.400 2.755 1.00 97.88 175 TYR A C 1
ATOM 1389 O O . TYR A 1 175 ? 3.205 23.547 1.543 1.00 97.88 175 TYR A O 1
ATOM 1397 N N . SER A 1 176 ? 3.267 24.387 3.618 1.00 97.62 176 SER A N 1
ATOM 1398 C CA . SER A 1 176 ? 3.984 25.605 3.225 1.00 97.62 176 SER A CA 1
ATOM 1399 C C . SER A 1 176 ? 5.441 25.313 2.850 1.00 97.62 176 SER A C 1
ATOM 1401 O O . SER A 1 176 ? 6.027 26.070 2.076 1.00 97.62 176 SER A O 1
ATOM 1403 N N . ASN A 1 177 ? 6.005 24.194 3.321 1.00 96.25 177 ASN A N 1
ATOM 1404 C CA . ASN A 1 177 ? 7.247 23.648 2.789 1.00 96.25 177 ASN A CA 1
ATOM 1405 C C . ASN A 1 177 ? 6.961 22.824 1.512 1.00 96.25 177 ASN A C 1
ATOM 1407 O O . ASN A 1 177 ? 6.273 21.805 1.604 1.00 96.25 177 ASN A O 1
ATOM 1411 N N . PRO A 1 178 ? 7.478 23.212 0.330 1.00 94.19 178 PRO A N 1
ATOM 1412 C CA . PRO A 1 178 ? 7.256 22.461 -0.907 1.00 94.19 178 PRO A CA 1
ATOM 1413 C C . PRO A 1 178 ? 7.805 21.031 -0.856 1.00 94.19 178 PRO A C 1
ATOM 1415 O O . PRO A 1 178 ? 7.233 20.156 -1.504 1.00 94.19 178 PRO A O 1
ATOM 1418 N N . ASP A 1 179 ? 8.844 20.773 -0.055 1.00 91.38 179 ASP A N 1
ATOM 1419 C CA . ASP A 1 179 ? 9.406 19.429 0.088 1.00 91.38 179 ASP A CA 1
ATOM 1420 C C . ASP A 1 179 ? 8.385 18.462 0.692 1.00 91.38 179 ASP A C 1
ATOM 1422 O O . ASP A 1 179 ? 8.404 17.287 0.367 1.00 91.38 179 ASP A O 1
ATOM 1426 N N . ASN A 1 180 ? 7.409 18.948 1.466 1.00 94.75 180 ASN A N 1
ATOM 1427 C CA . ASN A 1 180 ? 6.388 18.127 2.118 1.00 94.75 180 ASN A CA 1
ATOM 1428 C C . ASN A 1 180 ? 5.210 17.745 1.203 1.00 94.75 180 ASN A C 1
ATOM 1430 O O . ASN A 1 180 ? 4.385 16.912 1.573 1.00 94.75 180 ASN A O 1
ATOM 1434 N N . LEU A 1 181 ? 5.122 18.303 -0.012 1.00 94.75 181 LEU A N 1
ATOM 1435 C CA . LEU A 1 181 ? 4.030 17.999 -0.949 1.00 94.75 181 LEU A CA 1
ATOM 1436 C C . LEU A 1 181 ? 3.996 16.530 -1.387 1.00 94.75 181 LEU A C 1
ATOM 1438 O O . LEU A 1 181 ? 2.933 16.032 -1.748 1.00 94.75 181 LEU A O 1
ATOM 1442 N N . HIS A 1 182 ? 5.131 15.835 -1.340 1.00 90.19 182 HIS A N 1
ATOM 1443 C CA . HIS A 1 182 ? 5.242 14.411 -1.660 1.00 90.19 182 HIS A CA 1
ATOM 1444 C C . HIS A 1 182 ? 4.366 13.509 -0.764 1.00 90.19 182 HIS A C 1
ATOM 1446 O O . HIS A 1 182 ? 3.918 12.457 -1.209 1.00 90.19 182 HIS A O 1
ATOM 1452 N N . THR A 1 183 ? 3.994 13.941 0.449 1.00 93.00 183 THR A N 1
ATOM 1453 C CA . THR A 1 183 ? 3.031 13.222 1.308 1.00 93.00 183 THR A CA 1
ATOM 1454 C C . THR A 1 183 ? 1.653 13.067 0.645 1.00 93.00 183 THR A C 1
ATOM 1456 O O . THR A 1 183 ? 0.941 12.094 0.905 1.00 93.00 183 THR A O 1
ATOM 1459 N N . LEU A 1 184 ? 1.298 13.959 -0.290 1.00 95.38 184 LEU A N 1
ATOM 1460 C CA . LEU A 1 184 ? 0.076 13.854 -1.092 1.00 95.38 184 LEU A CA 1
ATOM 1461 C C . LEU A 1 184 ? 0.136 12.765 -2.167 1.00 95.38 184 LEU A C 1
ATOM 1463 O O . LEU A 1 184 ? -0.899 12.472 -2.758 1.00 95.38 184 LEU A O 1
ATOM 1467 N N . ASP A 1 185 ? 1.285 12.130 -2.411 1.00 93.25 185 ASP A N 1
ATOM 1468 C CA . ASP A 1 185 ? 1.373 10.956 -3.292 1.00 93.25 185 ASP A CA 1
ATOM 1469 C C . ASP A 1 185 ? 0.711 9.721 -2.672 1.00 93.25 185 ASP A C 1
ATOM 1471 O O . ASP A 1 185 ? 0.389 8.770 -3.383 1.00 93.25 185 ASP A O 1
ATOM 1475 N N . PHE A 1 186 ? 0.454 9.756 -1.358 1.00 94.00 186 PHE A N 1
ATOM 1476 C CA . PHE A 1 186 ? -0.240 8.705 -0.616 1.00 94.00 186 PHE A CA 1
ATOM 1477 C C . PHE A 1 186 ? 0.367 7.309 -0.787 1.00 94.00 186 PHE A C 1
ATOM 1479 O O . PHE A 1 186 ? -0.326 6.289 -0.743 1.00 94.00 186 PHE A O 1
ATOM 1486 N N . PHE A 1 187 ? 1.689 7.257 -0.933 1.00 94.75 187 PHE A N 1
ATOM 1487 C CA . PHE A 1 187 ? 2.427 6.009 -0.980 1.00 94.75 187 PHE A CA 1
ATOM 1488 C C . PHE A 1 187 ? 2.306 5.247 0.346 1.00 94.75 187 PHE A C 1
ATOM 1490 O O . PHE A 1 187 ? 2.518 5.810 1.418 1.00 94.75 187 PHE A O 1
ATOM 1497 N N . GLY A 1 188 ? 1.968 3.954 0.286 1.00 93.12 188 GLY A N 1
ATOM 1498 C CA . GLY A 1 188 ? 1.548 3.184 1.463 1.00 93.12 188 GLY A CA 1
ATOM 1499 C C . GLY A 1 188 ? 2.563 3.141 2.609 1.00 93.12 188 GLY A C 1
ATOM 1500 O O . GLY A 1 188 ? 2.158 3.210 3.763 1.00 93.12 188 GLY A O 1
ATOM 1501 N N . MET A 1 189 ? 3.871 3.119 2.323 1.00 92.62 189 MET A N 1
ATOM 1502 C CA . MET A 1 189 ? 4.898 3.131 3.379 1.00 92.62 189 MET A CA 1
ATOM 1503 C C . MET A 1 189 ? 4.935 4.429 4.190 1.00 92.62 189 MET A C 1
ATOM 1505 O O . MET A 1 189 ? 5.392 4.407 5.327 1.00 92.62 189 MET A O 1
ATOM 1509 N N . ARG A 1 190 ? 4.393 5.537 3.666 1.00 93.62 190 ARG A N 1
ATOM 1510 C CA . ARG A 1 190 ? 4.266 6.800 4.415 1.00 93.62 190 ARG A CA 1
ATOM 1511 C C . ARG A 1 190 ? 3.284 6.693 5.586 1.00 93.62 190 ARG A C 1
ATOM 1513 O O . ARG A 1 190 ? 3.289 7.538 6.472 1.00 93.62 190 ARG A O 1
ATOM 1520 N N . PHE A 1 191 ? 2.453 5.651 5.606 1.00 93.56 191 PHE A N 1
ATOM 1521 C CA . PHE A 1 191 ? 1.507 5.360 6.684 1.00 93.56 191 PHE A CA 1
ATOM 1522 C C . PHE A 1 191 ? 2.048 4.349 7.707 1.00 93.56 191 PHE A C 1
ATOM 1524 O O . PHE A 1 191 ? 1.297 3.942 8.587 1.00 93.56 191 PHE A O 1
ATOM 1531 N N . MET A 1 192 ? 3.314 3.934 7.593 1.00 90.25 192 MET A N 1
ATOM 1532 C CA . MET A 1 192 ? 3.928 2.915 8.447 1.00 90.25 192 MET A CA 1
ATOM 1533 C C . MET A 1 192 ? 4.997 3.556 9.342 1.00 90.25 192 MET A C 1
ATOM 1535 O O . MET A 1 192 ? 6.033 4.002 8.839 1.00 90.25 192 MET A O 1
ATOM 1539 N N . ASN A 1 193 ? 4.768 3.561 10.662 1.00 87.62 193 ASN A N 1
ATOM 1540 C CA . ASN A 1 193 ? 5.609 4.284 11.630 1.00 87.62 193 ASN A CA 1
ATOM 1541 C C . ASN A 1 193 ? 7.099 3.907 11.554 1.00 87.62 193 ASN A C 1
ATOM 1543 O O . ASN A 1 193 ? 7.970 4.769 11.600 1.00 87.62 193 ASN A O 1
ATOM 1547 N N . GLU A 1 194 ? 7.396 2.624 11.355 1.00 83.81 194 GLU A N 1
ATOM 1548 C CA . GLU A 1 194 ? 8.770 2.104 11.283 1.00 83.81 194 GLU A CA 1
ATOM 1549 C C . GLU A 1 194 ? 9.603 2.668 10.120 1.00 83.81 194 GLU A C 1
ATOM 1551 O O . GLU A 1 194 ? 10.829 2.659 10.190 1.00 83.81 194 GLU A O 1
ATOM 1556 N N . PHE A 1 195 ? 8.951 3.136 9.049 1.00 87.62 195 PHE A N 1
ATOM 1557 C CA . PHE A 1 195 ? 9.625 3.643 7.853 1.00 87.62 195 PHE A CA 1
ATOM 1558 C C . PHE A 1 195 ? 9.567 5.163 7.749 1.00 87.62 195 PHE A C 1
ATOM 1560 O O . PHE A 1 195 ? 10.519 5.767 7.265 1.00 87.62 195 PHE A O 1
ATOM 1567 N N . ASN A 1 196 ? 8.454 5.772 8.163 1.00 88.69 196 ASN A N 1
ATOM 1568 C CA . ASN A 1 196 ? 8.207 7.200 7.967 1.00 88.69 196 ASN A CA 1
ATOM 1569 C C . ASN A 1 196 ? 8.290 8.016 9.272 1.00 88.69 196 ASN A C 1
ATOM 1571 O O . ASN A 1 196 ? 8.230 9.241 9.238 1.00 88.69 196 ASN A O 1
ATOM 1575 N N . GLY A 1 197 ? 8.424 7.361 10.431 1.00 87.31 197 GLY A N 1
ATOM 1576 C CA . GLY A 1 197 ? 8.582 8.020 11.728 1.00 87.31 197 GLY A CA 1
ATOM 1577 C C . GLY A 1 197 ? 7.485 9.050 12.008 1.00 87.31 197 GLY A C 1
ATOM 1578 O O . GLY A 1 197 ? 6.301 8.797 11.769 1.00 87.31 197 GLY A O 1
ATOM 1579 N N . GLU A 1 198 ? 7.881 10.238 12.473 1.00 84.50 198 GLU A N 1
ATOM 1580 C CA . GLU A 1 198 ? 6.964 11.332 12.830 1.00 84.50 198 GLU A CA 1
ATOM 1581 C C . GLU A 1 198 ? 6.070 11.790 11.659 1.00 84.50 198 GLU A C 1
ATOM 1583 O O . GLU A 1 198 ? 4.910 12.164 11.880 1.00 84.50 198 GLU A O 1
ATOM 1588 N N . ASP A 1 199 ? 6.549 11.683 10.412 1.00 89.19 199 ASP A N 1
ATOM 1589 C CA . ASP A 1 199 ? 5.788 12.054 9.211 1.00 89.19 199 ASP A CA 1
ATOM 1590 C C . ASP A 1 199 ? 4.583 11.137 8.956 1.00 89.19 199 ASP A C 1
ATOM 1592 O O . ASP A 1 199 ? 3.638 11.515 8.256 1.00 89.19 199 ASP A O 1
ATOM 1596 N N . THR A 1 200 ? 4.541 9.962 9.593 1.00 92.69 200 THR A N 1
ATOM 1597 C CA . THR A 1 200 ? 3.370 9.072 9.588 1.00 92.69 200 THR A CA 1
ATOM 1598 C C . THR A 1 200 ? 2.124 9.784 10.105 1.00 92.69 200 THR A C 1
ATOM 1600 O O . THR A 1 200 ? 1.026 9.616 9.565 1.00 92.69 200 THR A O 1
ATOM 1603 N N . SER A 1 201 ? 2.283 10.628 11.129 1.00 93.12 201 SER A N 1
ATOM 1604 C CA . SER A 1 201 ? 1.176 11.400 11.692 1.00 93.12 201 SER A CA 1
ATOM 1605 C C . SER A 1 201 ? 0.619 12.410 10.681 1.00 93.12 201 SER A C 1
ATOM 1607 O O . SER A 1 201 ? -0.600 12.535 10.549 1.00 93.12 201 SER A O 1
ATOM 1609 N N . TYR A 1 202 ? 1.485 13.068 9.903 1.00 95.81 202 TYR A N 1
ATOM 1610 C CA . TYR A 1 202 ? 1.082 13.993 8.844 1.00 95.81 202 TYR A CA 1
ATOM 1611 C C . TYR A 1 202 ? 0.404 13.274 7.680 1.00 95.81 202 TYR A C 1
ATOM 1613 O O . TYR A 1 202 ? -0.592 13.785 7.166 1.00 95.81 202 TYR A O 1
ATOM 1621 N N . ALA A 1 203 ? 0.865 12.079 7.297 1.00 96.06 203 ALA A N 1
ATOM 1622 C CA . ALA A 1 203 ? 0.205 11.263 6.278 1.00 96.06 203 ALA A CA 1
ATOM 1623 C C . ALA A 1 203 ? -1.231 10.891 6.693 1.00 96.06 203 ALA A C 1
ATOM 1625 O O . ALA A 1 203 ? -2.176 11.125 5.933 1.00 96.06 203 ALA A O 1
ATOM 1626 N N . LYS A 1 204 ? -1.414 10.400 7.929 1.00 95.62 204 LYS A N 1
ATOM 1627 C CA . LYS A 1 204 ? -2.729 10.052 8.501 1.00 95.62 204 LYS A CA 1
ATOM 1628 C C . LYS A 1 204 ? -3.653 11.277 8.598 1.00 95.62 204 LYS A C 1
ATOM 1630 O O . LYS A 1 204 ? -4.783 11.232 8.115 1.00 95.62 204 LYS A O 1
ATOM 1635 N N . GLN A 1 205 ? -3.170 12.398 9.140 1.00 96.19 205 GLN A N 1
ATOM 1636 C CA . GLN A 1 205 ? -3.957 13.636 9.243 1.00 96.19 205 GLN A CA 1
ATOM 1637 C C . GLN A 1 205 ? -4.321 14.226 7.875 1.00 96.19 205 GLN A C 1
ATOM 1639 O O . GLN A 1 205 ? -5.452 14.668 7.676 1.00 96.19 205 GLN A O 1
ATOM 1644 N N . THR A 1 206 ? -3.393 14.200 6.916 1.00 97.50 206 THR A N 1
ATOM 1645 C CA . THR A 1 206 ? -3.653 14.636 5.536 1.00 97.50 206 THR A CA 1
ATOM 1646 C C . THR A 1 206 ? -4.741 13.786 4.898 1.00 97.50 206 THR A C 1
ATOM 1648 O O . THR A 1 206 ? -5.658 14.337 4.295 1.00 97.50 206 THR A O 1
ATOM 1651 N N . ALA A 1 207 ? -4.665 12.460 5.039 1.00 97.62 207 ALA A N 1
ATOM 1652 C CA . ALA A 1 207 ? -5.665 11.543 4.508 1.00 97.62 207 ALA A CA 1
ATOM 1653 C C . ALA A 1 207 ? -7.069 11.864 5.042 1.00 97.62 207 ALA A C 1
ATOM 1655 O O . ALA A 1 207 ? -7.995 12.012 4.249 1.00 97.62 207 ALA A O 1
ATOM 1656 N N . ILE A 1 208 ? -7.207 12.064 6.357 1.00 97.62 208 ILE A N 1
ATOM 1657 C CA . ILE A 1 208 ? -8.472 12.448 7.004 1.00 97.62 208 ILE A CA 1
ATOM 1658 C C . ILE A 1 208 ? -8.975 13.799 6.477 1.00 97.62 208 ILE A C 1
ATOM 1660 O O . ILE A 1 208 ? -10.117 13.908 6.030 1.00 97.62 208 ILE A O 1
ATOM 1664 N N . ALA A 1 209 ? -8.124 14.826 6.497 1.00 97.88 209 ALA A N 1
ATOM 1665 C CA . ALA A 1 209 ? -8.493 16.186 6.114 1.00 97.88 209 ALA A CA 1
ATOM 1666 C C . ALA A 1 209 ? -8.902 16.302 4.639 1.00 97.88 209 ALA A C 1
ATOM 1668 O O . ALA A 1 209 ? -9.928 16.904 4.317 1.00 97.88 209 ALA A O 1
ATOM 1669 N N . LEU A 1 210 ? -8.099 15.727 3.740 1.00 97.88 210 LEU A N 1
ATOM 1670 C CA . LEU A 1 210 ? -8.338 15.780 2.303 1.00 97.88 210 LEU A CA 1
ATOM 1671 C C . LEU A 1 210 ? -9.549 14.929 1.912 1.00 97.88 210 LEU A C 1
ATOM 1673 O O . LEU A 1 210 ? -10.385 15.397 1.142 1.00 97.88 210 LEU A O 1
ATOM 1677 N N . TYR A 1 211 ? -9.679 13.715 2.461 1.00 97.75 211 TYR A N 1
ATOM 1678 C CA . TYR A 1 211 ? -10.852 12.872 2.225 1.00 97.75 211 TYR A CA 1
ATOM 1679 C C . TYR A 1 211 ? -12.131 13.605 2.624 1.00 97.75 211 TYR A C 1
ATOM 1681 O O . TYR A 1 211 ? -13.030 13.757 1.798 1.00 97.75 211 TYR A O 1
ATOM 1689 N N . LYS A 1 212 ? -12.167 14.143 3.850 1.00 96.62 212 LYS A N 1
ATOM 1690 C CA . LYS A 1 212 ? -13.318 14.882 4.363 1.00 96.62 212 LYS A CA 1
ATOM 1691 C C . LYS A 1 212 ? -13.649 16.103 3.506 1.00 96.62 212 LYS A C 1
ATOM 1693 O O . LYS A 1 212 ? -14.814 16.335 3.207 1.00 96.62 212 LYS A O 1
ATOM 1698 N N . TYR A 1 213 ? -12.644 16.863 3.065 1.00 97.56 213 TYR A N 1
ATOM 1699 C CA . TYR A 1 213 ? -12.859 17.999 2.165 1.00 97.56 213 TYR A CA 1
ATOM 1700 C C . TYR A 1 213 ? -13.534 17.583 0.854 1.00 97.56 213 TYR A C 1
ATOM 1702 O O . TYR A 1 213 ? -14.486 18.231 0.413 1.00 97.56 213 TYR A O 1
ATOM 1710 N N . ILE A 1 214 ? -13.030 16.522 0.217 1.00 97.56 214 ILE A N 1
ATOM 1711 C CA . ILE A 1 214 ? -13.570 16.044 -1.058 1.00 97.56 214 ILE A CA 1
ATOM 1712 C C . ILE A 1 214 ? -14.983 15.506 -0.841 1.00 97.56 214 ILE A C 1
ATOM 1714 O O . ILE A 1 214 ? -15.885 15.874 -1.586 1.00 97.56 214 ILE A O 1
ATOM 1718 N N . GLU A 1 215 ? -15.194 14.704 0.198 1.00 96.44 215 GLU A N 1
ATOM 1719 C CA . GLU A 1 215 ? -16.505 14.171 0.553 1.00 96.44 215 GLU A CA 1
ATOM 1720 C C . GLU A 1 215 ? -17.532 15.283 0.819 1.00 96.44 215 GLU A C 1
ATOM 1722 O O . GLU A 1 215 ? -18.601 15.278 0.210 1.00 96.44 215 GLU A O 1
ATOM 1727 N N . ASP A 1 216 ? -17.213 16.261 1.671 1.00 95.81 216 ASP A N 1
ATOM 1728 C CA . ASP A 1 216 ? -18.136 17.339 2.047 1.00 95.81 216 ASP A CA 1
ATOM 1729 C C . ASP A 1 216 ? -18.510 18.217 0.834 1.00 95.81 216 ASP A C 1
ATOM 1731 O O . ASP A 1 216 ? -19.617 18.758 0.760 1.00 95.81 216 ASP A O 1
ATOM 1735 N N . LYS A 1 217 ? -17.596 18.371 -0.135 1.00 97.19 217 LYS A N 1
ATOM 1736 C CA . LYS A 1 217 ? -17.779 19.239 -1.310 1.00 97.19 217 LYS A CA 1
ATOM 1737 C C . LYS A 1 217 ? -18.390 18.526 -2.518 1.00 97.19 217 LYS A C 1
ATOM 1739 O O . LYS A 1 217 ? -19.172 19.135 -3.249 1.00 97.19 217 LYS A O 1
ATOM 1744 N N . TYR A 1 218 ? -18.004 17.277 -2.759 1.00 96.06 218 TYR A N 1
ATOM 1745 C CA . TYR A 1 218 ? -18.283 16.536 -3.993 1.00 96.06 218 TYR A CA 1
ATOM 1746 C C . TYR A 1 218 ? -19.041 15.219 -3.764 1.00 96.06 218 TYR A C 1
ATOM 1748 O O . TYR A 1 218 ? -19.592 14.661 -4.715 1.00 96.06 218 TYR A O 1
ATOM 1756 N N . GLY A 1 219 ? -19.132 14.760 -2.515 1.00 94.56 219 GLY A N 1
ATOM 1757 C CA . GLY A 1 219 ? -19.769 13.508 -2.119 1.00 94.56 219 GLY A CA 1
ATOM 1758 C C . GLY A 1 219 ? -18.824 12.304 -2.140 1.00 94.56 219 GLY A C 1
ATOM 1759 O O . GLY A 1 219 ? -17.774 12.311 -2.772 1.00 94.56 219 GLY A O 1
ATOM 1760 N N . PHE A 1 220 ? -19.225 11.225 -1.465 1.00 92.69 220 PHE A N 1
ATOM 1761 C CA . PHE A 1 220 ? -18.447 9.982 -1.362 1.00 92.69 220 PHE A CA 1
ATOM 1762 C C . PHE A 1 220 ? -18.014 9.414 -2.727 1.00 92.69 220 PHE A C 1
ATOM 1764 O O . PHE A 1 220 ? -16.857 9.037 -2.913 1.00 92.69 220 PHE A O 1
ATOM 1771 N N . ASP A 1 221 ? -18.927 9.385 -3.704 1.00 91.94 221 ASP A N 1
ATOM 1772 C CA . ASP A 1 221 ? -18.686 8.726 -4.996 1.00 91.94 221 ASP A CA 1
ATOM 1773 C C . ASP A 1 221 ? -17.630 9.471 -5.855 1.00 91.94 221 ASP A C 1
ATOM 1775 O O . ASP A 1 221 ? -17.060 8.899 -6.789 1.00 91.94 221 ASP A O 1
ATOM 1779 N N . SER A 1 222 ? -17.305 10.733 -5.527 1.00 90.50 222 SER A N 1
ATOM 1780 C CA . SER A 1 222 ? -16.187 11.454 -6.153 1.00 90.50 222 SER A CA 1
ATOM 1781 C C . SER A 1 222 ? -14.824 11.049 -5.593 1.00 90.50 222 SER A C 1
ATOM 1783 O O . SER A 1 222 ? -13.801 11.389 -6.181 1.00 90.50 222 SER A O 1
ATOM 1785 N N . VAL A 1 223 ? -14.794 10.373 -4.443 1.00 91.31 223 VAL A N 1
ATOM 1786 C CA . VAL A 1 223 ? -13.570 9.836 -3.851 1.00 91.31 223 VAL A CA 1
ATOM 1787 C C . VAL A 1 223 ? -13.326 8.427 -4.367 1.00 91.31 223 VAL A C 1
ATOM 1789 O O . VAL A 1 223 ? -12.229 8.120 -4.839 1.00 91.31 223 VAL A O 1
ATOM 1792 N N . VAL A 1 224 ? -14.352 7.576 -4.287 1.00 91.12 224 VAL A N 1
ATOM 1793 C CA . VAL A 1 224 ? -14.243 6.157 -4.613 1.00 91.12 224 VAL A CA 1
ATOM 1794 C C . VAL A 1 224 ? -15.531 5.609 -5.229 1.00 91.12 224 VAL A C 1
ATOM 1796 O O . VAL A 1 224 ? -16.628 5.864 -4.740 1.00 91.12 224 VAL A O 1
ATOM 1799 N N . SER A 1 225 ? -15.391 4.805 -6.284 1.00 89.06 225 SER A N 1
ATOM 1800 C CA . SER A 1 225 ? -16.448 3.912 -6.778 1.00 89.06 225 SER A CA 1
ATOM 1801 C C . SER A 1 225 ? -16.176 2.486 -6.306 1.00 89.06 225 SER A C 1
ATOM 1803 O O . SER A 1 225 ? -15.029 2.052 -6.350 1.00 89.06 225 SER A O 1
ATOM 1805 N N . LEU A 1 226 ? -17.206 1.758 -5.865 1.00 85.19 226 LEU A N 1
ATOM 1806 C CA . LEU A 1 226 ? -17.075 0.401 -5.306 1.00 85.19 226 LEU A CA 1
ATOM 1807 C C . LEU A 1 226 ? -17.529 -0.718 -6.271 1.00 85.19 226 LEU A C 1
ATOM 1809 O O . LEU A 1 226 ? -17.157 -1.872 -6.071 1.00 85.19 226 LEU A O 1
ATOM 1813 N N . ASP A 1 227 ? -18.295 -0.400 -7.322 1.00 76.44 227 ASP A N 1
ATOM 1814 C CA . ASP A 1 227 ? -18.897 -1.361 -8.270 1.00 76.44 227 ASP A CA 1
ATOM 1815 C C . ASP A 1 227 ? -18.508 -0.999 -9.721 1.00 76.44 227 ASP A C 1
ATOM 1817 O O . ASP A 1 227 ? -18.612 0.176 -10.096 1.00 76.44 227 ASP A O 1
ATOM 1821 N N . PRO A 1 228 ? -18.036 -1.946 -10.564 1.00 73.12 228 PRO A N 1
ATOM 1822 C CA . PRO A 1 228 ? -17.787 -3.377 -10.303 1.00 73.12 228 PRO A CA 1
ATOM 1823 C C . PRO A 1 228 ? -16.451 -3.683 -9.626 1.00 73.12 228 PRO A C 1
ATOM 1825 O O . PRO A 1 228 ? -16.179 -4.837 -9.296 1.00 73.12 228 PRO A O 1
ATOM 1828 N N . GLN A 1 229 ? -15.596 -2.675 -9.463 1.00 79.31 229 GLN A N 1
ATOM 1829 C CA . GLN A 1 229 ? -14.304 -2.763 -8.789 1.00 79.31 229 GLN A CA 1
ATOM 1830 C C . GLN A 1 229 ? -14.018 -1.433 -8.095 1.00 79.31 229 GLN A C 1
ATOM 1832 O O . GLN A 1 229 ? -14.486 -0.389 -8.550 1.00 79.31 229 GLN A O 1
ATOM 1837 N N . ILE A 1 230 ? -13.208 -1.481 -7.036 1.00 85.00 230 ILE A N 1
ATOM 1838 C CA . ILE A 1 230 ? -12.779 -0.290 -6.303 1.00 85.00 230 ILE A CA 1
ATOM 1839 C C . ILE A 1 230 ? -11.934 0.598 -7.226 1.00 85.00 230 ILE A C 1
ATOM 1841 O O . ILE A 1 230 ? -10.895 0.165 -7.727 1.00 85.00 230 ILE A O 1
ATOM 1845 N N . GLN A 1 231 ? -12.380 1.834 -7.445 1.00 87.81 231 GLN A N 1
ATOM 1846 C CA . GLN A 1 231 ? -11.683 2.850 -8.235 1.00 87.81 231 GLN A CA 1
ATOM 1847 C C . GLN A 1 231 ? -11.564 4.137 -7.434 1.00 87.81 231 GLN A C 1
ATOM 1849 O O . GLN A 1 231 ? -12.565 4.650 -6.941 1.00 87.81 231 GLN A O 1
ATOM 1854 N N . ILE A 1 232 ? -10.346 4.663 -7.330 1.00 89.44 232 ILE A N 1
ATOM 1855 C CA . ILE A 1 232 ? -10.071 5.950 -6.695 1.00 89.44 232 ILE A CA 1
ATOM 1856 C C . ILE A 1 232 ? -10.197 7.051 -7.745 1.00 89.44 232 ILE A C 1
ATOM 1858 O O . ILE A 1 232 ? -9.512 7.018 -8.765 1.00 89.44 232 ILE A O 1
ATOM 1862 N N . ASN A 1 233 ? -11.052 8.032 -7.466 1.00 89.06 233 ASN A N 1
ATOM 1863 C CA . ASN A 1 233 ? -11.445 9.086 -8.405 1.00 89.06 233 ASN A CA 1
ATOM 1864 C C . ASN A 1 233 ? -10.826 10.458 -8.074 1.00 89.06 233 ASN A C 1
ATOM 1866 O O . ASN A 1 233 ? -11.100 11.444 -8.759 1.00 89.06 233 ASN A O 1
ATOM 1870 N N . VAL A 1 234 ? -9.990 10.534 -7.033 1.00 91.06 234 VAL A N 1
ATOM 1871 C CA . VAL A 1 234 ? -9.341 11.780 -6.602 1.00 91.06 234 VAL A CA 1
ATOM 1872 C C . VAL A 1 234 ? -8.333 12.257 -7.643 1.00 91.06 234 VAL A C 1
ATOM 1874 O O . VAL A 1 234 ? -7.484 11.495 -8.097 1.00 91.06 234 VAL A O 1
ATOM 1877 N N . THR A 1 235 ? -8.397 13.544 -7.980 1.00 92.25 235 THR A N 1
ATOM 1878 C CA . THR A 1 235 ? -7.519 14.176 -8.973 1.00 92.25 235 THR A CA 1
ATOM 1879 C C . THR A 1 235 ? -6.520 15.141 -8.332 1.00 92.25 235 THR A C 1
ATOM 1881 O O . THR A 1 235 ? -6.747 15.664 -7.235 1.00 92.25 235 THR A O 1
ATOM 1884 N N . LYS A 1 236 ? -5.440 15.471 -9.057 1.00 94.69 236 LYS A N 1
ATOM 1885 C CA . LYS A 1 236 ? -4.531 16.574 -8.691 1.00 94.69 236 LYS A CA 1
ATOM 1886 C C . LYS A 1 236 ? -5.262 17.890 -8.440 1.00 94.69 236 LYS A C 1
ATOM 1888 O O . LYS A 1 236 ? -4.880 18.633 -7.539 1.00 94.69 236 LYS A O 1
ATOM 1893 N N . ASP A 1 237 ? -6.297 18.187 -9.221 1.00 96.12 237 ASP A N 1
ATOM 1894 C CA . ASP A 1 237 ? -7.058 19.430 -9.082 1.00 96.12 237 ASP A CA 1
ATOM 1895 C C . ASP A 1 237 ? -7.771 19.486 -7.730 1.00 96.12 237 ASP A C 1
ATOM 1897 O O . ASP A 1 237 ? -7.672 20.495 -7.038 1.00 96.12 237 ASP A O 1
ATOM 1901 N N . MET A 1 238 ? -8.384 18.383 -7.290 1.00 97.12 238 MET A N 1
ATOM 1902 C CA . MET A 1 238 ? -9.002 18.299 -5.962 1.00 97.12 238 MET A CA 1
ATOM 1903 C C . MET A 1 238 ? -7.976 18.500 -4.837 1.00 97.12 238 MET A C 1
ATOM 1905 O O . MET A 1 238 ? -8.244 19.241 -3.890 1.00 97.12 238 MET A O 1
ATOM 1909 N N . LYS A 1 239 ? -6.779 17.906 -4.957 1.00 97.38 239 LYS A N 1
ATOM 1910 C CA . LYS A 1 239 ? -5.678 18.097 -3.993 1.00 97.38 239 LYS A CA 1
ATOM 1911 C C . LYS A 1 239 ? -5.218 19.556 -3.939 1.00 97.38 239 LYS A C 1
ATOM 1913 O O . LYS A 1 239 ? -5.072 20.125 -2.861 1.00 97.38 239 LYS A O 1
ATOM 1918 N N . ASN A 1 240 ? -5.037 20.184 -5.099 1.00 98.19 24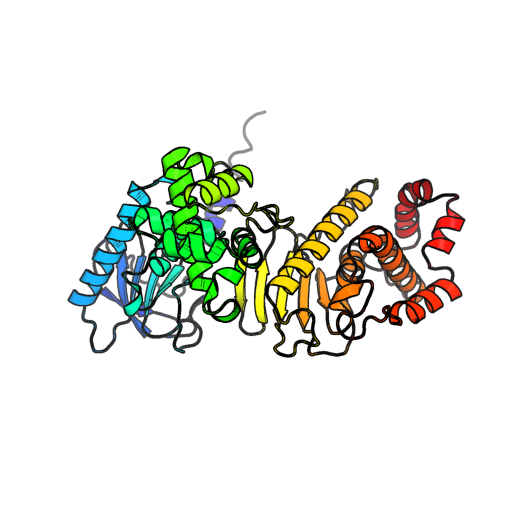0 ASN A N 1
ATOM 1919 C CA . ASN A 1 240 ? -4.635 21.586 -5.204 1.00 98.19 240 ASN A CA 1
ATOM 1920 C C . ASN A 1 240 ? -5.720 22.558 -4.718 1.00 98.19 240 ASN A C 1
ATOM 1922 O O . ASN A 1 240 ? -5.408 23.597 -4.138 1.00 98.19 240 ASN A O 1
ATOM 1926 N N . GLU A 1 241 ? -6.997 22.252 -4.936 1.00 98.12 241 GLU A N 1
ATOM 1927 C CA . GLU A 1 241 ? -8.105 23.019 -4.367 1.00 98.12 241 GLU A CA 1
ATOM 1928 C C . GLU A 1 241 ? -8.148 22.926 -2.844 1.00 98.12 241 GLU A C 1
ATOM 1930 O O . GLU A 1 241 ? -8.349 23.943 -2.177 1.00 98.12 241 GLU A O 1
ATOM 1935 N N . TRP A 1 242 ? -7.920 21.733 -2.296 1.00 98.19 242 TRP A N 1
ATOM 1936 C CA . TRP A 1 242 ? -7.816 21.540 -0.857 1.00 98.19 242 TRP A CA 1
ATOM 1937 C C . TRP A 1 242 ? -6.632 22.318 -0.267 1.00 98.19 242 TRP A C 1
ATOM 1939 O O . TRP A 1 242 ? -6.840 23.087 0.671 1.00 98.19 242 TRP A O 1
ATOM 1949 N N . LEU A 1 243 ? -5.433 22.229 -0.861 1.00 98.50 243 LEU A N 1
ATOM 1950 C CA . LEU A 1 243 ? -4.261 23.016 -0.444 1.00 98.50 243 LEU A CA 1
ATOM 1951 C C . LEU A 1 243 ? -4.574 24.520 -0.393 1.00 98.50 243 LEU A C 1
ATOM 1953 O O . LEU A 1 243 ? -4.300 25.189 0.603 1.00 98.50 243 LEU A O 1
ATOM 1957 N N . LYS A 1 244 ? -5.236 25.050 -1.429 1.00 98.25 244 LYS A N 1
ATOM 1958 C CA . LYS A 1 244 ? -5.692 26.449 -1.446 1.00 98.25 244 LYS A CA 1
ATOM 1959 C C . LYS A 1 244 ? -6.698 26.743 -0.335 1.00 98.25 244 LYS A C 1
ATOM 1961 O O . LYS A 1 244 ? -6.642 27.819 0.254 1.00 98.25 244 LYS A O 1
ATOM 1966 N N . SER A 1 245 ? -7.609 25.813 -0.044 1.00 98.06 245 SER A N 1
ATOM 1967 C CA . SER A 1 245 ? -8.629 25.989 0.997 1.00 98.06 245 SER A CA 1
ATOM 1968 C C . SER A 1 245 ? -8.045 26.091 2.408 1.00 98.06 245 SER A C 1
ATOM 1970 O O . SER A 1 245 ? -8.604 26.804 3.237 1.00 98.06 245 SER A O 1
ATOM 1972 N N . ILE A 1 246 ? -6.892 25.458 2.653 1.00 97.75 246 ILE A N 1
ATOM 1973 C CA . ILE A 1 246 ? -6.140 25.574 3.911 1.00 97.75 246 ILE A CA 1
ATOM 1974 C C . ILE A 1 246 ? -5.084 26.691 3.870 1.00 97.75 246 ILE A C 1
ATOM 1976 O O . ILE A 1 246 ? -4.284 26.817 4.786 1.00 97.75 246 ILE A O 1
ATOM 1980 N N . GLY A 1 247 ? -5.060 27.518 2.818 1.00 97.75 247 GLY A N 1
ATOM 1981 C CA . GLY A 1 247 ? -4.168 28.674 2.711 1.00 97.75 247 GLY A CA 1
ATOM 1982 C C . GLY A 1 247 ? -2.729 28.357 2.294 1.00 97.75 247 GLY A C 1
ATOM 1983 O O . GLY A 1 247 ? -1.833 29.147 2.592 1.00 97.75 247 GLY A O 1
ATOM 1984 N N . VAL A 1 248 ? -2.491 27.232 1.613 1.00 98.25 248 VAL A N 1
ATOM 1985 C CA . VAL A 1 248 ? -1.191 26.881 1.019 1.00 98.25 248 VAL A CA 1
ATOM 1986 C C . VAL A 1 248 ? -1.121 27.400 -0.420 1.00 98.25 248 VAL A C 1
ATOM 1988 O O . VAL A 1 248 ? -2.038 27.197 -1.216 1.00 98.25 248 VAL A O 1
ATOM 1991 N N . SER A 1 2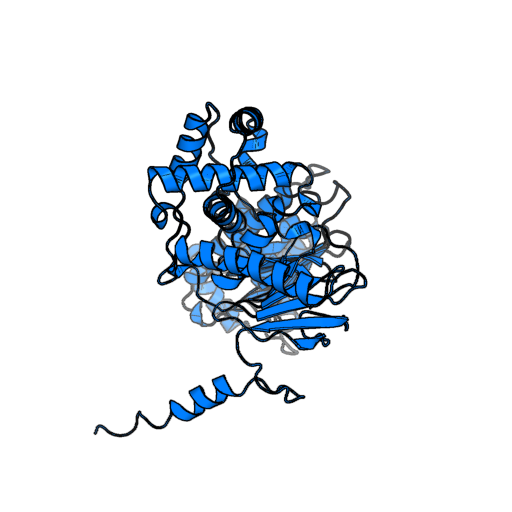49 ? -0.023 28.080 -0.763 1.00 96.19 249 SER A N 1
ATOM 1992 C CA . SER A 1 249 ? 0.219 28.639 -2.103 1.00 96.19 249 SER A CA 1
ATOM 1993 C C . SER A 1 249 ? 1.003 27.712 -3.036 1.00 96.19 249 SER A C 1
ATOM 1995 O O . SER A 1 249 ? 0.974 27.918 -4.252 1.00 96.19 249 SER A O 1
ATOM 1997 N N . ASN A 1 250 ? 1.704 26.714 -2.488 1.00 96.50 250 ASN A N 1
ATOM 1998 C CA . ASN A 1 250 ? 2.448 25.734 -3.273 1.00 96.50 250 ASN A CA 1
ATOM 1999 C C . ASN A 1 250 ? 1.494 24.869 -4.112 1.00 96.50 250 ASN A C 1
ATOM 2001 O O . ASN A 1 250 ? 0.367 24.590 -3.704 1.00 96.50 250 ASN A O 1
ATOM 2005 N N . ILE A 1 251 ? 1.958 24.437 -5.286 1.00 96.25 251 ILE A N 1
ATOM 2006 C CA . ILE A 1 251 ? 1.180 23.619 -6.222 1.00 96.25 251 ILE A CA 1
ATOM 2007 C C . ILE A 1 251 ? 1.710 22.188 -6.184 1.00 96.25 251 ILE A C 1
ATOM 2009 O O . ILE A 1 251 ? 2.897 21.954 -6.405 1.00 96.25 251 ILE A O 1
ATOM 2013 N N . TYR A 1 252 ? 0.814 21.238 -5.946 1.00 96.94 252 TYR A N 1
ATOM 2014 C CA . TYR A 1 252 ? 1.079 19.815 -6.078 1.00 96.94 252 TYR A CA 1
ATOM 2015 C C . TYR A 1 252 ? 1.047 19.400 -7.554 1.00 96.94 252 TYR A C 1
ATOM 2017 O O . TYR A 1 252 ? 0.002 19.464 -8.207 1.00 96.94 252 TYR A O 1
ATOM 2025 N N . ASP A 1 253 ? 2.192 18.948 -8.066 1.00 94.88 253 ASP A N 1
ATOM 2026 C CA . ASP A 1 253 ? 2.332 18.386 -9.413 1.00 94.88 253 ASP A CA 1
ATOM 2027 C C . ASP A 1 253 ? 3.292 17.184 -9.433 1.00 94.88 253 ASP A C 1
ATOM 2029 O O . ASP A 1 253 ? 4.230 17.098 -10.225 1.00 94.88 253 ASP A O 1
ATOM 2033 N N . SER A 1 254 ? 3.086 16.234 -8.518 1.00 92.19 254 SER A N 1
ATOM 2034 C CA . SER A 1 254 ? 3.916 15.028 -8.486 1.00 92.19 254 SER A CA 1
ATOM 2035 C C . SER A 1 254 ? 3.656 14.138 -9.700 1.00 92.19 254 SER A C 1
ATOM 2037 O O . SER A 1 254 ? 2.521 13.951 -10.147 1.00 92.19 254 SER A O 1
ATOM 2039 N N . LYS A 1 255 ? 4.719 13.528 -10.225 1.00 88.12 255 LYS A N 1
ATOM 2040 C CA . LYS A 1 255 ? 4.631 12.484 -11.259 1.00 88.12 255 LYS A CA 1
ATOM 2041 C C . LYS A 1 255 ? 4.172 11.128 -10.704 1.00 88.12 255 LYS A C 1
ATOM 2043 O O . LYS A 1 255 ? 3.912 10.225 -11.494 1.00 88.12 255 LYS A O 1
ATOM 2048 N N . TYR A 1 256 ? 4.114 10.975 -9.378 1.00 90.62 256 TYR A N 1
ATOM 2049 C CA . TYR A 1 256 ? 3.694 9.742 -8.706 1.00 90.62 256 TYR A CA 1
ATOM 2050 C C . TYR A 1 256 ? 2.206 9.736 -8.326 1.00 90.62 256 TYR A C 1
ATOM 2052 O O . TYR A 1 256 ? 1.717 8.719 -7.837 1.00 90.62 256 TYR A O 1
ATOM 2060 N N . ASP A 1 257 ? 1.475 10.827 -8.580 1.00 90.81 257 ASP A N 1
ATOM 2061 C CA . ASP A 1 257 ? 0.046 10.934 -8.273 1.00 90.81 257 ASP A CA 1
ATOM 2062 C C . ASP A 1 257 ? -0.762 9.764 -8.858 1.00 90.81 257 ASP A C 1
ATOM 2064 O O . ASP A 1 257 ? -0.734 9.518 -10.065 1.00 90.81 257 ASP A O 1
ATOM 2068 N N . GLY A 1 258 ? -1.447 9.013 -7.990 1.00 88.44 258 GLY A N 1
ATOM 2069 C CA . GLY A 1 258 ? -2.259 7.846 -8.359 1.00 88.44 258 GLY A CA 1
ATOM 2070 C C . GLY A 1 258 ? -1.476 6.650 -8.923 1.00 88.44 258 GLY A C 1
ATOM 2071 O O . GLY A 1 258 ? -2.056 5.601 -9.198 1.00 88.44 258 GLY A O 1
ATOM 2072 N N . LEU A 1 259 ? -0.154 6.760 -9.084 1.00 90.44 259 LEU A N 1
ATOM 2073 C CA . LEU A 1 259 ? 0.663 5.749 -9.756 1.00 90.44 259 LEU A CA 1
ATOM 2074 C C . LEU A 1 259 ? 0.702 4.419 -8.993 1.00 90.44 259 LEU A C 1
ATOM 2076 O O . LEU A 1 259 ? 0.759 3.348 -9.604 1.00 90.44 259 LEU A O 1
ATOM 2080 N N . PHE A 1 260 ? 0.696 4.503 -7.662 1.00 92.19 260 PHE A N 1
ATOM 2081 C CA . PHE A 1 260 ? 0.776 3.362 -6.750 1.00 92.19 260 PHE A CA 1
ATOM 2082 C C . PHE A 1 260 ? -0.582 2.972 -6.157 1.00 92.19 260 PHE A C 1
ATOM 2084 O O . PHE A 1 260 ? -0.636 2.159 -5.235 1.00 92.19 260 PHE A O 1
ATOM 2091 N N . THR A 1 261 ? -1.680 3.521 -6.684 1.00 90.88 261 THR A N 1
ATOM 2092 C CA . THR A 1 261 ? -3.030 3.149 -6.255 1.00 90.88 261 THR A CA 1
ATOM 2093 C C . THR A 1 261 ? -3.260 1.644 -6.403 1.00 90.88 261 THR A C 1
ATOM 2095 O O . THR A 1 261 ? -2.905 1.034 -7.415 1.00 90.88 261 THR A O 1
ATOM 2098 N N . GLY A 1 262 ? -3.842 1.032 -5.371 1.00 90.00 262 GLY A N 1
ATOM 2099 C CA . GLY A 1 262 ? -4.110 -0.404 -5.306 1.00 90.00 262 GLY A CA 1
ATOM 2100 C C . GLY A 1 262 ? -2.895 -1.273 -4.959 1.00 90.00 262 GLY A C 1
ATOM 2101 O O . GLY A 1 262 ? -3.028 -2.500 -4.888 1.00 90.00 262 GLY A O 1
ATOM 2102 N N . TYR A 1 263 ? -1.715 -0.685 -4.725 1.00 93.62 263 TYR A N 1
ATOM 2103 C CA . TYR A 1 263 ? -0.566 -1.433 -4.214 1.00 93.62 263 TYR A CA 1
ATOM 2104 C C . TYR A 1 263 ? -0.830 -1.856 -2.766 1.00 93.62 263 TYR A C 1
ATOM 2106 O O . TYR A 1 263 ? -1.270 -1.061 -1.938 1.00 93.62 263 TYR A O 1
ATOM 2114 N N . ARG A 1 264 ? -0.526 -3.115 -2.439 1.00 92.12 264 ARG A N 1
ATOM 2115 C CA . ARG A 1 264 ? -0.644 -3.647 -1.073 1.00 92.12 264 ARG A CA 1
ATOM 2116 C C . ARG A 1 264 ? 0.722 -3.721 -0.417 1.00 92.12 264 ARG A C 1
ATOM 2118 O O . ARG A 1 264 ? 1.662 -4.226 -1.025 1.00 92.12 264 ARG A O 1
ATOM 2125 N N . PHE A 1 265 ? 0.800 -3.297 0.835 1.00 91.81 265 PHE A N 1
ATOM 2126 C CA . PHE A 1 265 ? 2.027 -3.250 1.625 1.00 91.81 265 PHE A CA 1
ATOM 2127 C C . PHE A 1 265 ? 1.872 -4.211 2.801 1.00 91.81 265 PHE A C 1
ATOM 2129 O O . PHE A 1 265 ? 0.882 -4.157 3.522 1.00 91.81 265 PHE A O 1
ATOM 2136 N N . THR A 1 266 ? 2.798 -5.156 2.949 1.00 86.56 266 THR A N 1
ATOM 2137 C CA . THR A 1 266 ? 2.724 -6.204 3.978 1.00 86.56 266 THR A CA 1
ATOM 2138 C C . THR A 1 266 ? 4.107 -6.517 4.529 1.00 86.56 266 THR A C 1
ATOM 2140 O O . THR A 1 266 ? 5.072 -6.552 3.770 1.00 86.56 266 THR A O 1
ATOM 2143 N N . LYS A 1 267 ? 4.209 -6.818 5.824 1.00 78.25 267 LYS A N 1
ATOM 2144 C CA . LYS A 1 267 ? 5.460 -7.268 6.453 1.00 78.25 267 LYS A CA 1
ATOM 2145 C C . LYS A 1 267 ? 5.560 -8.801 6.395 1.00 78.25 267 LYS A C 1
ATOM 2147 O O . LYS A 1 267 ? 4.574 -9.501 6.650 1.00 78.25 267 LYS A O 1
ATOM 2152 N N . LYS A 1 268 ? 6.728 -9.356 6.050 1.00 70.50 268 LYS A N 1
ATOM 2153 C CA . LYS A 1 268 ? 6.997 -10.814 6.047 1.00 70.50 268 LYS A CA 1
ATOM 2154 C C . LYS A 1 268 ? 8.289 -11.095 6.814 1.00 70.50 268 LYS A C 1
ATOM 2156 O O . LYS A 1 268 ? 9.211 -10.311 6.744 1.00 70.50 268 LYS A O 1
ATOM 2161 N N . ASP A 1 269 ? 8.411 -12.254 7.458 1.00 66.19 269 ASP A N 1
ATOM 2162 C CA . ASP A 1 269 ? 9.470 -12.502 8.464 1.00 66.19 269 ASP A CA 1
ATOM 2163 C C . ASP A 1 269 ? 10.923 -12.428 7.952 1.00 66.19 269 ASP A C 1
ATOM 2165 O O . ASP A 1 269 ? 11.848 -12.380 8.751 1.00 66.19 269 ASP A O 1
ATOM 2169 N N . ASN A 1 270 ? 11.138 -12.424 6.632 1.00 80.31 270 ASN A N 1
ATOM 2170 C CA . ASN A 1 270 ? 12.471 -12.404 6.017 1.00 80.31 270 ASN A CA 1
ATOM 2171 C C . ASN A 1 270 ? 12.753 -11.135 5.189 1.00 80.31 270 ASN A C 1
ATOM 2173 O O . ASN A 1 270 ? 13.775 -11.083 4.506 1.00 80.31 270 ASN A O 1
ATOM 2177 N N . TYR A 1 271 ? 11.830 -10.169 5.172 1.00 87.62 271 TYR A N 1
ATOM 2178 C CA . TYR A 1 271 ? 11.922 -8.937 4.386 1.00 87.62 271 TYR A CA 1
ATOM 2179 C C . TYR A 1 271 ? 11.258 -7.799 5.154 1.00 87.62 271 TYR A C 1
ATOM 2181 O O . TYR A 1 271 ? 10.159 -7.991 5.668 1.00 87.62 271 TYR A O 1
ATOM 2189 N N . ASP A 1 272 ? 11.856 -6.614 5.148 1.00 90.50 272 ASP A N 1
ATOM 2190 C CA . ASP A 1 272 ? 11.287 -5.463 5.857 1.00 90.50 272 ASP A CA 1
ATOM 2191 C C . ASP A 1 272 ? 9.921 -5.096 5.273 1.00 90.50 272 ASP A C 1
ATOM 2193 O O . ASP A 1 272 ? 8.954 -4.883 6.003 1.00 90.50 272 ASP A O 1
ATOM 2197 N N . ILE A 1 273 ? 9.798 -5.134 3.941 1.00 92.94 273 ILE A N 1
ATOM 2198 C CA . ILE A 1 273 ? 8.531 -4.864 3.265 1.00 92.94 273 ILE A CA 1
ATOM 2199 C C . ILE A 1 273 ? 8.295 -5.782 2.065 1.00 92.94 273 ILE A C 1
ATOM 2201 O O . ILE A 1 273 ? 9.189 -6.114 1.284 1.00 92.94 273 ILE A O 1
ATOM 2205 N N . THR A 1 274 ? 7.045 -6.209 1.907 1.00 94.19 274 THR A N 1
ATOM 2206 C CA . THR A 1 274 ? 6.521 -6.836 0.696 1.00 94.19 274 THR A CA 1
ATOM 2207 C C . THR A 1 274 ? 5.461 -5.939 0.067 1.00 94.19 274 THR A C 1
ATOM 2209 O O . THR A 1 274 ? 4.412 -5.705 0.668 1.00 94.19 274 THR A O 1
ATOM 2212 N N . ILE A 1 275 ? 5.716 -5.491 -1.161 1.00 95.25 275 ILE A N 1
ATOM 2213 C CA . ILE A 1 275 ? 4.828 -4.633 -1.950 1.00 95.25 275 ILE A CA 1
ATOM 2214 C C . ILE A 1 275 ? 4.230 -5.460 -3.084 1.00 95.25 275 ILE A C 1
ATOM 2216 O O . ILE A 1 275 ? 4.947 -6.112 -3.838 1.00 95.25 275 ILE A O 1
ATOM 2220 N N . ILE A 1 276 ? 2.910 -5.459 -3.211 1.00 93.75 276 ILE A N 1
ATOM 2221 C CA . ILE A 1 276 ? 2.176 -6.263 -4.188 1.00 93.75 276 ILE A CA 1
ATOM 2222 C C . ILE A 1 276 ? 1.399 -5.327 -5.109 1.00 93.75 276 ILE A C 1
ATOM 2224 O O . ILE A 1 276 ? 0.490 -4.638 -4.656 1.00 93.75 276 ILE A O 1
ATOM 222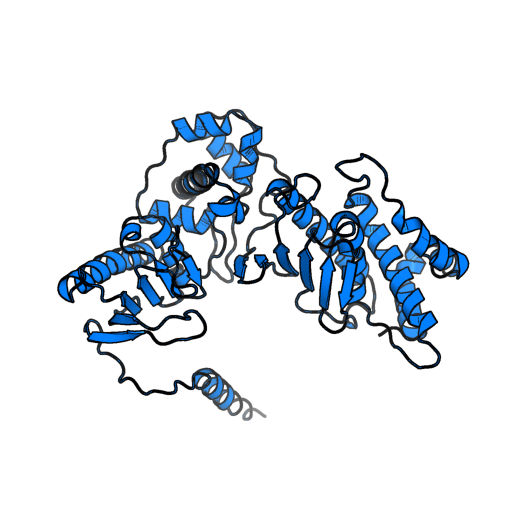8 N N . SER A 1 277 ? 1.728 -5.355 -6.398 1.00 92.56 277 SER A N 1
ATOM 2229 C CA . SER A 1 277 ? 0.974 -4.709 -7.471 1.00 92.56 277 SER A CA 1
ATOM 2230 C C . SER A 1 277 ? 0.258 -5.749 -8.342 1.00 92.56 277 SER A C 1
ATOM 2232 O O . SER A 1 277 ? 0.358 -6.960 -8.111 1.00 92.56 277 SER A O 1
ATOM 2234 N N . SER A 1 278 ? -0.453 -5.278 -9.369 1.00 87.69 278 SER A N 1
ATOM 2235 C CA . SER A 1 278 ? -1.102 -6.130 -10.371 1.00 87.69 278 SER A CA 1
ATOM 2236 C C . SER A 1 278 ? -0.123 -6.908 -11.257 1.00 87.69 278 SER A C 1
ATOM 2238 O O . SER A 1 278 ? -0.524 -7.918 -11.822 1.00 87.69 278 SER A O 1
ATOM 2240 N N . PHE A 1 279 ? 1.137 -6.472 -11.372 1.00 86.94 279 PHE A N 1
ATOM 2241 C CA . PHE A 1 279 ? 2.133 -7.092 -12.259 1.00 86.94 279 PHE A CA 1
ATOM 2242 C C . PHE A 1 279 ? 3.354 -7.664 -11.518 1.00 86.94 279 PHE A C 1
ATOM 2244 O O . PHE A 1 279 ? 4.047 -8.537 -12.048 1.00 86.94 279 PHE A O 1
ATOM 2251 N N . ALA A 1 280 ? 3.632 -7.209 -10.290 1.00 92.44 280 ALA A N 1
ATOM 2252 C CA . ALA A 1 280 ? 4.829 -7.603 -9.552 1.00 92.44 280 ALA A CA 1
ATOM 2253 C C . ALA A 1 280 ? 4.617 -7.740 -8.034 1.00 92.44 280 ALA A C 1
ATOM 2255 O O . ALA A 1 280 ? 3.734 -7.137 -7.426 1.00 92.44 280 ALA A O 1
ATOM 2256 N N . GLU A 1 281 ? 5.438 -8.582 -7.407 1.00 94.50 281 GLU A N 1
ATOM 2257 C CA . GLU A 1 281 ? 5.653 -8.644 -5.959 1.00 94.50 281 GLU A CA 1
ATOM 2258 C C . GLU A 1 281 ? 7.089 -8.230 -5.670 1.00 94.50 281 GLU A C 1
ATOM 2260 O O . GLU A 1 281 ? 8.011 -8.863 -6.171 1.00 94.50 281 GLU A O 1
ATOM 2265 N N . TYR A 1 282 ? 7.289 -7.217 -4.840 1.00 95.25 282 TYR A N 1
ATOM 2266 C CA . TYR A 1 282 ? 8.602 -6.762 -4.407 1.00 95.25 282 TYR A CA 1
ATOM 2267 C C . TYR A 1 282 ? 8.801 -7.170 -2.960 1.00 95.25 282 TYR A C 1
ATOM 2269 O O . TYR A 1 282 ? 8.074 -6.708 -2.092 1.00 95.25 282 TYR A O 1
ATOM 2277 N N . LYS A 1 283 ? 9.769 -8.039 -2.700 1.00 95.50 283 LYS A N 1
ATOM 2278 C CA . LYS A 1 283 ? 10.213 -8.435 -1.366 1.00 95.50 283 LYS A CA 1
ATOM 2279 C C . LYS A 1 283 ? 11.540 -7.739 -1.104 1.00 95.50 283 LYS A C 1
ATOM 2281 O O . LYS A 1 283 ? 12.542 -8.090 -1.727 1.00 95.50 283 LYS A O 1
ATOM 2286 N N . ILE A 1 284 ? 11.527 -6.726 -0.250 1.00 94.81 284 ILE A N 1
ATOM 2287 C CA . ILE A 1 284 ? 12.617 -5.761 -0.111 1.00 94.81 284 ILE A CA 1
ATOM 2288 C C . ILE A 1 284 ? 13.218 -5.859 1.288 1.00 94.81 284 ILE A C 1
ATOM 2290 O O . ILE A 1 284 ? 12.492 -5.862 2.279 1.00 94.81 284 ILE A O 1
ATOM 2294 N N . MET A 1 285 ? 14.548 -5.930 1.340 1.00 93.38 285 MET A N 1
ATOM 2295 C CA . MET A 1 285 ? 15.331 -5.619 2.534 1.00 93.38 285 MET A CA 1
ATOM 2296 C C . MET A 1 285 ? 15.862 -4.188 2.402 1.00 93.38 285 MET A C 1
ATOM 2298 O O . MET A 1 285 ? 16.764 -3.940 1.593 1.00 93.38 285 MET A O 1
ATOM 2302 N N . MET A 1 286 ? 15.278 -3.266 3.160 1.00 90.50 286 MET A N 1
ATOM 2303 C CA . MET A 1 286 ? 15.730 -1.883 3.275 1.00 90.50 286 MET A CA 1
ATOM 2304 C C . MET A 1 286 ? 17.134 -1.852 3.888 1.00 90.50 286 MET A C 1
ATOM 2306 O O . MET A 1 286 ? 17.561 -2.785 4.571 1.00 90.50 286 MET A O 1
ATOM 2310 N N . GLN A 1 287 ? 17.900 -0.811 3.581 1.00 89.44 287 GLN A N 1
ATOM 2311 C CA . GLN A 1 287 ? 19.273 -0.662 4.054 1.00 89.44 287 GLN A CA 1
ATOM 2312 C C . GLN A 1 287 ? 19.402 0.583 4.926 1.00 89.44 287 GLN A C 1
ATOM 2314 O O . GLN A 1 287 ? 18.936 1.646 4.550 1.00 89.44 287 GLN A O 1
ATOM 2319 N N . GLU A 1 288 ? 20.097 0.480 6.055 1.00 86.62 288 GLU A N 1
ATOM 2320 C CA . GLU A 1 288 ? 20.388 1.654 6.894 1.00 86.62 288 GLU A CA 1
ATOM 2321 C C . GLU A 1 288 ? 21.520 2.521 6.318 1.00 86.62 288 GLU A C 1
ATOM 2323 O O . GLU A 1 288 ? 21.599 3.717 6.576 1.00 86.62 288 GLU A O 1
ATOM 2328 N N . ASP A 1 289 ? 22.430 1.918 5.549 1.00 84.38 289 ASP A N 1
ATOM 2329 C CA . ASP A 1 289 ? 23.592 2.608 4.986 1.00 84.38 289 ASP A CA 1
ATOM 2330 C C . ASP A 1 289 ? 23.192 3.398 3.729 1.00 84.38 289 ASP A C 1
ATOM 2332 O O . ASP A 1 289 ? 22.839 2.813 2.701 1.00 84.38 289 ASP A O 1
ATOM 2336 N N . GLU A 1 290 ? 23.297 4.728 3.808 1.00 80.56 290 GLU A N 1
ATOM 2337 C CA . GLU A 1 290 ? 22.946 5.685 2.746 1.00 80.56 290 GLU A CA 1
ATOM 2338 C C . GLU A 1 290 ? 23.700 5.463 1.426 1.00 80.56 290 GLU A C 1
ATOM 2340 O O . GLU A 1 290 ? 23.309 6.006 0.393 1.00 80.56 290 GLU A O 1
ATOM 2345 N N . LYS A 1 291 ? 24.770 4.653 1.411 1.00 79.81 291 LYS A N 1
ATOM 2346 C CA . LYS A 1 291 ? 25.436 4.278 0.155 1.00 79.81 291 LYS A CA 1
ATOM 2347 C C . LYS A 1 291 ? 24.561 3.407 -0.759 1.00 79.81 291 LYS A C 1
ATOM 2349 O O . LYS A 1 291 ? 24.902 3.245 -1.930 1.00 79.81 291 LYS A O 1
ATOM 2354 N N . TYR A 1 292 ? 23.525 2.767 -0.216 1.00 83.94 292 TYR A N 1
ATOM 2355 C CA . TYR A 1 292 ? 22.588 1.931 -0.963 1.00 83.94 292 TYR A CA 1
ATOM 2356 C C . TYR A 1 292 ? 21.366 2.735 -1.403 1.00 83.94 292 TYR A C 1
ATOM 2358 O O . TYR A 1 292 ? 20.982 3.705 -0.750 1.00 83.94 292 TYR A O 1
ATOM 2366 N N . LEU A 1 293 ? 20.737 2.315 -2.505 1.00 83.62 293 LEU A N 1
ATOM 2367 C CA . LEU A 1 293 ? 19.590 3.027 -3.057 1.00 83.62 293 LEU A CA 1
ATOM 2368 C C . LEU A 1 293 ? 18.376 2.919 -2.125 1.00 83.62 293 LEU A C 1
ATOM 2370 O O . LEU A 1 293 ? 17.738 3.924 -1.831 1.00 83.62 293 LEU A O 1
ATOM 2374 N N . LEU A 1 294 ? 18.049 1.721 -1.640 1.00 89.81 294 LEU A N 1
ATOM 2375 C CA . LEU A 1 294 ? 16.861 1.457 -0.819 1.00 89.81 294 LEU A CA 1
ATOM 2376 C C . LEU A 1 294 ? 17.101 1.748 0.665 1.00 89.81 294 LEU A C 1
ATOM 2378 O O . LEU A 1 294 ? 16.831 0.912 1.528 1.00 89.81 294 LEU A O 1
ATOM 2382 N N . SER A 1 295 ? 17.613 2.944 0.938 1.00 87.94 295 SER A N 1
ATOM 2383 C CA . SER A 1 295 ? 17.764 3.516 2.277 1.00 87.94 295 SER A CA 1
ATOM 2384 C C . SER A 1 295 ? 16.668 4.517 2.646 1.00 87.94 295 SER A C 1
ATOM 2386 O O . SER A 1 295 ? 16.511 4.838 3.819 1.00 87.94 295 SER A O 1
ATOM 2388 N N . SER A 1 296 ? 15.865 4.971 1.674 1.00 87.88 296 SER A N 1
ATOM 2389 C CA . SER A 1 296 ? 14.758 5.908 1.899 1.00 87.88 296 SER A CA 1
ATOM 2390 C C . SER A 1 296 ? 13.486 5.540 1.130 1.00 87.88 296 SER A C 1
ATOM 2392 O O . SER A 1 296 ? 13.522 4.809 0.131 1.00 87.88 296 SER A O 1
ATOM 2394 N N . ILE A 1 297 ? 12.348 6.078 1.586 1.00 90.69 297 ILE A N 1
ATOM 2395 C CA . ILE A 1 297 ? 11.040 5.912 0.936 1.00 90.69 297 ILE A CA 1
ATOM 2396 C C . ILE A 1 297 ? 11.058 6.541 -0.465 1.00 90.69 297 ILE A C 1
ATOM 2398 O O . ILE A 1 297 ? 10.575 5.931 -1.415 1.00 90.69 297 ILE A O 1
ATOM 2402 N N . GLU A 1 298 ? 11.683 7.707 -0.627 1.00 87.69 298 GLU A N 1
ATOM 2403 C CA . GLU A 1 298 ? 11.754 8.449 -1.892 1.00 87.69 298 GLU A CA 1
ATOM 2404 C C . GLU A 1 298 ? 12.510 7.655 -2.965 1.00 87.69 298 GLU A C 1
ATOM 2406 O O . GLU A 1 298 ? 12.106 7.601 -4.132 1.00 87.69 298 GLU A O 1
ATOM 2411 N N . ASN A 1 299 ? 13.610 7.002 -2.580 1.00 88.31 299 ASN A N 1
ATOM 2412 C CA . ASN A 1 299 ? 14.374 6.164 -3.497 1.00 88.31 299 ASN A CA 1
ATOM 2413 C C . ASN A 1 299 ? 13.610 4.896 -3.876 1.00 88.31 299 ASN A C 1
ATOM 2415 O O . ASN A 1 299 ? 13.713 4.435 -5.017 1.00 88.31 299 ASN A O 1
ATOM 2419 N N . LEU A 1 300 ? 12.815 4.354 -2.953 1.00 91.62 300 LEU A N 1
ATOM 2420 C CA . LEU A 1 300 ? 11.934 3.235 -3.241 1.00 91.62 300 LEU A CA 1
ATOM 2421 C C . LEU A 1 300 ? 10.792 3.633 -4.188 1.00 91.62 300 LEU A C 1
ATOM 2423 O O . LEU A 1 300 ? 10.550 2.921 -5.161 1.00 91.62 300 LEU A O 1
ATOM 2427 N N . GLU A 1 301 ? 10.136 4.776 -3.978 1.00 91.50 301 GLU A N 1
ATOM 2428 C CA . GLU A 1 301 ? 9.146 5.331 -4.915 1.00 91.50 301 GLU A CA 1
ATOM 2429 C C . GLU A 1 301 ? 9.763 5.512 -6.308 1.00 91.50 301 GLU A C 1
ATOM 2431 O O . GLU A 1 301 ? 9.192 5.081 -7.313 1.00 91.50 301 GLU A O 1
ATOM 2436 N N . LEU A 1 302 ? 10.975 6.073 -6.379 1.00 87.69 302 LEU A N 1
ATOM 2437 C CA . LEU A 1 302 ? 11.702 6.236 -7.635 1.00 87.69 302 LEU A CA 1
ATOM 2438 C C . LEU A 1 302 ? 12.009 4.889 -8.306 1.00 87.69 302 LEU A C 1
ATOM 2440 O O . LEU A 1 302 ? 11.824 4.762 -9.522 1.00 87.69 302 LEU A O 1
ATOM 2444 N N . PHE A 1 303 ? 12.455 3.889 -7.540 1.00 90.31 303 PHE A N 1
ATOM 2445 C CA . PHE A 1 303 ? 12.708 2.540 -8.043 1.00 90.31 303 PHE A CA 1
ATOM 2446 C C . PHE A 1 303 ? 11.426 1.907 -8.595 1.00 90.31 303 PHE A C 1
ATOM 2448 O O . PHE A 1 303 ? 11.419 1.424 -9.729 1.00 90.31 303 PHE A O 1
ATOM 2455 N N . LEU A 1 304 ? 10.327 1.946 -7.836 1.00 93.06 304 LEU A N 1
ATOM 2456 C CA . LEU A 1 304 ? 9.040 1.382 -8.244 1.00 93.06 304 LEU A CA 1
ATOM 2457 C C . LEU A 1 304 ? 8.478 2.088 -9.479 1.00 93.06 304 LEU A C 1
ATOM 2459 O O . LEU A 1 304 ? 7.991 1.414 -10.386 1.00 93.06 304 LEU A O 1
ATOM 2463 N N . TYR A 1 305 ? 8.593 3.417 -9.556 1.00 90.19 305 TYR A N 1
ATOM 2464 C CA . TYR A 1 305 ? 8.226 4.194 -10.741 1.00 90.19 305 TYR A CA 1
ATOM 2465 C C . TYR A 1 305 ? 9.025 3.749 -11.965 1.00 90.19 305 TYR A C 1
ATOM 2467 O O . TYR A 1 305 ? 8.440 3.364 -12.975 1.00 90.19 305 TYR A O 1
ATOM 2475 N N . LYS A 1 306 ? 10.361 3.747 -11.878 1.00 86.75 306 LYS A N 1
ATOM 2476 C CA . LYS A 1 306 ? 11.235 3.339 -12.990 1.00 86.75 306 LYS A CA 1
ATOM 2477 C C . LYS A 1 306 ? 10.959 1.906 -13.428 1.00 86.75 306 LYS A C 1
ATOM 2479 O O . LYS A 1 306 ? 10.938 1.615 -14.622 1.00 86.75 306 LYS A O 1
ATOM 2484 N N . ASN A 1 307 ? 10.729 1.012 -12.469 1.00 89.31 307 ASN A N 1
ATOM 2485 C CA . ASN A 1 307 ? 10.410 -0.376 -12.742 1.00 89.31 307 ASN A CA 1
ATOM 2486 C C . ASN A 1 307 ? 9.053 -0.504 -13.454 1.00 89.31 307 ASN A C 1
ATOM 2488 O O . ASN A 1 307 ? 9.000 -1.118 -14.514 1.00 89.31 307 ASN A O 1
ATOM 2492 N N . LYS A 1 308 ? 7.993 0.133 -12.937 1.00 89.00 308 LYS A N 1
ATOM 2493 C CA . LYS A 1 308 ? 6.647 0.145 -13.539 1.00 89.00 308 LYS A CA 1
ATOM 2494 C C . LYS A 1 308 ? 6.655 0.711 -14.957 1.00 89.00 308 LYS A C 1
ATOM 2496 O O . LYS A 1 308 ? 6.200 0.031 -15.871 1.00 89.00 308 LYS A O 1
ATOM 2501 N N . MET A 1 309 ? 7.216 1.906 -15.151 1.00 86.50 309 MET A N 1
ATOM 2502 C CA . MET A 1 309 ? 7.286 2.537 -16.474 1.00 86.50 309 MET A CA 1
ATOM 2503 C C . MET A 1 309 ? 8.078 1.676 -17.460 1.00 86.50 309 MET A C 1
ATOM 2505 O O . MET A 1 309 ? 7.644 1.471 -18.592 1.00 86.50 309 MET A O 1
ATOM 2509 N N . GLY A 1 310 ? 9.202 1.105 -17.013 1.00 83.56 310 GLY A N 1
ATOM 2510 C CA . GLY A 1 310 ? 9.985 0.204 -17.847 1.00 83.56 310 GLY A CA 1
ATOM 2511 C C . GLY A 1 310 ? 9.224 -1.072 -18.224 1.00 83.56 310 GLY A C 1
ATOM 2512 O O . GLY A 1 310 ? 9.303 -1.540 -19.357 1.00 83.56 310 GLY A O 1
ATOM 2513 N N . PHE A 1 311 ? 8.432 -1.630 -17.311 1.00 85.38 311 PHE A N 1
ATOM 2514 C CA . PHE A 1 311 ? 7.576 -2.768 -17.634 1.00 85.38 311 PHE A CA 1
ATOM 2515 C C . PHE A 1 311 ? 6.483 -2.438 -18.636 1.00 85.38 311 PHE A C 1
ATOM 2517 O O . PHE A 1 311 ? 6.274 -3.208 -19.569 1.00 85.38 311 PHE A O 1
ATOM 2524 N N . GLU A 1 312 ? 5.801 -1.310 -18.466 1.00 84.94 312 GLU A N 1
ATOM 2525 C CA . GLU A 1 312 ? 4.747 -0.881 -19.384 1.00 84.94 312 GLU A CA 1
ATOM 2526 C C . GLU A 1 312 ? 5.298 -0.662 -20.797 1.00 84.94 312 GLU A C 1
ATOM 2528 O O . GLU A 1 312 ? 4.696 -1.101 -21.779 1.00 84.94 312 GLU A O 1
ATOM 2533 N N . GLU A 1 313 ? 6.478 -0.053 -20.919 1.00 82.69 313 GLU A N 1
ATOM 2534 C CA . GLU A 1 313 ? 7.138 0.112 -22.211 1.00 82.69 313 GLU A CA 1
ATOM 2535 C C . GLU A 1 313 ? 7.587 -1.228 -22.811 1.00 82.69 313 GLU A C 1
ATOM 2537 O O . GLU A 1 313 ? 7.334 -1.487 -23.991 1.00 82.69 313 GLU A O 1
ATOM 2542 N N . LEU A 1 314 ? 8.179 -2.115 -22.001 1.00 80.44 314 LEU A N 1
ATOM 2543 C CA . LEU A 1 314 ? 8.545 -3.465 -22.430 1.00 80.44 314 LEU A CA 1
ATOM 2544 C C . LEU A 1 314 ? 7.320 -4.222 -22.953 1.00 80.44 314 LEU A C 1
ATOM 2546 O O . LEU A 1 314 ? 7.363 -4.779 -24.050 1.00 80.44 314 LEU A O 1
ATOM 2550 N N . GLU A 1 315 ? 6.210 -4.215 -22.214 1.00 81.12 315 GLU A N 1
ATOM 2551 C CA . GLU A 1 315 ? 4.964 -4.831 -22.662 1.00 81.12 315 GLU A CA 1
ATOM 2552 C C . GLU A 1 315 ? 4.466 -4.231 -23.977 1.00 81.12 315 GLU A C 1
ATOM 2554 O O . GLU A 1 315 ? 4.040 -4.973 -24.861 1.00 81.12 315 GLU A O 1
ATOM 2559 N N . ASN A 1 316 ? 4.523 -2.907 -24.133 1.00 80.25 316 ASN A N 1
ATOM 2560 C CA . ASN A 1 316 ? 4.099 -2.231 -25.357 1.00 80.25 316 ASN A CA 1
ATOM 2561 C C . ASN A 1 316 ? 4.955 -2.626 -26.568 1.00 80.25 316 ASN A C 1
ATOM 2563 O O . ASN A 1 316 ? 4.423 -2.775 -27.670 1.00 80.25 316 ASN A O 1
ATOM 2567 N N . ILE A 1 317 ? 6.261 -2.836 -26.380 1.00 75.94 317 ILE A N 1
ATOM 2568 C CA . ILE A 1 317 ? 7.149 -3.376 -27.419 1.00 75.94 317 ILE A CA 1
ATOM 2569 C C . ILE A 1 317 ? 6.755 -4.822 -27.741 1.00 75.94 317 ILE A C 1
ATOM 2571 O O . ILE A 1 317 ? 6.552 -5.163 -28.907 1.00 75.94 317 ILE A O 1
ATOM 2575 N N . LEU A 1 318 ? 6.592 -5.666 -26.720 1.00 76.12 318 LEU A N 1
ATOM 2576 C CA . LEU A 1 318 ? 6.280 -7.087 -26.886 1.00 76.12 318 LEU A CA 1
ATOM 2577 C C . LEU A 1 318 ? 4.912 -7.318 -27.553 1.00 76.12 318 LEU A C 1
ATOM 2579 O O . LEU A 1 318 ? 4.802 -8.201 -28.406 1.00 76.12 318 LEU A O 1
ATOM 2583 N N . LYS A 1 319 ? 3.894 -6.503 -27.237 1.00 77.69 319 LYS A N 1
ATOM 2584 C CA . LYS A 1 319 ? 2.531 -6.562 -27.813 1.00 77.69 319 LYS A CA 1
ATOM 2585 C C . LYS A 1 319 ? 2.497 -6.365 -29.330 1.00 77.69 319 LYS A C 1
ATOM 2587 O O . LYS A 1 319 ? 1.557 -6.820 -29.977 1.00 77.69 319 LYS A O 1
ATOM 2592 N N . LYS A 1 320 ? 3.516 -5.728 -29.922 1.00 72.50 320 LYS A N 1
ATOM 2593 C CA . LYS A 1 320 ? 3.634 -5.571 -31.386 1.00 72.50 320 LYS A CA 1
ATOM 2594 C C . LYS A 1 320 ? 3.951 -6.888 -32.098 1.00 72.50 320 LYS A C 1
ATOM 2596 O O . LYS A 1 320 ? 3.772 -6.989 -33.311 1.00 72.50 320 LYS A O 1
ATOM 2601 N N . SER A 1 321 ? 4.425 -7.897 -31.371 1.00 65.25 321 SER A N 1
ATOM 2602 C CA . SER A 1 321 ? 4.747 -9.195 -31.946 1.00 65.25 321 SER A CA 1
ATOM 2603 C C . SER A 1 321 ? 3.511 -10.054 -32.175 1.00 65.25 321 SER A C 1
ATOM 2605 O O . SER A 1 321 ? 2.699 -10.260 -31.275 1.00 65.25 321 SER A O 1
ATOM 2607 N N . LYS A 1 322 ? 3.436 -10.704 -33.341 1.00 63.09 322 LYS A N 1
ATOM 2608 C CA . LYS A 1 322 ? 2.429 -11.748 -33.615 1.00 63.09 322 LYS A CA 1
ATOM 2609 C C . LYS A 1 322 ? 2.544 -12.968 -32.689 1.00 63.09 322 LYS A C 1
ATOM 2611 O O . LYS A 1 322 ? 1.605 -13.755 -32.597 1.00 63.09 322 LYS A O 1
ATOM 2616 N N . PHE A 1 323 ? 3.684 -13.126 -32.016 1.00 63.28 323 PHE A N 1
ATOM 2617 C CA . PHE A 1 323 ? 3.940 -14.186 -31.044 1.00 63.28 323 PHE A CA 1
ATOM 2618 C C . PHE A 1 323 ? 3.673 -13.766 -29.599 1.00 63.28 323 PHE A C 1
ATOM 2620 O O . PHE A 1 323 ? 3.916 -14.564 -28.704 1.00 63.28 323 PHE A O 1
ATOM 2627 N N . TYR A 1 324 ? 3.127 -12.566 -29.360 1.00 68.50 324 TYR A N 1
ATOM 2628 C CA . TYR A 1 324 ? 2.843 -12.084 -28.006 1.00 68.50 324 TYR A CA 1
ATOM 2629 C C . TYR A 1 324 ? 2.015 -13.077 -27.177 1.00 68.50 324 TYR A C 1
ATOM 2631 O O . TYR A 1 324 ? 2.354 -13.374 -26.041 1.00 68.50 324 TYR A O 1
ATOM 2639 N N . SER A 1 325 ? 1.000 -13.686 -27.799 1.00 65.19 325 SER A N 1
ATOM 2640 C CA . SER A 1 325 ? 0.146 -14.713 -27.178 1.00 65.19 325 SER A CA 1
ATOM 2641 C C . SER A 1 325 ? 0.859 -16.021 -26.804 1.00 65.19 325 SER A C 1
ATOM 2643 O O . SER A 1 325 ? 0.276 -16.846 -26.105 1.00 65.19 325 SER A O 1
ATOM 2645 N N . GLN A 1 326 ? 2.081 -16.241 -27.294 1.00 64.56 326 GLN A N 1
ATOM 2646 C CA . GLN A 1 326 ? 2.892 -17.426 -27.002 1.00 64.56 326 GLN A CA 1
ATOM 2647 C C . GLN A 1 326 ? 3.899 -17.179 -25.878 1.00 64.56 326 GLN A C 1
ATOM 2649 O O . GLN A 1 326 ? 4.515 -18.136 -25.413 1.00 64.56 326 GLN A O 1
ATOM 2654 N N . PHE A 1 327 ? 4.069 -15.931 -25.431 1.00 65.69 327 PHE A N 1
ATOM 2655 C CA . PHE A 1 327 ? 4.918 -15.650 -24.285 1.00 65.69 327 PHE A CA 1
ATOM 2656 C C . PHE A 1 327 ? 4.345 -16.298 -23.032 1.00 65.69 327 PHE A C 1
ATOM 2658 O O . PHE A 1 327 ? 3.132 -16.301 -22.807 1.00 65.69 327 PHE A O 1
ATOM 2665 N N . MET A 1 328 ? 5.231 -16.834 -22.189 1.00 54.84 328 MET A N 1
ATOM 2666 C CA . MET A 1 328 ? 4.833 -17.174 -20.833 1.00 54.84 328 MET A CA 1
ATOM 2667 C C . MET A 1 328 ? 4.500 -15.876 -20.109 1.00 54.84 328 MET A C 1
ATOM 2669 O O . MET A 1 328 ? 5.378 -15.181 -19.603 1.00 54.84 328 MET A O 1
ATOM 2673 N N . HIS A 1 329 ? 3.214 -15.559 -20.047 1.00 55.84 329 HIS A N 1
ATOM 2674 C CA . HIS A 1 329 ? 2.708 -14.630 -19.060 1.00 55.84 329 HIS A CA 1
ATOM 2675 C C . HIS A 1 329 ? 2.865 -15.311 -17.705 1.00 55.84 329 HIS A C 1
ATOM 2677 O O . HIS A 1 329 ? 2.058 -16.142 -17.297 1.00 55.84 329 HIS A O 1
ATOM 2683 N N . LYS A 1 330 ? 3.966 -15.013 -17.016 1.00 60.88 330 LYS A N 1
ATOM 2684 C CA . LYS A 1 330 ? 3.970 -15.156 -15.567 1.00 60.88 330 LYS A CA 1
ATOM 2685 C C . LYS A 1 330 ? 2.919 -14.175 -15.068 1.00 60.88 330 LYS A C 1
ATOM 2687 O O . LYS A 1 330 ? 3.091 -12.977 -15.260 1.00 60.88 330 LYS A O 1
ATOM 2692 N N . ASP A 1 331 ? 1.865 -14.683 -14.432 1.00 63.12 331 ASP A N 1
ATOM 2693 C CA . ASP A 1 331 ? 0.787 -13.851 -13.876 1.00 63.12 331 ASP A CA 1
ATOM 2694 C C . ASP A 1 331 ? 1.326 -12.750 -12.940 1.00 63.12 331 ASP A C 1
ATOM 2696 O O . ASP A 1 331 ? 0.659 -11.744 -12.719 1.00 63.12 331 ASP A O 1
ATOM 2700 N N . LYS A 1 332 ? 2.541 -12.930 -12.390 1.00 79.06 332 LYS A N 1
ATOM 2701 C CA . LYS A 1 332 ? 3.247 -11.944 -11.567 1.00 79.06 332 LYS A CA 1
ATOM 2702 C C . LYS A 1 332 ? 4.758 -12.210 -11.520 1.00 79.06 332 LYS A C 1
ATOM 2704 O O . LYS A 1 332 ? 5.172 -13.360 -11.346 1.00 79.06 332 LYS A O 1
ATOM 2709 N N . ILE A 1 333 ? 5.584 -11.165 -11.608 1.00 89.88 333 ILE A N 1
ATOM 2710 C CA . ILE A 1 333 ? 7.044 -11.251 -11.395 1.00 89.88 333 ILE A CA 1
ATOM 2711 C C . ILE A 1 333 ? 7.359 -11.028 -9.916 1.00 89.88 333 ILE A C 1
ATOM 2713 O O . ILE A 1 333 ? 6.827 -10.110 -9.301 1.00 89.88 333 ILE A O 1
ATOM 2717 N N . VAL A 1 334 ? 8.232 -11.849 -9.330 1.00 93.31 334 VAL A N 1
ATOM 2718 C CA . VAL A 1 334 ? 8.644 -11.697 -7.927 1.00 93.31 334 VAL A CA 1
ATOM 2719 C C . VAL A 1 334 ? 10.064 -11.151 -7.863 1.00 93.31 334 VAL A C 1
ATOM 2721 O O . VAL A 1 334 ? 11.018 -11.860 -8.169 1.00 93.31 334 VAL A O 1
ATOM 2724 N N . TYR A 1 335 ? 10.205 -9.911 -7.420 1.00 94.06 335 TYR A N 1
ATOM 2725 C CA . TYR A 1 335 ? 11.474 -9.278 -7.105 1.00 94.06 335 TYR A CA 1
ATOM 2726 C C . TYR A 1 335 ? 11.890 -9.595 -5.670 1.00 94.06 335 TYR A C 1
ATOM 2728 O O . TYR A 1 335 ? 11.172 -9.277 -4.730 1.00 94.06 335 TYR A O 1
ATOM 2736 N N . GLU A 1 336 ? 13.058 -10.202 -5.488 1.00 95.12 336 GLU A N 1
ATOM 2737 C CA . GLU A 1 336 ? 13.720 -10.335 -4.188 1.00 95.12 336 GLU A CA 1
ATOM 2738 C C . GLU A 1 336 ? 14.919 -9.389 -4.166 1.00 95.12 336 GLU A C 1
ATOM 2740 O O . GLU A 1 336 ? 15.887 -9.598 -4.900 1.00 95.12 336 GLU A O 1
ATOM 2745 N N . ILE A 1 337 ? 14.843 -8.341 -3.351 1.00 94.62 337 ILE A N 1
ATOM 2746 C CA . ILE A 1 337 ? 15.802 -7.240 -3.359 1.00 94.62 337 ILE A CA 1
ATOM 2747 C C . ILE A 1 337 ? 16.568 -7.216 -2.040 1.00 94.62 337 ILE A C 1
ATOM 2749 O O . ILE A 1 337 ? 15.968 -7.152 -0.968 1.00 94.62 337 ILE A O 1
ATOM 2753 N N . ASN A 1 338 ? 17.897 -7.288 -2.128 1.00 92.69 338 ASN A N 1
ATOM 2754 C CA . ASN A 1 338 ? 18.787 -7.195 -0.975 1.00 92.69 338 ASN A CA 1
ATOM 2755 C C . ASN A 1 338 ? 20.147 -6.600 -1.381 1.00 92.69 338 ASN A C 1
ATOM 2757 O O . ASN A 1 338 ? 21.037 -7.304 -1.865 1.00 92.69 338 ASN A O 1
ATOM 2761 N N . GLU A 1 339 ? 20.326 -5.300 -1.163 1.00 88.31 339 GLU A N 1
ATOM 2762 C CA . GLU A 1 339 ? 21.553 -4.593 -1.543 1.00 88.31 339 GLU A CA 1
ATOM 2763 C C . GLU A 1 339 ? 22.754 -4.886 -0.625 1.00 88.31 339 GLU A C 1
ATOM 2765 O O . GLU A 1 339 ? 23.895 -4.677 -1.039 1.00 88.31 339 GLU A O 1
ATOM 2770 N N . SER A 1 340 ? 22.551 -5.490 0.554 1.00 87.19 340 SER A N 1
ATOM 2771 C CA . SER A 1 340 ? 23.661 -5.917 1.428 1.00 87.19 340 SER A CA 1
ATOM 2772 C C . SER A 1 340 ? 24.552 -7.000 0.792 1.00 87.19 340 SER A C 1
ATOM 2774 O O . SER A 1 340 ? 25.690 -7.228 1.212 1.00 87.19 340 SER A O 1
ATOM 2776 N N . VAL A 1 341 ? 24.058 -7.679 -0.247 1.00 87.19 341 VAL A N 1
ATOM 2777 C CA . VAL A 1 341 ? 24.770 -8.747 -0.949 1.00 87.19 341 VAL A CA 1
ATOM 2778 C C . VAL A 1 341 ? 25.474 -8.185 -2.189 1.00 87.19 341 VAL A C 1
ATOM 2780 O O . VAL A 1 341 ? 24.839 -7.653 -3.089 1.00 87.19 341 VAL A O 1
ATOM 2783 N N . ASN A 1 342 ? 26.792 -8.365 -2.304 1.00 83.88 342 ASN A N 1
ATOM 2784 C CA . ASN A 1 342 ? 27.548 -7.954 -3.496 1.00 83.88 342 ASN A CA 1
ATOM 2785 C C . ASN A 1 342 ? 27.656 -9.106 -4.514 1.00 83.88 342 ASN A C 1
ATOM 2787 O O . ASN A 1 342 ? 28.646 -9.843 -4.529 1.00 83.88 342 ASN A O 1
ATOM 2791 N N . LYS A 1 343 ? 26.596 -9.335 -5.303 1.00 80.44 343 LYS A N 1
ATOM 2792 C CA . LYS A 1 343 ? 26.512 -10.462 -6.264 1.00 80.44 343 LYS A CA 1
ATOM 2793 C C . LYS A 1 343 ? 25.907 -10.110 -7.627 1.00 80.44 343 LYS A C 1
ATOM 2795 O O . LYS A 1 343 ? 25.797 -11.000 -8.468 1.00 80.44 343 LYS A O 1
ATOM 2800 N N . GLY A 1 344 ? 25.539 -8.853 -7.871 1.00 81.56 344 GLY A N 1
ATOM 2801 C CA . GLY A 1 344 ? 24.847 -8.465 -9.101 1.00 81.56 344 GLY A CA 1
ATOM 2802 C C . GLY A 1 344 ? 23.382 -8.920 -9.110 1.00 81.56 344 GLY A C 1
ATOM 2803 O O . GLY A 1 344 ? 22.716 -8.842 -8.082 1.00 81.56 344 GLY A O 1
ATOM 2804 N N . ALA A 1 345 ? 22.859 -9.376 -10.250 1.00 85.69 345 ALA A N 1
ATOM 2805 C CA . ALA A 1 345 ? 21.475 -9.838 -10.366 1.00 85.69 345 ALA A CA 1
ATOM 2806 C C . ALA A 1 345 ? 21.373 -11.239 -10.977 1.00 85.69 345 ALA A C 1
ATOM 2808 O O . ALA A 1 345 ? 22.282 -11.697 -11.671 1.00 85.69 345 ALA A O 1
ATOM 2809 N N . VAL A 1 346 ? 20.283 -11.940 -10.656 1.00 88.44 346 VAL A N 1
ATOM 2810 C CA . VAL A 1 346 ? 20.007 -13.294 -11.149 1.00 88.44 346 VAL A CA 1
ATOM 2811 C C . VAL A 1 346 ? 18.509 -13.493 -11.340 1.00 88.44 346 VAL A C 1
ATOM 2813 O O . VAL A 1 346 ? 17.739 -13.340 -10.392 1.00 88.44 346 VAL A O 1
ATOM 2816 N N . THR A 1 347 ? 18.112 -13.982 -12.511 1.00 87.69 347 THR A N 1
ATOM 2817 C CA . THR A 1 347 ? 16.746 -14.458 -12.764 1.00 87.69 347 THR A CA 1
ATOM 2818 C C . THR A 1 347 ? 16.633 -15.976 -12.665 1.00 87.69 347 THR A C 1
ATOM 2820 O O . THR A 1 347 ? 17.515 -16.724 -13.090 1.00 87.69 347 THR A O 1
ATOM 2823 N N . ARG A 1 348 ? 15.506 -16.445 -12.123 1.00 85.31 348 ARG A N 1
ATOM 2824 C CA . ARG A 1 348 ? 15.003 -17.820 -12.238 1.00 85.31 348 ARG A CA 1
ATOM 2825 C C . ARG A 1 348 ? 13.773 -17.810 -13.153 1.00 85.31 348 ARG A C 1
ATOM 2827 O O . ARG A 1 348 ? 12.665 -17.567 -12.662 1.00 85.31 348 ARG A O 1
ATOM 2834 N N . PRO A 1 349 ? 13.951 -18.010 -14.474 1.00 76.38 349 PRO A N 1
ATOM 2835 C CA . PRO A 1 349 ? 12.869 -17.868 -15.452 1.00 76.38 349 PRO A CA 1
ATOM 2836 C C . PRO A 1 349 ? 11.697 -18.823 -15.198 1.00 76.38 349 PRO A C 1
ATOM 2838 O O . PRO A 1 349 ? 10.531 -18.463 -15.329 1.00 76.38 349 PRO A O 1
ATOM 2841 N N . ASP A 1 350 ? 12.011 -20.039 -14.752 1.00 74.56 350 ASP A N 1
ATOM 2842 C CA . ASP A 1 350 ? 11.060 -21.101 -14.431 1.00 74.56 350 ASP A CA 1
ATOM 2843 C C . ASP A 1 350 ? 10.117 -20.735 -13.283 1.00 74.56 350 ASP A C 1
ATOM 2845 O O . ASP A 1 350 ? 8.947 -21.116 -13.312 1.00 74.56 350 ASP A O 1
ATOM 2849 N N . THR A 1 351 ? 10.575 -19.948 -12.308 1.00 80.56 351 THR A N 1
ATOM 2850 C CA . THR A 1 351 ? 9.748 -19.466 -11.193 1.00 80.56 351 THR A CA 1
ATOM 2851 C C . THR A 1 351 ? 9.261 -18.030 -11.380 1.00 80.56 351 THR A C 1
ATOM 2853 O O . THR A 1 351 ? 8.270 -17.670 -10.760 1.00 80.56 351 THR A O 1
ATOM 2856 N N . GLY A 1 352 ? 9.858 -17.240 -12.279 1.00 84.94 352 GLY A N 1
ATOM 2857 C CA . GLY A 1 352 ? 9.558 -15.808 -12.437 1.00 84.94 352 GLY A CA 1
ATOM 2858 C C . GLY A 1 352 ? 10.137 -14.957 -11.302 1.00 84.94 352 GLY A C 1
ATOM 2859 O O . GLY A 1 352 ? 9.613 -13.889 -10.998 1.00 84.94 352 GLY A O 1
ATOM 2860 N N . ILE A 1 353 ? 11.184 -15.464 -10.637 1.00 91.00 353 ILE A N 1
ATOM 2861 C CA . ILE A 1 353 ? 11.841 -14.772 -9.522 1.00 91.00 353 ILE A CA 1
ATOM 2862 C C . ILE A 1 353 ? 13.051 -14.023 -10.069 1.00 91.00 353 ILE A C 1
ATOM 2864 O O . ILE A 1 353 ? 13.954 -14.644 -10.632 1.00 91.00 353 ILE A O 1
ATOM 2868 N N . VAL A 1 354 ? 13.088 -12.716 -9.848 1.00 92.56 354 VAL A N 1
ATOM 2869 C CA . VAL A 1 354 ? 14.213 -11.836 -10.150 1.00 92.56 354 VAL A CA 1
ATOM 2870 C C . VAL A 1 354 ? 14.877 -11.445 -8.837 1.00 92.56 354 VAL A C 1
ATOM 2872 O O . VAL A 1 354 ? 14.251 -10.839 -7.973 1.00 92.56 354 VAL A O 1
ATOM 2875 N N . LYS A 1 355 ? 16.150 -11.794 -8.666 1.00 94.00 355 LYS A N 1
ATOM 2876 C CA . LYS A 1 355 ? 16.936 -11.397 -7.496 1.00 94.00 355 LYS A CA 1
ATOM 2877 C C . LYS A 1 355 ? 17.822 -10.221 -7.861 1.00 94.00 355 LYS A C 1
ATOM 2879 O O . LYS A 1 355 ? 18.659 -10.349 -8.755 1.00 94.00 355 LYS A O 1
ATOM 2884 N N . LEU A 1 356 ? 17.650 -9.107 -7.160 1.00 91.75 356 LEU A N 1
ATOM 2885 C CA . LEU A 1 356 ? 18.448 -7.900 -7.343 1.00 91.75 356 LEU A CA 1
ATOM 2886 C C . LEU A 1 356 ? 19.282 -7.673 -6.089 1.00 91.75 356 LEU A C 1
ATOM 2888 O O . LEU A 1 356 ? 18.750 -7.486 -4.995 1.00 91.75 356 LEU A O 1
ATOM 2892 N N . PHE A 1 357 ? 20.596 -7.705 -6.257 1.00 89.00 357 PHE A N 1
ATOM 2893 C CA . PHE A 1 357 ? 21.545 -7.381 -5.205 1.00 89.00 357 PHE A CA 1
ATOM 2894 C C . PHE A 1 357 ? 22.367 -6.158 -5.601 1.00 89.00 357 PHE A C 1
ATOM 2896 O O . PHE A 1 357 ? 22.260 -5.668 -6.728 1.00 89.00 357 PHE A O 1
ATOM 2903 N N . SER A 1 358 ? 23.229 -5.678 -4.708 1.00 80.81 358 SER A N 1
ATOM 2904 C CA . SER A 1 358 ? 24.172 -4.632 -5.087 1.00 80.81 358 SER A CA 1
ATOM 2905 C C . SER A 1 358 ? 25.217 -5.203 -6.064 1.00 80.81 358 SER A C 1
ATOM 2907 O O . SER A 1 358 ? 25.649 -6.359 -5.923 1.00 80.81 358 SER A O 1
ATOM 2909 N N . PRO A 1 359 ? 25.610 -4.448 -7.103 1.00 71.94 359 PRO A N 1
ATOM 2910 C CA . PRO A 1 359 ? 25.097 -3.127 -7.500 1.00 71.94 359 PRO A CA 1
ATOM 2911 C C . PRO A 1 359 ? 23.998 -3.149 -8.585 1.00 71.94 359 PRO A C 1
ATOM 2913 O O . PRO A 1 359 ? 23.723 -2.155 -9.253 1.00 71.94 359 PRO A O 1
ATOM 2916 N N . ALA A 1 360 ? 23.413 -4.309 -8.862 1.00 75.56 360 ALA A N 1
ATOM 2917 C CA . ALA A 1 360 ? 22.578 -4.516 -10.039 1.00 75.56 360 ALA A CA 1
ATOM 2918 C C . ALA A 1 360 ? 21.158 -3.946 -9.932 1.00 75.56 360 ALA A C 1
ATOM 2920 O O . ALA A 1 360 ? 20.482 -3.842 -10.958 1.00 75.56 360 ALA A O 1
ATOM 2921 N N . LEU A 1 361 ? 20.709 -3.561 -8.734 1.00 79.94 361 LEU A N 1
ATOM 2922 C CA . LEU A 1 361 ? 19.378 -2.988 -8.522 1.00 79.94 361 LEU A CA 1
ATOM 2923 C C . LEU A 1 361 ? 19.080 -1.837 -9.494 1.00 79.94 361 LEU A C 1
ATOM 2925 O O . LEU A 1 361 ? 18.014 -1.814 -10.098 1.00 79.94 361 LEU A O 1
ATOM 2929 N N . GLU A 1 362 ? 20.046 -0.945 -9.694 1.00 71.25 362 GLU A N 1
ATOM 2930 C CA . GLU A 1 362 ? 19.908 0.293 -10.468 1.00 71.25 362 GLU A CA 1
ATOM 2931 C C . GLU A 1 362 ? 19.815 0.108 -11.993 1.00 71.25 362 GLU A C 1
ATOM 2933 O O . GLU A 1 362 ? 19.300 0.980 -12.696 1.00 71.25 362 GLU A O 1
ATOM 2938 N N . HIS A 1 363 ? 20.335 -0.997 -12.534 1.00 72.06 363 HIS A N 1
ATOM 2939 C CA . HIS A 1 363 ? 20.530 -1.141 -13.986 1.00 72.06 363 HIS A CA 1
ATOM 2940 C C . HIS A 1 363 ? 20.095 -2.489 -14.564 1.00 72.06 363 HIS A C 1
ATOM 2942 O O . HIS A 1 363 ? 19.988 -2.620 -15.784 1.00 72.06 363 HIS A O 1
ATOM 2948 N N . ALA A 1 364 ? 19.838 -3.493 -13.724 1.00 81.25 364 ALA A N 1
ATOM 2949 C CA . ALA A 1 364 ? 19.490 -4.836 -14.178 1.00 81.25 364 ALA A CA 1
ATOM 2950 C C . ALA A 1 364 ? 18.006 -5.178 -13.988 1.00 81.25 364 ALA A C 1
ATOM 2952 O O . ALA A 1 364 ? 17.551 -6.175 -14.535 1.00 81.25 364 ALA A O 1
ATOM 2953 N N . HIS A 1 365 ? 17.217 -4.371 -13.268 1.00 85.31 365 HIS A N 1
ATOM 2954 C CA . HIS A 1 365 ? 15.843 -4.743 -12.904 1.00 85.31 365 HIS A CA 1
ATOM 2955 C C . HIS A 1 365 ? 14.924 -5.054 -14.103 1.00 85.31 365 HIS A C 1
ATOM 2957 O O . HIS A 1 365 ? 14.143 -6.003 -14.021 1.00 85.31 365 HIS A O 1
ATOM 2963 N N . ILE A 1 366 ? 15.028 -4.306 -15.215 1.00 85.25 366 ILE A N 1
ATOM 2964 C CA . ILE A 1 366 ? 14.313 -4.617 -16.472 1.00 85.25 366 ILE A CA 1
ATOM 2965 C C . ILE A 1 366 ? 15.022 -5.720 -17.263 1.00 85.25 366 ILE A C 1
ATOM 2967 O O . ILE A 1 366 ? 14.355 -6.592 -17.805 1.00 85.25 366 ILE A O 1
ATOM 2971 N N . HIS A 1 367 ? 16.359 -5.719 -17.328 1.00 86.12 367 HIS A N 1
ATOM 2972 C CA . HIS A 1 367 ? 17.127 -6.767 -18.025 1.00 86.12 367 HIS A CA 1
ATOM 2973 C C . HIS A 1 367 ? 16.755 -8.158 -17.509 1.00 86.12 367 HIS A C 1
ATOM 2975 O O . HIS A 1 367 ? 16.385 -9.042 -18.273 1.00 86.12 367 HIS A O 1
ATOM 2981 N N . GLU A 1 368 ? 16.762 -8.320 -16.194 1.00 87.69 368 GLU A N 1
ATOM 2982 C CA . GLU A 1 368 ? 16.368 -9.555 -15.534 1.00 87.69 368 GLU A CA 1
ATOM 2983 C C . GLU A 1 368 ? 14.878 -9.868 -15.712 1.00 87.69 368 GLU A C 1
ATOM 2985 O O . GLU A 1 368 ? 14.498 -11.020 -15.913 1.00 87.69 368 GLU A O 1
ATOM 2990 N N . ALA A 1 369 ? 14.016 -8.850 -15.732 1.00 86.56 369 ALA A N 1
ATOM 2991 C CA . ALA A 1 369 ? 12.607 -9.054 -16.042 1.00 86.56 369 ALA A CA 1
ATOM 2992 C C . ALA A 1 369 ? 12.387 -9.661 -17.429 1.00 86.56 369 ALA A C 1
ATOM 2994 O O . ALA A 1 369 ? 11.533 -10.532 -17.584 1.00 86.56 369 ALA A O 1
ATOM 2995 N N . VAL A 1 370 ? 13.165 -9.245 -18.433 1.00 83.75 370 VAL A N 1
ATOM 2996 C CA . VAL A 1 370 ? 13.083 -9.802 -19.790 1.00 83.75 370 VAL A CA 1
ATOM 2997 C C . VAL A 1 370 ? 13.319 -11.314 -19.760 1.00 83.75 370 VAL A C 1
ATOM 2999 O O . VAL A 1 370 ? 12.566 -12.062 -20.381 1.00 83.75 370 VAL A O 1
ATOM 3002 N N . HIS A 1 371 ? 14.273 -11.795 -18.958 1.00 84.50 371 HIS A N 1
ATOM 3003 C CA . HIS A 1 371 ? 14.523 -13.232 -18.793 1.00 84.50 371 HIS A CA 1
ATOM 3004 C C . HIS A 1 371 ? 13.340 -14.010 -18.198 1.00 84.50 371 HIS A C 1
ATOM 3006 O O . HIS A 1 371 ? 13.313 -15.232 -18.305 1.00 84.50 371 HIS A O 1
ATOM 3012 N N . THR A 1 372 ? 12.339 -13.352 -17.602 1.00 83.94 372 THR A N 1
ATOM 3013 C CA . THR A 1 372 ? 11.107 -14.027 -17.148 1.00 83.94 372 THR A CA 1
ATOM 3014 C C . THR A 1 372 ? 10.133 -14.339 -18.289 1.00 83.94 372 THR A C 1
ATOM 3016 O O . THR A 1 372 ? 9.349 -15.279 -18.166 1.00 83.94 372 THR A O 1
ATOM 3019 N N . TYR A 1 373 ? 10.223 -13.611 -19.408 1.00 75.88 373 TYR A N 1
ATOM 3020 C CA . TYR A 1 373 ? 9.405 -13.824 -20.607 1.00 75.88 373 TYR A CA 1
ATOM 3021 C C . TYR A 1 373 ? 10.025 -14.830 -21.582 1.00 75.88 373 TYR A C 1
ATOM 3023 O O . TYR A 1 373 ? 9.304 -15.455 -22.357 1.00 75.88 373 TYR A O 1
ATOM 3031 N N . PHE A 1 374 ? 11.352 -14.987 -21.545 1.00 72.94 374 PHE A N 1
ATOM 3032 C CA . PHE A 1 374 ? 12.112 -15.794 -22.498 1.00 72.94 374 PHE A CA 1
ATOM 3033 C C . PHE A 1 374 ? 12.878 -16.900 -21.774 1.00 72.94 374 PHE A C 1
ATOM 3035 O O . PHE A 1 374 ? 13.907 -16.649 -21.144 1.00 72.94 374 PHE A O 1
ATOM 3042 N N . VAL A 1 375 ? 12.400 -18.146 -21.870 1.00 66.06 375 VAL A N 1
ATOM 3043 C CA . VAL A 1 375 ? 13.078 -19.287 -21.238 1.00 66.06 375 VAL A CA 1
ATOM 3044 C C . VAL A 1 375 ? 13.995 -19.969 -22.257 1.00 66.06 375 VAL A C 1
ATOM 3046 O O . VAL A 1 375 ? 13.517 -20.489 -23.269 1.00 66.06 375 VAL A O 1
ATOM 3049 N N . PRO A 1 376 ? 15.316 -20.048 -22.010 1.00 59.84 376 PRO A N 1
ATOM 3050 C CA . PRO A 1 376 ? 16.227 -20.689 -22.949 1.00 59.84 376 PRO A CA 1
ATOM 3051 C C . PRO A 1 376 ? 15.917 -22.190 -23.104 1.00 59.84 376 PRO A C 1
ATOM 3053 O O . PRO A 1 376 ? 15.906 -22.940 -22.124 1.00 59.84 376 PRO A O 1
ATOM 3056 N N . TYR A 1 377 ? 15.720 -22.667 -24.341 1.00 56.50 377 TYR A N 1
ATOM 3057 C CA . TYR A 1 377 ? 15.599 -24.100 -24.636 1.00 56.50 377 TYR A CA 1
ATOM 3058 C C . TYR A 1 377 ? 16.989 -24.741 -24.715 1.00 56.50 377 TYR A C 1
ATOM 3060 O O . TYR A 1 377 ? 17.696 -24.691 -25.726 1.00 56.50 377 TYR A O 1
ATOM 3068 N N . LEU A 1 378 ? 17.407 -25.349 -23.609 1.00 54.84 378 LEU A N 1
ATOM 3069 C CA . LEU A 1 378 ? 18.733 -25.942 -23.483 1.00 54.84 378 LEU A CA 1
ATOM 3070 C C . LEU A 1 378 ? 18.725 -27.401 -23.968 1.00 54.84 378 LEU A C 1
ATOM 3072 O O . LEU A 1 378 ? 18.417 -28.311 -23.203 1.00 54.84 378 LEU A O 1
ATOM 3076 N N . THR A 1 379 ? 19.126 -27.641 -25.219 1.00 55.69 379 THR A N 1
ATOM 3077 C CA . THR A 1 379 ? 19.630 -28.961 -25.645 1.00 55.69 379 THR A CA 1
ATOM 3078 C C . THR A 1 379 ? 21.139 -29.052 -25.407 1.00 55.69 379 THR A C 1
ATOM 3080 O O . THR A 1 379 ? 21.819 -28.031 -25.260 1.00 55.69 379 THR A O 1
ATOM 3083 N N . GLN A 1 380 ? 21.693 -30.269 -25.384 1.00 53.75 380 GLN A N 1
ATOM 3084 C CA . GLN A 1 380 ? 23.137 -30.486 -25.224 1.00 53.75 380 GLN A CA 1
ATOM 3085 C C . GLN A 1 380 ? 23.958 -29.784 -26.328 1.00 53.75 380 GLN A C 1
ATOM 3087 O O . GLN A 1 380 ? 25.065 -29.323 -26.061 1.00 53.75 380 GLN A O 1
ATOM 3092 N N . GLU A 1 381 ? 23.379 -29.610 -27.521 1.00 53.19 381 GLU A N 1
ATOM 3093 C CA . GLU A 1 381 ? 23.996 -28.952 -28.684 1.00 53.19 381 GLU A CA 1
ATOM 3094 C C . GLU A 1 381 ? 23.856 -27.414 -28.682 1.00 53.19 381 GLU A C 1
ATOM 3096 O O . GLU A 1 381 ? 24.729 -26.722 -29.198 1.00 53.19 381 GLU A O 1
ATOM 3101 N N . ASN A 1 382 ? 22.811 -26.848 -28.057 1.00 61.16 382 ASN A N 1
ATOM 3102 C CA . ASN A 1 382 ? 22.505 -25.405 -28.120 1.00 61.16 382 ASN A CA 1
ATOM 3103 C C . ASN A 1 382 ? 22.690 -24.647 -26.796 1.00 61.16 382 ASN A C 1
ATOM 3105 O O . ASN A 1 382 ? 22.342 -23.468 -26.700 1.00 61.16 382 ASN A O 1
ATOM 3109 N N . ARG A 1 383 ? 23.275 -25.281 -25.773 1.00 61.41 383 ARG A N 1
ATOM 3110 C CA . ARG A 1 383 ? 23.371 -24.727 -24.410 1.00 61.41 383 ARG A CA 1
ATOM 3111 C C . ARG A 1 383 ? 24.038 -23.348 -24.331 1.00 61.41 383 ARG A C 1
ATOM 3113 O O . ARG A 1 383 ? 23.584 -22.498 -23.572 1.00 61.41 383 ARG A O 1
ATOM 3120 N N . ILE A 1 384 ? 25.119 -23.132 -25.082 1.00 61.88 384 ILE A N 1
ATOM 3121 C CA . ILE A 1 384 ? 25.848 -21.850 -25.093 1.00 61.88 384 ILE A CA 1
ATOM 3122 C C . ILE A 1 384 ? 25.103 -20.827 -25.959 1.00 61.88 384 ILE A C 1
ATOM 3124 O O . ILE A 1 384 ? 24.888 -19.697 -25.530 1.00 61.88 384 ILE A O 1
ATOM 3128 N N . ARG A 1 385 ? 24.643 -21.241 -27.146 1.00 60.94 385 ARG A N 1
ATOM 3129 C CA . ARG A 1 385 ? 23.960 -20.371 -28.113 1.00 60.94 385 ARG A CA 1
ATOM 3130 C C . ARG A 1 385 ? 22.641 -19.814 -27.571 1.00 60.94 385 ARG A C 1
ATOM 3132 O O . ARG A 1 385 ? 22.405 -18.619 -27.688 1.00 60.94 385 ARG A O 1
ATOM 3139 N N . SER A 1 386 ? 21.822 -20.654 -26.936 1.00 64.31 386 SER A N 1
ATOM 3140 C CA . SER A 1 386 ? 20.536 -20.253 -26.346 1.00 64.31 386 SER A CA 1
ATOM 3141 C C . SER A 1 386 ? 20.721 -19.262 -25.187 1.00 64.31 386 SER A C 1
ATOM 3143 O O . SER A 1 386 ? 20.013 -18.261 -25.116 1.00 64.31 386 SER A O 1
ATOM 3145 N N . LYS A 1 387 ? 21.745 -19.458 -24.341 1.00 66.38 387 LYS A N 1
ATOM 3146 C CA . LYS A 1 387 ? 22.104 -18.496 -23.285 1.00 66.38 387 LYS A CA 1
ATOM 3147 C C . LYS A 1 387 ? 22.557 -17.152 -23.848 1.00 66.38 387 LYS A C 1
ATOM 3149 O O . LYS A 1 387 ? 22.042 -16.125 -23.431 1.00 66.38 387 LYS A O 1
ATOM 3154 N N . CYS A 1 388 ? 23.485 -17.147 -24.808 1.00 65.31 388 CYS A N 1
ATOM 3155 C CA . CYS A 1 388 ? 23.952 -15.902 -25.422 1.00 65.31 388 CYS A CA 1
ATOM 3156 C C . CYS A 1 388 ? 22.825 -15.147 -26.138 1.00 65.31 388 CYS A C 1
ATOM 3158 O O . CYS A 1 388 ? 22.798 -13.922 -26.095 1.00 65.31 388 CYS A O 1
ATOM 3160 N N . LEU A 1 389 ? 21.892 -15.869 -26.762 1.00 65.50 389 LEU A N 1
ATOM 3161 C CA . LEU A 1 389 ? 20.713 -15.287 -27.395 1.00 65.50 389 LEU A CA 1
ATOM 3162 C C . LEU A 1 389 ? 19.762 -14.658 -26.363 1.00 65.50 389 LEU A C 1
ATOM 3164 O O . LEU A 1 389 ? 19.298 -13.546 -26.585 1.00 65.50 389 LEU A O 1
ATOM 3168 N N . SER A 1 390 ? 19.521 -15.334 -25.233 1.00 73.06 390 SER A N 1
ATOM 3169 C CA . SER A 1 390 ? 18.718 -14.804 -24.120 1.00 73.06 390 SER A CA 1
ATOM 3170 C C . SER A 1 390 ? 19.334 -13.535 -23.529 1.00 73.06 390 SER A C 1
ATOM 3172 O O . SER A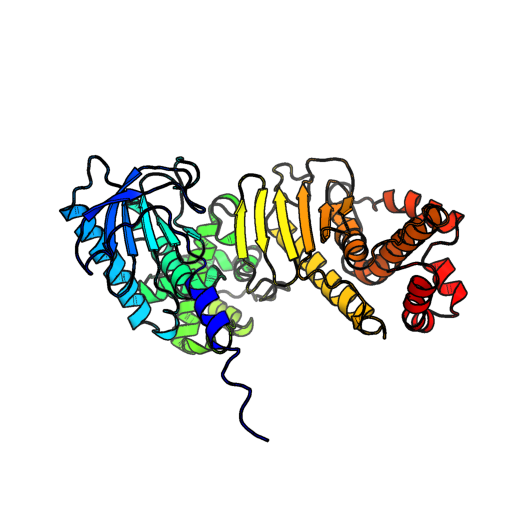 1 390 ? 18.644 -12.537 -23.370 1.00 73.06 390 SER A O 1
ATOM 3174 N N . GLU A 1 391 ? 20.641 -13.534 -23.249 1.00 74.06 391 GLU A N 1
ATOM 3175 C CA . GLU A 1 391 ? 21.335 -12.350 -22.714 1.00 74.06 391 GLU A CA 1
ATOM 3176 C C . GLU A 1 391 ? 21.375 -11.197 -23.717 1.00 74.06 391 GLU A C 1
ATOM 3178 O O . GLU A 1 391 ? 21.131 -10.050 -23.355 1.00 74.06 391 GLU A O 1
ATOM 3183 N N . GLY A 1 392 ? 21.637 -11.491 -24.994 1.00 68.62 392 GLY A N 1
ATOM 3184 C CA . GLY A 1 392 ? 21.600 -10.491 -26.059 1.00 68.62 392 GLY A CA 1
ATOM 3185 C C . GLY A 1 392 ? 20.222 -9.849 -26.206 1.00 68.62 392 GLY A C 1
ATOM 3186 O O . GLY A 1 392 ? 20.125 -8.637 -26.403 1.00 68.62 392 GLY A O 1
ATOM 3187 N N . LEU A 1 393 ? 19.165 -10.651 -26.059 1.00 71.88 393 LEU A N 1
ATOM 3188 C CA . LEU A 1 393 ? 17.782 -10.195 -26.067 1.00 71.88 393 LEU A CA 1
ATOM 3189 C C . LEU A 1 393 ? 17.464 -9.318 -24.855 1.00 71.88 393 LEU A C 1
ATOM 3191 O O . LEU A 1 393 ? 16.993 -8.195 -25.027 1.00 71.88 393 LEU A O 1
ATOM 3195 N N . ALA A 1 394 ? 17.772 -9.795 -23.652 1.00 78.44 394 ALA A N 1
ATOM 3196 C CA . ALA A 1 394 ? 17.600 -9.030 -22.426 1.00 78.44 394 ALA A CA 1
ATOM 3197 C C . ALA A 1 394 ? 18.329 -7.684 -22.499 1.00 78.44 394 ALA A C 1
ATOM 3199 O O . ALA A 1 394 ? 17.703 -6.654 -22.261 1.00 78.44 394 ALA A O 1
ATOM 3200 N N . CYS A 1 395 ? 19.582 -7.655 -22.966 1.00 74.06 395 CYS A N 1
ATOM 3201 C CA . CYS A 1 395 ? 20.319 -6.413 -23.195 1.00 74.06 395 CYS A CA 1
ATOM 3202 C C . CYS A 1 395 ? 19.658 -5.517 -24.249 1.00 74.06 395 CYS A C 1
ATOM 3204 O O . CYS A 1 395 ? 19.617 -4.306 -24.070 1.00 74.06 395 CYS A O 1
ATOM 3206 N N . PHE A 1 396 ? 19.183 -6.060 -25.373 1.00 70.06 396 PHE A N 1
ATOM 3207 C CA . PHE A 1 396 ? 18.558 -5.241 -26.412 1.00 70.06 396 PHE A CA 1
ATOM 3208 C C . PHE A 1 396 ? 17.251 -4.611 -25.922 1.00 70.06 396 PHE A C 1
ATOM 3210 O O . PHE A 1 396 ? 17.115 -3.391 -25.980 1.00 70.06 396 PHE A O 1
ATOM 3217 N N . LEU A 1 397 ? 16.315 -5.431 -25.434 1.00 73.81 397 LEU A N 1
ATOM 3218 C CA . LEU A 1 397 ? 14.991 -4.972 -25.014 1.00 73.81 397 LEU A CA 1
ATOM 3219 C C . LEU A 1 397 ? 15.073 -4.076 -23.789 1.00 73.81 397 LEU A C 1
ATOM 3221 O O . LEU A 1 397 ? 14.429 -3.033 -23.775 1.00 73.81 397 LEU A O 1
ATOM 3225 N N . SER A 1 398 ? 15.899 -4.436 -22.801 1.00 75.06 398 SER A N 1
ATOM 3226 C CA . SER A 1 398 ? 16.126 -3.536 -21.677 1.00 75.06 398 SER A CA 1
ATOM 3227 C C . SER A 1 398 ? 16.706 -2.219 -22.164 1.00 75.06 398 SER A C 1
ATOM 3229 O O . SER A 1 398 ? 16.108 -1.217 -21.844 1.00 75.06 398 SER A O 1
ATOM 3231 N N . ASN A 1 399 ? 17.733 -2.169 -23.019 1.00 69.38 399 ASN A N 1
ATOM 3232 C CA . ASN A 1 399 ? 18.276 -0.890 -23.507 1.00 69.38 399 ASN A CA 1
ATOM 3233 C C . ASN A 1 399 ? 17.286 -0.036 -24.317 1.00 69.38 399 ASN A C 1
ATOM 3235 O O . ASN A 1 399 ? 17.414 1.186 -24.300 1.00 69.38 399 ASN A O 1
ATOM 3239 N N . GLN A 1 400 ? 16.329 -0.640 -25.034 1.00 66.44 400 GLN A N 1
ATOM 3240 C CA . GLN A 1 400 ? 15.272 0.133 -25.708 1.00 66.44 400 GLN A CA 1
ATOM 3241 C C . GLN A 1 400 ? 14.395 0.888 -24.703 1.00 66.44 400 GLN A C 1
ATOM 3243 O O . GLN A 1 400 ? 13.974 1.998 -24.990 1.00 66.44 400 GLN A O 1
ATOM 3248 N N . VAL A 1 401 ? 14.182 0.299 -23.528 1.00 66.94 401 VAL A N 1
ATOM 3249 C CA . VAL A 1 401 ? 13.332 0.829 -22.460 1.00 66.94 401 VAL A CA 1
ATOM 3250 C C . VAL A 1 401 ? 14.129 1.684 -21.461 1.00 66.94 401 VAL A C 1
ATOM 3252 O O . VAL A 1 401 ? 13.740 2.764 -21.034 1.00 66.94 401 VAL A O 1
ATOM 3255 N N . THR A 1 402 ? 15.300 1.208 -21.053 1.00 56.66 402 THR A N 1
ATOM 3256 C CA . THR A 1 402 ? 16.073 1.713 -19.920 1.00 56.66 402 THR A CA 1
ATOM 3257 C C . THR A 1 402 ? 16.923 2.931 -20.257 1.00 56.66 402 THR A C 1
ATOM 3259 O O . THR A 1 402 ? 17.375 3.605 -19.331 1.00 56.66 402 THR A O 1
ATOM 3262 N N . ALA A 1 403 ? 17.096 3.290 -21.534 1.00 50.06 403 ALA A N 1
ATOM 3263 C CA . ALA A 1 403 ? 17.693 4.572 -21.916 1.00 50.06 403 ALA A CA 1
ATOM 3264 C C . ALA A 1 403 ? 16.940 5.774 -21.302 1.00 50.06 403 ALA A C 1
ATOM 3266 O O . ALA A 1 403 ? 17.545 6.821 -21.077 1.00 50.06 403 ALA A O 1
ATOM 3267 N N . SER A 1 404 ? 15.656 5.599 -20.962 1.00 49.16 404 SER A N 1
ATOM 3268 C CA . SER A 1 404 ? 14.812 6.603 -20.303 1.00 49.16 404 SER A CA 1
ATOM 3269 C C . SER A 1 404 ? 14.593 6.372 -18.797 1.00 49.16 404 SER A C 1
ATOM 3271 O O . SER A 1 404 ? 14.136 7.288 -18.114 1.00 49.16 404 SER A O 1
ATOM 3273 N N . TYR A 1 405 ? 14.938 5.192 -18.255 1.00 52.28 405 TYR A N 1
ATOM 3274 C CA . TYR A 1 405 ? 14.577 4.787 -16.881 1.00 52.28 405 TYR A CA 1
ATOM 3275 C C . TYR A 1 405 ? 15.716 4.156 -16.048 1.00 52.28 405 TYR A C 1
ATOM 3277 O O . TYR A 1 405 ? 15.480 3.751 -14.913 1.00 52.28 405 TYR A O 1
ATOM 3285 N N . THR A 1 406 ? 16.957 4.106 -16.548 1.00 46.34 406 THR A N 1
ATOM 3286 C CA . THR A 1 406 ? 18.152 3.718 -15.765 1.00 46.34 406 THR A CA 1
ATOM 3287 C C . THR A 1 406 ? 18.600 4.802 -14.783 1.00 46.34 406 THR A C 1
ATOM 3289 O O . THR A 1 406 ? 18.295 5.987 -14.921 1.00 46.34 406 THR A O 1
ATOM 3292 N N . TYR A 1 407 ? 19.354 4.406 -13.757 1.00 47.62 407 TYR A N 1
ATOM 3293 C CA . TYR A 1 407 ? 20.303 5.296 -13.087 1.00 47.62 407 TYR A CA 1
ATOM 3294 C C . TYR A 1 407 ? 21.605 5.243 -13.907 1.00 47.62 407 TYR A C 1
ATOM 3296 O O . TYR A 1 407 ? 22.317 4.246 -13.898 1.00 47.62 407 TYR A O 1
ATOM 3304 N N . ILE A 1 408 ? 21.868 6.266 -14.729 1.00 43.59 408 ILE A N 1
ATOM 3305 C CA . ILE A 1 408 ? 23.022 6.285 -15.661 1.00 43.59 408 ILE A CA 1
ATOM 3306 C C . ILE A 1 408 ? 24.358 6.472 -14.905 1.00 43.59 408 ILE A C 1
ATOM 3308 O O . ILE A 1 408 ? 25.443 6.206 -15.433 1.00 43.59 408 ILE A O 1
ATOM 3312 N N . THR A 1 409 ? 24.276 6.880 -13.642 1.00 43.16 409 THR A N 1
ATOM 3313 C CA . THR A 1 409 ? 25.390 7.178 -12.747 1.00 43.16 409 THR A CA 1
ATOM 3314 C C . THR A 1 409 ? 25.118 6.573 -11.378 1.00 43.16 409 THR A C 1
ATOM 3316 O O . THR A 1 409 ? 24.022 6.738 -10.847 1.00 43.16 409 THR A O 1
ATOM 3319 N N . ASP A 1 410 ? 26.129 5.920 -10.815 1.00 42.66 410 ASP A N 1
ATOM 3320 C CA . ASP A 1 410 ? 26.175 5.515 -9.410 1.00 42.66 410 ASP A CA 1
ATOM 3321 C C . ASP A 1 410 ? 25.911 6.741 -8.516 1.00 42.66 410 ASP A C 1
ATOM 3323 O O . ASP A 1 410 ? 26.596 7.760 -8.659 1.00 42.66 410 ASP A O 1
ATOM 3327 N N . ALA A 1 411 ? 24.906 6.672 -7.636 1.00 40.47 411 ALA A N 1
ATOM 3328 C CA . ALA A 1 411 ? 24.437 7.830 -6.864 1.00 40.47 411 ALA A CA 1
ATOM 3329 C C . ALA A 1 411 ? 25.494 8.391 -5.890 1.00 40.47 411 ALA A C 1
ATOM 3331 O O . ALA A 1 411 ? 25.469 9.578 -5.570 1.00 40.47 411 ALA A O 1
ATOM 3332 N N . VAL A 1 412 ? 26.455 7.564 -5.463 1.00 41.84 412 VAL A N 1
ATOM 3333 C CA . VAL A 1 412 ? 27.486 7.919 -4.473 1.00 41.84 412 VAL A CA 1
ATOM 3334 C C . VAL A 1 412 ? 28.750 8.461 -5.142 1.00 41.84 412 VAL A C 1
ATOM 3336 O O . VAL A 1 412 ? 29.384 9.398 -4.659 1.00 41.84 412 VAL A O 1
ATOM 3339 N N . SER A 1 413 ? 29.152 7.872 -6.264 1.00 46.00 413 SER A N 1
ATOM 3340 C CA . SER A 1 413 ? 30.420 8.173 -6.934 1.00 46.00 413 SER A CA 1
ATOM 3341 C C . SER A 1 413 ? 30.269 9.040 -8.179 1.00 46.00 413 SER A C 1
ATOM 3343 O O . SER A 1 413 ? 31.279 9.503 -8.715 1.00 46.00 413 SER A O 1
ATOM 3345 N N . ASN A 1 414 ? 29.036 9.257 -8.648 1.00 45.94 414 ASN A N 1
ATOM 3346 C CA . ASN A 1 414 ? 28.703 9.973 -9.878 1.00 45.94 414 ASN A CA 1
ATOM 3347 C C . ASN A 1 414 ? 29.446 9.424 -11.117 1.00 45.94 414 ASN A C 1
ATOM 3349 O O . ASN A 1 414 ? 29.721 10.139 -12.083 1.00 45.94 414 ASN A O 1
ATOM 3353 N N . LYS A 1 415 ? 29.831 8.140 -11.076 1.00 39.75 415 LYS A N 1
ATOM 3354 C CA . LYS A 1 415 ? 30.519 7.435 -12.163 1.00 39.75 415 LYS A CA 1
ATOM 3355 C C . LYS A 1 415 ? 29.518 6.599 -12.948 1.00 39.75 415 LYS A C 1
ATOM 3357 O O . LYS A 1 415 ? 28.614 5.992 -12.383 1.00 39.75 415 LYS A O 1
ATOM 3362 N N . SER A 1 416 ? 29.702 6.543 -14.265 1.00 41.25 416 SER A N 1
ATOM 3363 C CA . SER A 1 416 ? 28.913 5.662 -15.128 1.00 41.25 416 SER A CA 1
ATOM 3364 C C . SER A 1 416 ? 29.217 4.189 -14.820 1.00 41.25 416 SER A C 1
ATOM 3366 O O . SER A 1 416 ? 30.384 3.823 -14.651 1.00 41.25 416 SER A O 1
ATOM 3368 N N . TYR A 1 417 ? 28.177 3.351 -14.735 1.00 43.31 417 TYR A N 1
ATOM 3369 C CA . TYR A 1 417 ? 28.296 1.933 -14.380 1.00 43.31 417 TYR A CA 1
ATOM 3370 C C . TYR A 1 417 ? 29.041 1.132 -15.469 1.00 43.31 417 TYR A C 1
ATOM 3372 O O . TYR A 1 417 ? 28.507 0.800 -16.525 1.00 43.31 417 TYR A O 1
ATOM 3380 N N . THR A 1 418 ? 30.296 0.773 -15.196 1.00 39.72 418 THR A N 1
ATOM 3381 C CA . THR A 1 418 ? 31.199 0.008 -16.077 1.00 39.72 418 THR A CA 1
ATOM 3382 C C . THR A 1 418 ? 30.935 -1.511 -16.266 1.00 39.72 418 THR A C 1
ATOM 3384 O O . THR A 1 418 ? 31.469 -2.057 -17.236 1.00 39.72 418 THR A O 1
ATOM 3387 N N . PRO A 1 419 ? 30.153 -2.261 -15.449 1.00 40.78 419 PRO A N 1
ATOM 3388 C CA . PRO A 1 419 ? 30.007 -3.721 -15.601 1.00 40.78 419 PRO A CA 1
ATOM 3389 C C . PRO A 1 419 ? 29.282 -4.184 -16.872 1.00 40.78 419 PRO A C 1
ATOM 3391 O O . PRO A 1 419 ? 29.513 -5.312 -17.317 1.00 40.78 419 PRO A O 1
ATOM 3394 N N . TYR A 1 420 ? 28.482 -3.319 -17.511 1.00 39.75 420 TYR A N 1
ATOM 3395 C CA . TYR A 1 420 ? 27.885 -3.593 -18.827 1.00 39.75 420 TYR A CA 1
ATOM 3396 C C . TYR A 1 420 ? 28.957 -3.931 -19.879 1.00 39.75 420 TYR A C 1
ATOM 3398 O O . TYR A 1 420 ? 28.700 -4.701 -20.802 1.00 39.75 420 TYR A O 1
ATOM 3406 N N . TYR A 1 421 ? 30.189 -3.436 -19.713 1.00 35.72 421 TYR A N 1
ATOM 3407 C CA . TYR A 1 421 ? 31.270 -3.609 -20.678 1.00 35.72 421 TYR A CA 1
ATOM 3408 C C . TYR A 1 421 ? 31.676 -5.073 -20.891 1.00 35.72 421 TYR A C 1
ATOM 3410 O O . TYR A 1 421 ? 31.927 -5.453 -22.026 1.00 35.72 421 TYR A O 1
ATOM 3418 N N . ASN A 1 422 ? 31.701 -5.930 -19.863 1.00 37.41 422 ASN A N 1
ATOM 3419 C CA . ASN A 1 422 ? 32.178 -7.315 -20.019 1.00 37.41 422 ASN A CA 1
ATOM 3420 C C . ASN A 1 422 ? 31.147 -8.233 -20.692 1.00 37.41 422 ASN A C 1
ATOM 3422 O O . ASN A 1 422 ? 31.511 -9.049 -21.541 1.00 37.41 422 ASN A O 1
ATOM 3426 N N . ILE A 1 423 ? 29.861 -8.078 -20.360 1.00 41.00 423 ILE A N 1
ATOM 3427 C CA . ILE A 1 423 ? 28.771 -8.818 -21.013 1.00 41.00 423 ILE A CA 1
ATOM 3428 C C . ILE A 1 423 ? 28.608 -8.313 -22.450 1.00 41.00 423 ILE A C 1
ATOM 3430 O O . ILE A 1 423 ? 28.641 -9.116 -23.380 1.00 41.00 423 ILE A O 1
ATOM 3434 N N . VAL A 1 424 ? 28.573 -6.992 -22.661 1.00 42.16 424 VAL A N 1
ATOM 3435 C CA . VAL A 1 424 ? 28.539 -6.385 -24.002 1.00 42.16 424 VAL A CA 1
ATOM 3436 C C . VAL A 1 424 ? 29.775 -6.762 -24.816 1.00 42.16 424 VAL A C 1
ATOM 3438 O O . VAL A 1 424 ? 29.644 -7.053 -25.996 1.00 42.16 424 VAL A O 1
ATOM 3441 N N . TYR A 1 425 ? 30.965 -6.849 -24.217 1.00 41.47 425 TYR A N 1
ATOM 3442 C CA . TYR A 1 425 ? 32.181 -7.304 -24.895 1.00 41.47 425 TYR A CA 1
ATOM 3443 C C . TYR A 1 425 ? 32.084 -8.768 -25.341 1.00 41.47 425 TYR A C 1
ATOM 3445 O O . TYR A 1 425 ? 32.437 -9.076 -26.476 1.00 41.47 425 TYR A O 1
ATOM 3453 N N . ILE A 1 426 ? 31.570 -9.675 -24.502 1.00 44.66 426 ILE A N 1
ATOM 3454 C CA . ILE A 1 426 ? 31.370 -11.089 -24.870 1.00 44.66 426 ILE A CA 1
ATOM 3455 C C . ILE A 1 426 ? 30.275 -11.229 -25.939 1.00 44.66 426 ILE A C 1
ATOM 3457 O O . ILE A 1 426 ? 30.445 -11.999 -26.887 1.00 44.66 426 ILE A O 1
ATOM 3461 N N . LEU A 1 427 ? 29.182 -10.471 -25.832 1.00 45.94 427 LEU A N 1
ATOM 3462 C CA . LEU A 1 427 ? 28.113 -10.430 -26.833 1.00 45.94 427 LEU A CA 1
ATOM 3463 C C . LEU A 1 427 ? 28.606 -9.817 -28.157 1.00 45.94 427 LEU A C 1
ATOM 3465 O O . LEU A 1 427 ? 28.280 -10.324 -29.227 1.00 45.94 427 LEU A O 1
ATOM 3469 N N . ASN A 1 428 ? 29.452 -8.786 -28.109 1.00 47.62 428 ASN A N 1
ATOM 3470 C CA . ASN A 1 428 ? 30.104 -8.174 -29.271 1.00 47.62 428 ASN A CA 1
ATOM 3471 C C . ASN A 1 428 ? 31.101 -9.119 -29.935 1.00 47.62 428 ASN A C 1
ATOM 3473 O O . ASN A 1 428 ? 31.033 -9.320 -31.143 1.00 47.62 428 ASN A O 1
ATOM 3477 N N . LYS A 1 429 ? 31.968 -9.764 -29.152 1.00 52.34 429 LYS A N 1
ATOM 3478 C CA . LYS A 1 429 ? 32.960 -10.731 -29.639 1.00 52.34 429 LYS A CA 1
ATOM 3479 C C . LYS A 1 429 ? 32.321 -11.928 -30.350 1.00 52.34 429 LYS A C 1
ATOM 3481 O O . LYS A 1 429 ? 32.946 -12.508 -31.231 1.00 52.34 429 LYS A O 1
ATOM 3486 N N . ASN A 1 430 ? 31.095 -12.292 -29.974 1.00 52.38 430 ASN A N 1
ATOM 3487 C CA . ASN A 1 430 ? 30.373 -13.435 -30.532 1.00 52.38 430 ASN A CA 1
ATOM 3488 C C . ASN A 1 430 ? 29.194 -13.050 -31.455 1.00 52.38 430 ASN A C 1
ATOM 3490 O O . ASN A 1 430 ? 28.417 -13.927 -31.817 1.00 52.38 430 ASN A O 1
ATOM 3494 N N . ASN A 1 431 ? 29.049 -11.774 -31.845 1.00 55.06 431 ASN A N 1
ATOM 3495 C CA . ASN A 1 431 ? 27.948 -11.269 -32.689 1.00 55.06 431 ASN A CA 1
ATOM 3496 C C . ASN A 1 431 ? 26.521 -11.531 -32.147 1.00 55.06 431 ASN A C 1
ATOM 3498 O O . ASN A 1 431 ? 25.572 -11.649 -32.916 1.00 55.06 431 ASN A O 1
ATOM 3502 N N . TYR A 1 432 ? 26.352 -11.577 -30.825 1.00 53.75 432 TYR A N 1
ATOM 3503 C CA . TYR A 1 432 ? 25.062 -11.748 -30.138 1.00 53.75 432 TYR A CA 1
ATOM 3504 C C . TYR A 1 432 ? 24.560 -10.454 -29.471 1.00 53.75 432 TYR A C 1
ATOM 3506 O O . TYR A 1 432 ? 23.820 -10.500 -28.496 1.00 53.75 432 TYR A O 1
ATOM 3514 N N . ASN A 1 433 ? 24.982 -9.286 -29.956 1.00 51.34 433 ASN A N 1
ATOM 3515 C CA . ASN A 1 433 ? 24.541 -7.985 -29.447 1.00 51.34 433 ASN A CA 1
ATOM 3516 C C . ASN A 1 433 ? 23.455 -7.366 -30.345 1.00 51.34 433 ASN A C 1
ATOM 3518 O O . ASN A 1 433 ? 23.343 -7.702 -31.526 1.00 51.34 433 ASN A O 1
ATOM 3522 N N . GLY A 1 434 ? 22.701 -6.407 -29.801 1.00 48.72 434 GLY A N 1
ATOM 3523 C CA . GLY A 1 434 ? 21.625 -5.702 -30.507 1.00 48.72 434 GLY A CA 1
ATOM 3524 C C . GLY A 1 434 ? 22.019 -5.074 -31.854 1.00 48.72 434 GLY A C 1
ATOM 3525 O O . GLY A 1 434 ? 21.192 -5.009 -32.757 1.00 48.72 434 GLY A O 1
ATOM 3526 N N . GLN A 1 435 ? 23.281 -4.672 -32.039 1.00 48.06 435 GLN A N 1
ATOM 3527 C CA . GLN A 1 435 ? 23.781 -4.098 -33.294 1.00 48.06 435 GLN A CA 1
ATOM 3528 C C . GLN A 1 435 ? 24.070 -5.171 -34.360 1.00 48.06 435 GLN A C 1
ATOM 3530 O O . GLN A 1 435 ? 23.747 -4.967 -35.527 1.00 48.06 435 GLN A O 1
ATOM 3535 N N . ALA A 1 436 ? 24.619 -6.331 -33.985 1.00 50.91 436 ALA A N 1
ATOM 3536 C CA . ALA A 1 436 ? 24.782 -7.483 -34.884 1.00 50.91 436 ALA A CA 1
ATOM 3537 C C . ALA A 1 436 ? 23.419 -8.026 -35.349 1.00 50.91 436 ALA A C 1
ATOM 3539 O O . ALA A 1 436 ? 23.219 -8.366 -36.516 1.00 50.91 436 ALA A O 1
ATOM 3540 N N . PHE A 1 437 ? 22.457 -8.005 -34.435 1.00 48.72 437 PHE A N 1
ATOM 3541 C CA . PHE A 1 437 ? 21.057 -8.280 -34.693 1.00 48.72 437 PHE A CA 1
ATOM 3542 C C . PHE A 1 437 ? 20.431 -7.261 -35.662 1.00 48.72 437 PHE A C 1
ATOM 3544 O O . PHE A 1 437 ? 19.946 -7.653 -36.717 1.00 48.72 437 PHE A O 1
ATOM 3551 N N . LYS A 1 438 ? 20.548 -5.953 -35.403 1.00 45.53 438 LYS A N 1
ATOM 3552 C CA . LYS A 1 438 ? 20.075 -4.879 -36.300 1.00 45.53 438 LYS A CA 1
ATOM 3553 C C . LYS A 1 438 ? 20.685 -4.951 -37.708 1.00 45.53 438 LYS A C 1
ATOM 3555 O O . LYS A 1 438 ? 19.981 -4.745 -38.691 1.00 45.53 438 LYS A O 1
ATOM 3560 N N . ASN A 1 439 ? 21.966 -5.310 -37.816 1.00 47.66 439 ASN A N 1
ATOM 3561 C CA . ASN A 1 439 ? 22.659 -5.491 -39.097 1.00 47.66 439 ASN A CA 1
ATOM 3562 C C . ASN A 1 439 ? 22.148 -6.707 -39.898 1.00 47.66 439 ASN A C 1
ATOM 3564 O O . ASN A 1 439 ? 22.316 -6.742 -41.113 1.00 47.66 439 ASN A O 1
ATOM 3568 N N . THR A 1 440 ? 21.519 -7.688 -39.241 1.00 43.62 440 THR A N 1
ATOM 3569 C CA . THR A 1 440 ? 20.928 -8.868 -39.899 1.00 43.62 440 THR A CA 1
ATOM 3570 C C . THR A 1 440 ? 19.565 -8.556 -40.533 1.00 43.62 440 THR A C 1
ATOM 3572 O O . THR A 1 440 ? 19.186 -9.204 -41.503 1.00 43.62 440 THR A O 1
ATOM 3575 N N . PHE A 1 441 ? 18.842 -7.551 -40.022 1.00 38.84 441 PHE A N 1
ATOM 3576 C CA . PHE A 1 441 ? 17.460 -7.239 -40.417 1.00 38.84 441 PHE A CA 1
ATOM 3577 C C . PHE A 1 441 ? 17.294 -5.850 -41.051 1.00 38.84 441 PHE A C 1
ATOM 3579 O O . PHE A 1 441 ? 16.187 -5.345 -41.111 1.00 38.84 441 PHE A O 1
ATOM 3586 N N . GLY A 1 442 ? 18.369 -5.204 -41.514 1.00 36.22 442 GLY A N 1
ATOM 3587 C CA . GLY A 1 442 ? 18.302 -3.971 -42.317 1.00 36.22 442 GLY A CA 1
ATOM 3588 C C . GLY A 1 442 ? 17.896 -2.685 -41.570 1.00 36.22 442 GLY A C 1
ATOM 3589 O O . GLY A 1 442 ? 18.479 -1.635 -41.837 1.00 36.22 442 GLY A O 1
ATOM 3590 N N . ASN A 1 443 ? 16.953 -2.730 -40.617 1.00 45.72 443 ASN A N 1
ATOM 3591 C CA . ASN A 1 443 ? 16.578 -1.628 -39.718 1.00 45.72 443 ASN A CA 1
ATOM 3592 C C . ASN A 1 443 ? 15.896 -2.124 -38.412 1.00 45.72 443 ASN A C 1
ATOM 3594 O O . ASN A 1 443 ? 15.593 -3.305 -38.264 1.00 45.72 443 ASN A O 1
ATOM 3598 N N . SER A 1 444 ? 15.668 -1.225 -37.439 1.00 43.19 444 SER A N 1
ATOM 3599 C CA . SER A 1 444 ? 15.094 -1.568 -36.120 1.00 43.19 444 SER A CA 1
ATOM 3600 C C . SER A 1 444 ? 13.618 -1.979 -36.154 1.00 43.19 444 SER A C 1
ATOM 3602 O O . SER A 1 444 ? 13.210 -2.784 -35.329 1.00 43.19 444 SER A O 1
ATOM 3604 N N . VAL A 1 445 ? 12.834 -1.484 -37.115 1.00 44.09 445 VAL A N 1
ATOM 3605 C CA . VAL A 1 445 ? 11.406 -1.820 -37.264 1.00 44.09 445 VAL A CA 1
ATOM 3606 C C . VAL A 1 445 ? 11.239 -3.244 -37.800 1.00 44.09 445 VAL A C 1
ATOM 3608 O O . VAL A 1 445 ? 10.417 -4.011 -37.308 1.00 44.09 445 VAL A O 1
ATOM 3611 N N . GLU A 1 446 ? 12.060 -3.619 -38.777 1.00 42.19 446 GLU A N 1
ATOM 3612 C CA . GLU A 1 446 ? 12.114 -4.969 -39.338 1.00 42.19 446 GLU A CA 1
ATOM 3613 C C . GLU A 1 446 ? 12.694 -5.963 -38.317 1.00 42.19 446 GLU A C 1
ATOM 3615 O O . GLU A 1 446 ? 12.184 -7.072 -38.154 1.00 42.19 446 GLU A O 1
ATOM 3620 N N . PHE A 1 447 ? 13.688 -5.535 -37.535 1.00 47.72 447 PHE A N 1
ATOM 3621 C CA . PHE A 1 447 ? 14.165 -6.287 -36.380 1.00 47.72 447 PHE A CA 1
ATOM 3622 C C . PHE A 1 447 ? 13.046 -6.547 -35.361 1.00 47.72 447 PHE A C 1
ATOM 3624 O O . PHE A 1 447 ? 12.766 -7.699 -35.056 1.00 47.72 447 PHE A O 1
ATOM 3631 N N . GLU A 1 448 ? 12.344 -5.518 -34.885 1.00 47.25 448 GLU A N 1
ATOM 3632 C CA . GLU A 1 448 ? 11.221 -5.666 -33.945 1.00 47.25 448 GLU A CA 1
ATOM 3633 C C . GLU A 1 448 ? 10.104 -6.583 -34.484 1.00 47.25 448 GLU A C 1
ATOM 3635 O O . GLU A 1 448 ? 9.503 -7.335 -33.716 1.00 47.25 448 GLU A O 1
ATOM 3640 N N . GLN A 1 449 ? 9.860 -6.582 -35.801 1.00 46.72 449 GLN A N 1
ATOM 3641 C CA . GLN A 1 449 ? 8.839 -7.415 -36.448 1.00 46.72 449 GLN A CA 1
ATOM 3642 C C . GLN A 1 449 ? 9.227 -8.890 -36.633 1.00 46.72 449 GLN A C 1
ATOM 3644 O O . GLN A 1 449 ? 8.345 -9.748 -36.575 1.00 46.72 449 GLN A O 1
ATOM 3649 N N . TYR A 1 450 ? 10.506 -9.207 -36.867 1.00 49.00 450 TYR A N 1
ATOM 3650 C CA . TYR A 1 450 ? 10.952 -10.563 -37.238 1.00 49.00 450 TYR A CA 1
ATOM 3651 C C . TYR A 1 450 ? 11.921 -11.212 -36.242 1.00 49.00 450 TYR A C 1
ATOM 3653 O O . TYR A 1 450 ? 12.231 -12.401 -36.357 1.00 49.00 450 TYR A O 1
ATOM 3661 N N . PHE A 1 451 ? 12.408 -10.476 -35.247 1.00 50.50 451 PHE A N 1
ATOM 3662 C CA . PHE A 1 451 ? 13.384 -10.978 -34.283 1.00 50.50 451 PHE A CA 1
ATOM 3663 C C . PHE A 1 451 ? 12.836 -12.112 -33.411 1.00 50.50 451 PHE A C 1
ATOM 3665 O O . PHE A 1 451 ? 13.554 -13.056 -33.087 1.00 50.50 451 PHE A O 1
ATOM 3672 N N . LEU A 1 452 ? 11.552 -12.069 -33.068 1.00 52.06 452 LEU A N 1
ATOM 3673 C CA . LEU A 1 452 ? 10.917 -13.111 -32.263 1.00 52.06 452 LEU A CA 1
ATOM 3674 C C . LEU A 1 452 ? 10.674 -14.382 -33.083 1.00 52.06 452 LEU A C 1
ATOM 3676 O O . LEU A 1 452 ? 10.927 -15.479 -32.589 1.00 52.06 452 LEU A O 1
ATOM 3680 N N . ASP A 1 453 ? 10.332 -14.249 -34.370 1.00 50.81 453 ASP A N 1
ATOM 3681 C CA . ASP A 1 453 ? 10.374 -15.362 -35.325 1.00 50.81 453 ASP A CA 1
ATOM 3682 C C . ASP A 1 453 ? 11.764 -15.992 -35.375 1.00 50.81 453 ASP A C 1
ATOM 3684 O O . ASP A 1 453 ? 11.887 -17.213 -35.442 1.00 50.81 453 ASP A O 1
ATOM 3688 N N . TYR A 1 454 ? 12.815 -15.171 -35.357 1.00 47.72 454 TYR A N 1
ATOM 3689 C CA . TYR A 1 454 ? 14.191 -15.644 -35.345 1.00 47.72 454 TYR A CA 1
ATOM 3690 C C . TYR A 1 454 ? 14.541 -16.347 -34.026 1.00 47.72 454 TYR A C 1
ATOM 3692 O O . TYR A 1 454 ? 15.129 -17.426 -34.081 1.00 47.72 454 TYR A O 1
ATOM 3700 N N . TYR A 1 455 ? 14.146 -15.804 -32.869 1.00 51.34 455 TYR A N 1
ATOM 3701 C CA . TYR A 1 455 ? 14.335 -16.428 -31.554 1.00 51.34 455 TYR A CA 1
ATOM 3702 C C . TYR A 1 455 ? 13.680 -17.815 -31.505 1.00 51.34 455 TYR A C 1
ATOM 3704 O O . TYR A 1 455 ? 14.362 -18.812 -31.264 1.00 51.34 455 TYR A O 1
ATOM 3712 N N . VAL A 1 456 ? 12.394 -17.906 -31.860 1.00 53.19 456 VAL A N 1
ATOM 3713 C CA . VAL A 1 456 ? 11.634 -19.166 -31.893 1.00 53.19 456 VAL A CA 1
ATOM 3714 C C . VAL A 1 456 ? 12.236 -20.162 -32.898 1.00 53.19 456 VAL A C 1
ATOM 3716 O O . VAL A 1 456 ? 12.462 -21.323 -32.559 1.00 53.19 456 VAL A O 1
ATOM 3719 N N . LYS A 1 457 ? 12.596 -19.722 -34.116 1.00 50.00 457 LYS A N 1
ATOM 3720 C CA . LYS A 1 457 ? 13.235 -20.579 -35.143 1.00 50.00 457 LYS A CA 1
ATOM 3721 C C . LYS A 1 457 ? 14.605 -21.124 -34.732 1.00 50.00 457 LYS A C 1
ATOM 3723 O O . LYS A 1 457 ? 15.045 -22.122 -35.297 1.00 50.00 457 LYS A O 1
ATOM 3728 N N . HIS A 1 458 ? 15.275 -20.490 -33.772 1.00 44.31 458 HIS A N 1
ATOM 3729 C CA . HIS A 1 458 ? 16.608 -20.876 -33.306 1.00 44.31 458 HIS A CA 1
ATOM 3730 C C . HIS A 1 458 ? 16.606 -21.472 -31.893 1.00 44.31 458 HIS A C 1
ATOM 3732 O O . HIS A 1 458 ? 17.645 -21.493 -31.231 1.00 44.31 458 HIS A O 1
ATOM 3738 N N . GLY A 1 459 ? 15.465 -22.015 -31.453 1.00 43.75 459 GLY A N 1
ATOM 3739 C CA . GLY A 1 459 ? 15.361 -22.740 -30.187 1.00 43.75 459 GLY A CA 1
ATOM 3740 C C . GLY A 1 459 ? 15.123 -21.833 -28.982 1.00 43.75 459 GLY A C 1
ATOM 3741 O O . GLY A 1 459 ? 15.601 -22.118 -27.892 1.00 43.75 459 GLY A O 1
ATOM 3742 N N . GLY A 1 460 ? 14.430 -20.718 -29.162 1.00 50.66 460 GLY A N 1
ATOM 3743 C CA . GLY A 1 460 ? 13.754 -20.015 -28.080 1.00 50.66 460 GLY A CA 1
ATOM 3744 C C . GLY A 1 460 ? 12.393 -20.645 -27.782 1.00 50.66 460 GLY A C 1
ATOM 3745 O O . GLY A 1 460 ? 11.750 -21.145 -28.709 1.00 50.66 460 GLY A O 1
ATOM 3746 N N . LYS A 1 461 ? 11.966 -20.651 -26.516 1.00 51.12 461 LYS A N 1
ATOM 3747 C CA . LYS A 1 461 ? 10.591 -20.989 -26.126 1.00 51.12 461 LYS A CA 1
ATOM 3748 C C . LYS A 1 461 ? 9.885 -19.773 -25.565 1.00 51.12 461 LYS A C 1
ATOM 3750 O O . LYS A 1 461 ? 10.539 -19.040 -24.788 1.00 51.12 461 LYS A O 1
#